Protein 3CJ8 (pdb70)

Solvent-accessible surface area: 27724 Å² total

Sequence (641 aa):
ADAYEIIQYIGDAKKQTLVKVTLKGQLKEVTFPETIKVFNNCKTGTLFGDWADVKPFLEANKEKIEDYVVENDARNSAIIPFLDLKDINARIEPGALIREKVEIGDQAVIGAILNIGAVVGAGTIDGAVLGGRATVGKHCHIGAGTVLAGVIEPPSAAPVVIENEEVVIGANAVVLEGVRVGEGAVVAAGAVVVEDVPAHTVVAGVPAKVIKQIDDNADAYEIIQYIGDAKKQTLVKVTLKGQLKEVTFPETIKVFNNCKTGTLFGDWADVKPFLEANKEKIEDYVVENDARNSAIPFLDLKDINARIEPGALIREKVEIGDQAVIGAILNIGAVVGAGTIDGAVLGGRATVGKHCHIGAGTVLAGVIEPPSAAPVVIENEVVIGANAVVLEGVRVGEGAVVAAGAVVVEDVPAHTVVAGVPAKVIKQINADAYEIIQYIGDAKKQTLVKVTLKGQLKEVTFPETIKVFNNCKTGTLFGDWADVKPFLEANKEKIEDYVVENDARNSAIPFLDLKDINARIEPGALIREKVEIGDQAVIGAILNIGAVVGAGTIDGAVLGGRATVGKHCHIGAGTVLAGVIEPPSAAPVVIENEVVIGANAVVLEGVRVGEGAVVAAGAVVVEDVPAHTVVAGVPAKVIKQID

InterPro domains:
  IPR001451 Hexapeptide repeat [PF00132] (118-153)
  IPR001451 Hexapeptide repeat [PF14602] (162-195)
  IPR011004 Trimeric LpxA-like superfamily [SSF51161] (86-223)
  IPR013710 2,3,4,5-tetrahydropyridine-2,6-dicarboxylate N-acetyltransferase, N-terminal [PF08503] (1-84)
  IPR018357 Hexapeptide transferase, conserved site [PS00101] (171-199)
  IPR019873 2,3,4,5-tetrahydropyridine-2,6-dicarboxylate N-acetyltransferase, DapH [MF_01691] (1-232)
  IPR019873 2,3,4,5-tetrahydropyridine-2,6-dicarboxylate N-acetyltransferase, DapH [TIGR03532] (3-233)
  IPR050179 Transferase hexapeptide repeat [PTHR43300] (86-224)

Organism: Enterococcus faecalis (strain ATCC 700802 / V583) (NCBI:txid226185)

Structure (mmCIF, N/CA/C/O backbone):
data_3CJ8
#
_entry.id   3CJ8
#
_cell.length_a   95.209
_cell.length_b   55.179
_cell.length_c   140.387
_cell.angle_alpha   90.00
_cell.angle_beta   95.63
_cell.angle_gamma   90.00
#
_symmetry.space_group_name_H-M   'C 1 2 1'
#
loop_
_entity.id
_entity.type
_entity.pdbx_description
1 polymer '2,3,4,5-tetrahydropyridine-2,6-dicarboxylate N-acetyltransferase'
2 non-polymer 'MAGNESIUM ION'
3 non-polymer 'CHLORIDE ION'
4 non-polymer 'ACETATE ION'
5 non-polymer 'FORMIC ACID'
6 non-polymer DI(HYDROXYETHYL)ETHER
7 water water
#
loop_
_atom_site.group_PDB
_atom_site.id
_atom_site.type_symbol
_atom_site.label_atom_id
_atom_site.label_alt_id
_atom_site.label_comp_id
_atom_site.label_asym_id
_atom_site.label_entity_id
_atom_site.label_seq_id
_atom_site.pdbx_PDB_ins_code
_atom_site.Cartn_x
_atom_site.Cartn_y
_atom_site.Cartn_z
_atom_site.occupancy
_atom_site.B_iso_or_equiv
_atom_site.auth_seq_id
_atom_site.auth_comp_id
_atom_site.auth_asym_id
_atom_site.auth_atom_id
_atom_site.pdbx_PDB_model_num
ATOM 1 N N . ALA A 1 3 ? 3.246 22.023 43.192 1.00 33.95 0 ALA A N 1
ATOM 2 C CA . ALA A 1 3 ? 2.810 22.997 44.237 1.00 33.59 0 ALA A CA 1
ATOM 3 C C . ALA A 1 3 ? 1.545 23.727 43.810 1.00 33.43 0 ALA A C 1
ATOM 4 O O . ALA A 1 3 ? 0.695 24.077 44.653 1.00 34.68 0 ALA A O 1
ATOM 19 N N . ASP A 1 5 ? -0.775 22.585 41.650 1.00 30.56 2 ASP A N 1
ATOM 20 C CA . ASP A 1 5 ? -1.773 21.675 41.124 1.00 30.33 2 ASP A CA 1
ATOM 21 C C . ASP A 1 5 ? -3.230 22.056 41.362 1.00 28.88 2 ASP A C 1
ATOM 22 O O . ASP A 1 5 ? -4.033 22.036 40.433 1.00 27.98 2 ASP A O 1
ATOM 27 N N . ALA A 1 6 ? -3.555 22.403 42.599 1.00 28.17 3 ALA A N 1
ATOM 28 C CA . ALA A 1 6 ? -4.933 22.706 42.968 1.00 28.29 3 ALA A CA 1
ATOM 29 C C . ALA A 1 6 ? -5.427 23.994 42.311 1.00 28.07 3 ALA A C 1
ATOM 30 O O . ALA A 1 6 ? -6.626 24.137 42.063 1.00 28.97 3 ALA A O 1
ATOM 32 N N . TYR A 1 7 ? -4.515 24.936 42.071 1.00 27.75 4 TYR A N 1
ATOM 33 C CA . TYR A 1 7 ? -4.829 26.199 41.406 1.00 27.97 4 TYR A CA 1
ATOM 34 C C . TYR A 1 7 ? -5.096 25.949 39.911 1.00 28.26 4 TYR A C 1
ATOM 35 O O . TYR A 1 7 ? -5.996 26.533 39.302 1.00 28.64 4 TYR A O 1
ATOM 44 N N . GLU A 1 8 ? -4.272 25.086 39.336 1.00 29.07 5 GLU A N 1
ATOM 45 C CA . GLU A 1 8 ? -4.341 24.730 37.920 1.00 29.10 5 GLU A CA 1
ATOM 46 C C . GLU A 1 8 ? -5.597 23.892 37.602 1.00 28.79 5 GLU A C 1
ATOM 47 O O . GLU A 1 8 ? -6.069 23.911 36.470 1.00 28.95 5 GLU A O 1
ATOM 53 N N . ILE A 1 9 ? -6.101 23.149 38.590 1.00 28.53 6 ILE A N 1
ATOM 54 C CA . ILE A 1 9 ? -7.377 22.411 38.452 1.00 29.24 6 ILE A CA 1
ATOM 55 C C . ILE A 1 9 ? -8.529 23.404 38.364 1.00 28.92 6 ILE A C 1
ATOM 56 O O . ILE A 1 9 ? -9.353 23.303 37.464 1.00 29.76 6 ILE A O 1
ATOM 61 N N . ILE A 1 10 ? -8.573 24.368 39.287 1.00 28.69 7 ILE A N 1
ATOM 62 C CA . ILE A 1 10 ? -9.636 25.379 39.300 1.00 28.21 7 ILE A CA 1
ATOM 63 C C . ILE A 1 10 ? -9.573 26.226 37.994 1.00 28.74 7 ILE A C 1
ATOM 64 O O . ILE A 1 10 ? -10.614 26.580 37.440 1.00 28.28 7 ILE A O 1
ATOM 69 N N . GLN A 1 11 ? -8.353 26.537 37.521 1.00 28.41 8 GLN A N 1
ATOM 70 C CA . GLN A 1 11 ? -8.172 27.240 36.234 1.00 28.78 8 GLN A CA 1
ATOM 71 C C . GLN A 1 11 ? -8.694 26.391 35.052 1.00 29.03 8 GLN A C 1
ATOM 72 O O . GLN A 1 11 ? -9.398 26.904 34.167 1.00 29.47 8 GLN A O 1
ATOM 78 N N . TYR A 1 12 ? -8.368 25.100 35.049 1.00 27.85 9 TYR A N 1
ATOM 79 C CA . TYR A 1 12 ? -8.887 24.185 34.027 1.00 28.25 9 TYR A CA 1
ATOM 80 C C . TYR A 1 12 ? -10.433 24.122 33.969 1.00 28.14 9 TYR A C 1
ATOM 81 O O . TYR A 1 12 ? -11.013 24.204 32.879 1.00 28.10 9 TYR A O 1
ATOM 90 N N . ILE A 1 13 ? -11.072 23.964 35.133 1.00 28.21 10 ILE A N 1
ATOM 91 C CA . ILE A 1 13 ? -12.535 23.981 35.295 1.00 28.60 10 ILE A CA 1
ATOM 92 C C . ILE A 1 13 ? -13.183 25.264 34.751 1.00 28.55 10 ILE A C 1
ATOM 93 O O . ILE A 1 13 ? -14.207 25.198 34.072 1.00 29.93 10 ILE A O 1
ATOM 98 N N . GLY A 1 14 ? -12.583 26.417 35.026 1.00 28.53 11 GLY A N 1
ATOM 99 C CA . GLY A 1 14 ? -13.125 27.717 34.610 1.00 28.43 11 GLY A CA 1
ATOM 100 C C . GLY A 1 14 ? -12.972 27.974 33.119 1.00 28.88 11 GLY A C 1
ATOM 101 O O . GLY A 1 14 ? -13.712 28.775 32.515 1.00 28.70 11 GLY A O 1
ATOM 102 N N . ASP A 1 15 ? -11.996 27.294 32.531 1.00 29.38 12 ASP A N 1
ATOM 103 C CA . ASP A 1 15 ? -11.751 27.345 31.092 1.00 30.32 12 ASP A CA 1
ATOM 104 C C . ASP A 1 15 ? -12.625 26.356 30.321 1.00 29.97 12 ASP A C 1
ATOM 105 O O . ASP A 1 15 ? -12.834 26.537 29.124 1.00 30.36 12 ASP A O 1
ATOM 110 N N . ALA A 1 16 ? -13.148 25.336 30.999 1.00 29.93 13 ALA A N 1
ATOM 111 C CA . ALA A 1 16 ? -13.868 24.270 30.302 1.00 29.98 13 ALA A CA 1
ATOM 112 C C . ALA A 1 16 ? -15.178 24.799 29.737 1.00 30.11 13 ALA A C 1
ATOM 113 O O . ALA A 1 16 ? -15.862 25.605 30.358 1.00 30.66 13 A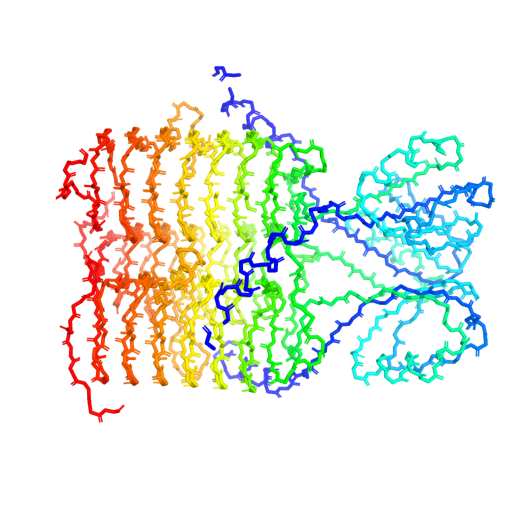LA A O 1
ATOM 115 N N . LYS A 1 17 ? -15.499 24.350 28.538 1.00 30.15 14 LYS A N 1
ATOM 116 C CA . LYS A 1 17 ? -16.653 24.821 27.807 1.00 30.84 14 LYS A CA 1
ATOM 117 C C . LYS A 1 17 ? -17.805 23.827 27.980 1.00 29.79 14 LYS A C 1
ATOM 118 O O . LYS A 1 17 ? -17.659 22.650 27.654 1.00 29.05 14 LYS A O 1
ATOM 124 N N . LYS A 1 18 ? -18.935 24.288 28.505 1.00 29.52 15 LYS A N 1
ATOM 125 C CA . LYS A 1 18 ? -20.119 23.437 28.616 1.00 30.43 15 LYS A CA 1
ATOM 126 C C . LYS A 1 18 ? -20.601 22.927 27.251 1.00 29.35 15 LYS A C 1
ATOM 127 O O . LYS A 1 18 ? -20.684 23.695 26.292 1.00 28.71 15 LYS A O 1
ATOM 133 N N . GLN A 1 19 ? -20.901 21.628 27.174 1.00 28.56 16 GLN A N 1
ATOM 134 C CA . GLN A 1 19 ? -21.419 21.016 25.940 1.00 29.01 16 GLN A CA 1
ATOM 135 C C . GLN A 1 19 ? -22.515 19.969 26.173 1.00 28.21 16 GLN A C 1
ATOM 136 O O . GLN A 1 19 ? -22.654 19.454 27.278 1.00 28.14 16 GLN A O 1
ATOM 142 N N . THR A 1 20 ? -23.276 19.671 25.119 1.00 27.59 17 THR A N 1
ATOM 143 C CA . THR A 1 20 ? -24.350 18.673 25.152 1.00 28.11 17 THR A CA 1
ATOM 144 C C . THR A 1 20 ? -24.105 17.830 23.908 1.00 28.65 17 THR A C 1
ATOM 145 O O . THR A 1 20 ? -24.715 18.044 22.846 1.00 28.25 17 THR A O 1
ATOM 149 N N . LEU A 1 21 ? -23.133 16.927 24.024 1.00 28.92 18 LEU A N 1
ATOM 150 C CA . LEU A 1 21 ? -22.638 16.224 22.842 1.00 29.24 18 LEU A CA 1
ATOM 151 C C . LEU A 1 21 ? -23.617 15.127 22.496 1.00 29.28 18 LEU A C 1
ATOM 152 O O . LEU A 1 21 ? -24.143 14.456 23.388 1.00 28.72 18 LEU A O 1
ATOM 157 N N . VAL A 1 22 ? -23.868 14.978 21.195 1.00 29.06 19 VAL A N 1
ATOM 158 C CA . VAL A 1 22 ? -24.803 13.981 20.669 1.00 29.00 19 VAL A CA 1
ATOM 159 C C . VAL A 1 22 ? -24.163 13.179 19.533 1.00 29.14 19 VAL A C 1
ATOM 160 O O . VAL A 1 22 ? -23.234 13.664 18.865 1.00 28.60 19 VAL A O 1
ATOM 164 N N . LYS A 1 23 ? -24.645 11.948 19.358 1.00 28.58 20 LYS A N 1
ATOM 165 C CA . LYS A 1 23 ? -24.332 11.110 18.194 1.00 29.15 20 LYS A CA 1
ATOM 166 C C . LYS A 1 23 ? -25.656 10.894 17.462 1.00 28.98 20 LYS A C 1
ATOM 167 O O . LYS A 1 23 ? -26.613 10.365 18.021 1.00 29.13 20 LYS A O 1
ATOM 173 N N . VAL A 1 24 ? -25.732 11.355 16.224 1.00 28.69 21 VAL A N 1
ATOM 174 C CA . VAL A 1 24 ? -26.954 11.245 15.453 1.00 28.50 21 VAL A CA 1
ATOM 175 C C . VAL A 1 24 ? -26.725 10.239 14.328 1.00 27.97 21 VAL A C 1
ATOM 176 O O . VAL A 1 24 ? -25.730 10.348 13.601 1.00 28.14 21 VAL A O 1
ATOM 180 N N . THR A 1 25 ? -27.637 9.266 14.196 1.00 26.56 22 THR A N 1
ATOM 181 C CA . THR A 1 25 ? -27.727 8.417 13.003 1.00 24.92 22 THR A CA 1
ATOM 182 C C . THR A 1 25 ? -28.944 8.889 12.219 1.00 24.56 22 THR A C 1
ATOM 183 O O . THR A 1 25 ? -30.012 9.038 12.805 1.00 23.88 22 THR A O 1
ATOM 187 N N . LEU A 1 26 ? -28.764 9.126 10.913 1.00 24.95 23 LEU A N 1
ATOM 188 C CA . LEU A 1 26 ? -29.820 9.617 10.018 1.00 24.66 23 LEU A CA 1
ATOM 189 C C . LEU A 1 26 ? -29.800 9.033 8.584 1.00 25.08 23 LEU A C 1
ATOM 190 O O . LEU A 1 26 ? -28.810 8.419 8.145 1.00 24.01 23 LEU A O 1
ATOM 195 N N . LYS A 1 27 ? -30.914 9.241 7.875 1.00 25.00 24 LYS A N 1
ATOM 196 C CA . LYS A 1 27 ? -31.050 8.873 6.467 1.00 26.07 24 LYS A CA 1
ATOM 197 C C . LYS A 1 27 ? -31.876 9.924 5.703 1.00 26.06 24 LYS A C 1
ATOM 198 O O . LYS A 1 27 ? -32.641 10.693 6.305 1.00 26.19 24 LYS A O 1
ATOM 204 N N . GLY A 1 28 ? -31.699 9.961 4.377 1.00 26.88 25 GLY A N 1
ATOM 205 C CA . GLY A 1 28 ? -32.378 10.941 3.554 1.00 27.48 25 GLY A CA 1
ATOM 206 C C . GLY A 1 28 ? -31.629 11.289 2.272 1.00 28.49 25 GLY A C 1
ATOM 207 O O . GLY A 1 28 ? -30.771 10.524 1.807 1.00 28.32 25 GLY A O 1
ATOM 208 N N . GLN A 1 29 ? -31.980 12.452 1.720 1.00 29.24 26 GLN A N 1
ATOM 209 C CA . GLN A 1 29 ? -31.331 12.935 0.513 1.00 30.07 26 GLN A CA 1
ATOM 210 C C . GLN A 1 29 ? -30.115 13.767 0.938 1.00 30.33 26 GLN A C 1
ATOM 211 O O . GLN A 1 29 ? -30.108 15.022 0.795 1.00 29.99 26 GLN A O 1
ATOM 217 N N . LEU A 1 30 ? -29.090 13.046 1.467 1.00 30.64 27 LEU A N 1
ATOM 218 C CA . LEU A 1 30 ? -28.002 13.702 2.211 1.00 31.41 27 LEU A CA 1
ATOM 219 C C . LEU A 1 30 ? -26.950 14.419 1.359 1.00 31.87 27 LEU A C 1
ATOM 220 O O . LEU A 1 30 ? -26.127 15.182 1.894 1.00 32.26 27 LEU A O 1
ATOM 225 N N . LYS A 1 31 ? -26.990 14.204 0.055 1.00 32.15 28 LYS A N 1
ATOM 226 C CA . LYS A 1 31 ? -26.131 14.917 -0.860 1.00 32.64 28 LYS A CA 1
ATOM 227 C C . LYS A 1 31 ? -26.679 16.298 -1.095 1.00 33.21 28 LYS A C 1
ATOM 228 O O . LYS A 1 31 ? -25.953 17.218 -1.361 1.00 33.43 28 LYS A O 1
ATOM 234 N N . GLU A 1 32 ? -27.977 16.442 -0.924 1.00 33.94 29 GLU A N 1
ATOM 235 C CA . GLU A 1 32 ? -28.666 17.744 -0.918 1.00 34.68 29 GLU A CA 1
ATOM 236 C C . GLU A 1 32 ? -28.453 18.542 0.379 1.00 34.98 29 GLU A C 1
ATOM 237 O O . GLU A 1 32 ? -28.740 19.741 0.433 1.00 35.03 29 GLU A O 1
ATOM 243 N N . VAL A 1 33 ? -27.973 17.876 1.425 1.00 35.43 30 VAL A N 1
ATOM 244 C CA . VAL A 1 33 ? -27.815 18.513 2.733 1.00 35.95 30 VAL A CA 1
ATOM 245 C C . VAL A 1 33 ? -26.475 19.250 2.836 1.00 36.08 30 VAL A C 1
ATOM 246 O O . VAL A 1 33 ? -25.467 18.831 2.254 1.00 36.25 30 VAL A O 1
ATOM 250 N N . THR A 1 34 ? -26.491 20.363 3.565 1.00 35.96 31 THR A N 1
ATOM 251 C CA . THR A 1 34 ? -25.304 21.175 3.775 1.00 35.62 31 THR A CA 1
ATOM 252 C C . THR A 1 34 ? -24.963 21.172 5.275 1.00 35.38 31 THR A C 1
ATOM 253 O O . THR A 1 34 ? -25.721 21.680 6.105 1.00 35.22 31 THR A O 1
ATOM 257 N N . PHE A 1 35 ? -23.844 20.539 5.618 1.00 35.14 32 PHE A N 1
ATOM 258 C CA . PHE A 1 35 ? -23.432 20.402 7.019 1.00 34.84 32 PHE A CA 1
ATOM 259 C C . PHE A 1 35 ? -22.506 21.554 7.384 1.00 34.83 32 PHE A C 1
ATOM 260 O O . PHE A 1 35 ? -21.673 21.955 6.565 1.00 35.25 32 PHE A O 1
ATOM 268 N N . PRO A 1 36 ? -22.643 22.098 8.605 1.00 34.66 33 PRO A N 1
ATOM 269 C CA . PRO A 1 36 ? -21.736 23.165 9.014 1.00 34.51 33 PRO A CA 1
ATOM 270 C C . PRO A 1 36 ? -20.421 22.590 9.542 1.00 34.52 33 PRO A C 1
ATOM 271 O O . PRO A 1 36 ? -20.367 21.407 9.913 1.00 34.61 33 PRO A O 1
ATOM 275 N N . GLU A 1 37 ? -19.383 23.422 9.590 1.00 34.16 34 GLU A N 1
ATOM 276 C CA . GLU A 1 37 ? -18.058 23.004 10.060 1.00 34.04 34 GLU A CA 1
ATOM 277 C C . GLU A 1 37 ? -18.077 22.527 11.512 1.00 33.48 34 GLU A C 1
ATOM 278 O O . GLU A 1 37 ? -17.156 21.841 11.951 1.00 33.23 34 GLU A O 1
ATOM 284 N N . THR A 1 38 ? -19.137 22.890 12.235 1.00 33.01 35 THR A N 1
ATOM 285 C CA . THR A 1 38 ? -19.278 22.610 13.669 1.00 32.87 35 THR A CA 1
ATOM 286 C C . THR A 1 38 ? -19.672 21.161 13.968 1.00 32.45 35 THR A C 1
ATOM 287 O O . THR A 1 38 ? -19.547 20.695 15.103 1.00 33.07 35 THR A O 1
ATOM 291 N N . ILE A 1 39 ? -20.174 20.461 12.959 1.00 32.14 36 ILE A N 1
ATOM 292 C CA . ILE A 1 39 ? -20.602 19.076 13.114 1.00 31.88 36 ILE A CA 1
ATOM 293 C C . ILE A 1 39 ? -19.598 18.148 12.421 1.00 31.69 36 ILE A C 1
ATOM 294 O O . ILE A 1 39 ? -19.245 18.375 11.275 1.00 31.69 36 ILE A O 1
ATOM 299 N N . LYS A 1 40 ? -19.131 17.119 13.128 1.00 31.75 37 LYS A N 1
ATOM 300 C CA . LYS A 1 40 ? -18.311 16.071 12.513 1.00 31.57 37 LYS A CA 1
ATOM 301 C C . LYS A 1 40 ? -19.226 15.059 11.808 1.00 31.16 37 LYS A C 1
ATOM 302 O O . LYS A 1 40 ? -20.047 14.400 12.444 1.00 31.41 37 LYS A O 1
ATOM 308 N N . VAL A 1 41 ? -19.095 14.941 10.495 1.00 30.60 38 VAL A N 1
ATOM 309 C CA . VAL A 1 41 ? -20.035 14.129 9.720 1.00 30.33 38 VAL A CA 1
ATOM 310 C C . VAL A 1 41 ? -19.378 12.939 9.005 1.00 29.94 38 VAL A C 1
ATOM 311 O O . VAL A 1 41 ? -18.303 13.066 8.392 1.00 29.51 38 VAL A O 1
ATOM 315 N N . PHE A 1 42 ? -20.039 11.786 9.100 1.00 29.63 39 PHE A N 1
ATOM 316 C CA . PHE A 1 42 ? -19.609 10.566 8.420 1.00 29.55 39 PHE A CA 1
ATOM 317 C C . PHE A 1 42 ? -20.762 9.992 7.581 1.00 30.20 39 PHE A C 1
ATOM 318 O O . PHE A 1 42 ? -21.551 9.180 8.054 1.00 30.61 39 PHE A O 1
ATOM 326 N N . ASN A 1 43 ? -20.864 10.400 6.322 1.00 31.29 40 ASN A N 1
ATOM 327 C CA . ASN A 1 43 ? -22.014 9.986 5.523 1.00 32.21 40 ASN A CA 1
ATOM 328 C C . ASN A 1 43 ? -21.706 9.536 4.088 1.00 32.68 40 ASN A C 1
ATOM 329 O O . ASN A 1 43 ? -20.679 9.911 3.516 1.00 32.23 40 ASN A O 1
ATOM 334 N N . ASN A 1 44 ? -22.594 8.709 3.537 1.00 33.17 41 ASN A N 1
ATOM 335 C CA . ASN A 1 44 ? -22.662 8.465 2.093 1.00 34.60 41 ASN A CA 1
ATOM 336 C C . ASN A 1 44 ? -23.849 9.251 1.510 1.00 34.55 41 ASN A C 1
ATOM 337 O O . ASN A 1 44 ? -24.358 10.163 2.171 1.00 35.07 41 ASN A O 1
ATOM 342 N N . CYS A 1 45 ? -24.294 8.922 0.294 1.00 35.10 42 CYS A N 1
ATOM 343 C CA . CYS A 1 45 ? -25.455 9.617 -0.280 1.00 34.96 42 CYS A CA 1
ATOM 344 C C . CYS A 1 45 ? -26.785 9.267 0.417 1.00 34.49 42 CYS A C 1
ATOM 345 O O . CYS A 1 45 ? -27.770 10.085 0.358 1.00 34.83 42 CYS A O 1
ATOM 348 N N . LYS A 1 46 ? -26.791 8.066 1.125 1.00 33.12 43 LYS A N 1
ATOM 349 C CA . LYS A 1 46 ? -28.050 7.514 1.639 1.00 32.57 43 LYS A CA 1
ATOM 350 C C . LYS A 1 46 ? -28.207 7.736 3.146 1.00 30.72 43 LYS A C 1
ATOM 351 O O . LYS A 1 46 ? -29.253 8.208 3.660 1.00 30.80 43 LYS A O 1
ATOM 357 N N . THR A 1 47 ? -27.160 7.388 3.872 1.00 29.95 44 THR A N 1
ATOM 358 C CA . THR A 1 47 ? -27.187 7.390 5.350 1.00 28.36 44 THR A CA 1
ATOM 359 C C . THR A 1 47 ? -25.948 8.075 5.971 1.00 27.75 44 THR A C 1
ATOM 360 O O . THR A 1 47 ? -24.957 8.323 5.279 1.00 27.43 44 THR A O 1
ATOM 364 N N . GLY A 1 48 ? -25.972 8.321 7.290 1.00 26.57 45 GLY A N 1
ATOM 365 C CA . GLY A 1 48 ? -24.846 9.002 7.937 1.00 25.82 45 GLY A CA 1
ATOM 366 C C . GLY A 1 48 ? -24.824 8.993 9.451 1.00 24.72 45 GLY A C 1
ATOM 367 O O . GLY A 1 48 ? -25.822 8.658 10.072 1.00 24.18 45 GLY A O 1
ATOM 368 N N . THR A 1 49 ? -23.668 9.352 10.023 1.00 25.20 46 THR A N 1
ATOM 369 C CA . THR A 1 49 ? -23.463 9.510 11.481 1.00 25.45 46 THR A CA 1
ATOM 370 C C . THR A 1 49 ? -22.857 10.903 11.769 1.00 26.32 46 THR A C 1
ATOM 371 O O . THR A 1 49 ? -21.826 11.283 11.172 1.00 26.93 46 THR A O 1
ATOM 375 N N . LEU A 1 50 ? -23.502 11.660 12.656 1.00 26.40 47 LEU A N 1
ATOM 376 C CA . LEU A 1 50 ? -23.061 13.004 12.997 1.00 27.47 47 LEU A CA 1
ATOM 377 C C . LEU A 1 50 ? -22.653 13.054 14.468 1.00 27.65 47 LEU A C 1
ATOM 378 O O . LEU A 1 50 ? -23.272 12.406 15.314 1.00 28.68 47 LEU A O 1
ATOM 383 N N . PHE A 1 51 ? -21.597 13.806 14.767 1.00 28.32 48 PHE A N 1
ATOM 384 C CA . PHE A 1 51 ? -21.155 14.026 16.148 1.00 28.64 48 PHE A CA 1
ATOM 385 C C . PHE A 1 51 ? -21.054 15.537 16.359 1.00 29.06 48 PHE A C 1
ATOM 386 O O . PHE A 1 51 ? -20.446 16.232 15.544 1.00 28.99 48 PHE A O 1
ATOM 394 N N . GLY A 1 52 ? -21.637 16.051 17.441 1.00 29.20 49 GLY A N 1
ATOM 395 C CA . GLY A 1 52 ? -21.579 17.487 17.701 1.00 29.33 49 GLY A CA 1
ATOM 396 C C . GLY A 1 52 ? -22.372 17.949 18.908 1.00 29.46 49 GLY A C 1
ATOM 397 O O . GLY A 1 52 ? -23.100 17.176 19.523 1.00 29.30 49 GLY A O 1
ATOM 398 N N . ASP A 1 53 ? -22.215 19.225 19.238 1.00 29.79 50 ASP A N 1
ATOM 399 C CA . ASP A 1 53 ? -22.986 19.858 20.304 1.00 30.20 50 ASP A CA 1
ATOM 400 C C . ASP A 1 53 ? -24.452 20.034 19.867 1.00 29.88 50 ASP A C 1
ATOM 401 O O . ASP A 1 53 ? -24.744 20.413 18.711 1.00 29.67 50 ASP A O 1
ATOM 406 N N . TRP A 1 54 ? -25.366 19.736 20.788 1.00 29.41 51 TRP A N 1
ATOM 407 C CA . TRP A 1 54 ? -26.805 19.835 20.552 1.00 29.08 51 TRP A CA 1
ATOM 408 C C . TRP A 1 54 ? -27.224 21.236 20.081 1.00 29.27 51 TRP A C 1
ATOM 409 O O . TRP A 1 54 ? -28.160 21.353 19.294 1.00 29.08 51 TRP A O 1
ATOM 420 N N . ALA A 1 55 ? -26.496 22.272 20.510 1.00 29.42 52 ALA A N 1
ATOM 421 C CA . ALA A 1 55 ? -26.794 23.658 20.130 1.00 30.05 52 ALA A CA 1
ATOM 422 C C . ALA A 1 55 ? -26.576 23.899 18.640 1.00 30.08 52 ALA A C 1
ATOM 423 O O . ALA A 1 55 ? -27.244 24.747 18.052 1.00 30.56 52 ALA A O 1
ATOM 425 N N . ASP A 1 56 ? -25.645 23.152 18.042 1.00 30.08 53 ASP A N 1
ATOM 426 C CA . ASP A 1 56 ? -25.402 23.202 16.592 1.00 29.86 53 ASP A CA 1
ATOM 427 C C . ASP A 1 56 ? -26.255 22.179 15.851 1.00 29.46 53 ASP A C 1
ATOM 428 O O . ASP A 1 56 ? -26.739 22.456 14.758 1.00 28.80 53 ASP A O 1
ATOM 433 N N . VAL A 1 57 ? -26.419 20.997 16.449 1.00 28.78 54 VAL A N 1
ATOM 434 C CA . VAL A 1 57 ? -27.145 19.897 15.800 1.00 28.82 54 VAL A CA 1
ATOM 435 C C . VAL A 1 57 ? -28.654 20.146 15.714 1.00 28.59 54 VAL A C 1
ATOM 436 O O . VAL A 1 57 ? -29.242 19.937 14.666 1.00 28.66 54 VAL A O 1
ATOM 440 N N . LYS A 1 58 ? -29.265 20.601 16.805 1.00 28.43 55 LYS A N 1
ATOM 441 C CA . LYS A 1 58 ? -30.709 20.887 16.842 1.00 29.06 55 LYS A CA 1
ATOM 442 C C . LYS A 1 58 ? -31.193 21.851 15.729 1.00 28.31 55 LYS A C 1
ATOM 443 O O . LYS A 1 58 ? -32.104 21.497 14.976 1.00 29.20 55 LYS A O 1
ATOM 449 N N . PRO A 1 59 ? -30.580 23.059 15.602 1.00 28.00 56 PRO A N 1
ATOM 450 C CA . PRO A 1 59 ? -31.016 23.943 14.513 1.00 27.56 56 PRO A CA 1
ATOM 451 C C . PRO A 1 59 ? -30.691 23.384 13.120 1.00 27.32 56 PRO A C 1
ATOM 452 O O . PRO A 1 59 ? -31.414 23.672 12.160 1.00 26.86 56 PRO A O 1
ATOM 456 N N . PHE A 1 60 ? -29.628 22.582 13.033 1.00 27.42 57 PHE A N 1
ATOM 457 C CA . PHE A 1 60 ? -29.282 21.878 11.798 1.00 27.40 57 PHE A CA 1
ATOM 458 C C . PHE A 1 60 ? -30.396 20.931 11.340 1.00 27.78 57 PHE A C 1
ATOM 459 O O . PHE A 1 60 ? -30.777 20.946 10.172 1.00 27.51 57 PHE A O 1
ATOM 467 N N . LEU A 1 61 ? -30.904 20.105 12.258 1.00 28.14 58 LEU A N 1
ATOM 468 C CA . LEU A 1 61 ? -31.977 19.159 11.931 1.00 28.43 58 LEU A CA 1
ATOM 469 C C . LEU A 1 61 ? -33.278 19.864 11.551 1.00 29.20 58 LEU A C 1
ATOM 470 O O . LEU A 1 61 ? -33.984 19.439 10.616 1.00 29.47 58 LEU A O 1
ATOM 475 N N . GLU A 1 62 ? -33.585 20.938 12.278 1.00 29.76 59 GLU A N 1
ATOM 476 C CA . GLU A 1 62 ? -34.717 21.800 11.962 1.00 30.66 59 GLU A CA 1
ATOM 477 C C . GLU A 1 62 ? -34.597 22.387 10.556 1.00 30.78 59 GLU A C 1
ATOM 478 O O . GLU A 1 62 ? -35.583 22.404 9.816 1.00 31.09 59 GLU A O 1
ATOM 484 N N . ALA A 1 63 ? -33.399 22.849 10.185 1.00 30.79 60 ALA A N 1
ATOM 485 C CA . ALA A 1 63 ? -33.196 23.476 8.867 1.00 30.69 60 ALA A CA 1
ATOM 486 C C . ALA A 1 63 ? -33.361 22.507 7.694 1.00 30.90 60 ALA A C 1
ATOM 487 O O . ALA A 1 63 ? -33.839 22.897 6.621 1.00 30.84 60 ALA A O 1
ATOM 489 N N . ASN A 1 64 ? -32.984 21.245 7.902 1.00 31.05 61 ASN A N 1
ATOM 490 C CA . ASN A 1 64 ? -32.985 20.245 6.824 1.00 31.18 61 ASN A CA 1
ATOM 491 C C . ASN A 1 64 ? -34.094 19.181 6.921 1.00 31.68 61 ASN A C 1
ATOM 492 O O . ASN A 1 64 ? -34.044 18.164 6.223 1.00 31.47 61 ASN A O 1
ATOM 497 N N . LYS A 1 65 ? -35.086 19.429 7.782 1.00 32.19 62 LYS A N 1
ATOM 498 C CA . LYS A 1 65 ? -36.194 18.488 8.054 1.00 32.59 62 LYS A CA 1
ATOM 499 C C . LYS A 1 65 ? -36.862 17.875 6.807 1.00 32.53 62 LYS A C 1
ATOM 500 O O . LYS A 1 65 ? -37.380 16.753 6.867 1.00 32.77 62 LYS A O 1
ATOM 506 N N . GLU A 1 66 ? -36.846 18.606 5.691 1.00 32.39 63 GLU A N 1
ATOM 507 C CA . GLU A 1 66 ? -37.461 18.147 4.443 1.00 31.97 63 GLU A CA 1
ATOM 508 C C . GLU A 1 66 ? -36.598 17.158 3.646 1.00 31.57 63 GLU A C 1
ATOM 509 O O . GLU A 1 66 ? -37.111 16.440 2.782 1.00 31.57 63 GLU A O 1
ATOM 515 N N . LYS A 1 67 ? -35.303 17.117 3.924 1.00 31.00 64 LYS A N 1
ATOM 516 C CA . LYS A 1 67 ? -34.369 16.201 3.276 1.00 30.39 64 LYS A CA 1
ATOM 517 C C . LYS A 1 67 ? -34.004 14.988 4.139 1.00 30.14 64 LYS A C 1
ATOM 518 O O . LYS A 1 67 ? -33.561 13.984 3.652 1.00 29.81 64 LYS A O 1
ATOM 524 N N . ILE A 1 68 ? -34.235 15.108 5.435 1.00 29.69 65 ILE A N 1
ATOM 525 C CA . ILE A 1 68 ? -33.954 14.027 6.398 1.00 29.77 65 ILE A CA 1
ATOM 526 C C . ILE A 1 68 ? -35.223 13.200 6.666 1.00 29.57 65 ILE A C 1
ATOM 527 O O . ILE A 1 68 ? -36.215 13.722 7.193 1.00 29.31 65 ILE A O 1
ATOM 532 N N . GLU A 1 69 ? -35.187 11.919 6.299 1.00 29.24 66 GLU A N 1
ATOM 533 C CA . GLU A 1 69 ? -36.348 11.045 6.471 1.00 29.15 66 GLU A CA 1
ATOM 534 C C . GLU A 1 69 ? -36.565 10.614 7.927 1.00 28.50 66 GLU A C 1
ATOM 535 O O . GLU A 1 69 ? -37.703 10.623 8.420 1.00 28.40 66 GLU A O 1
ATOM 541 N N . ASP A 1 70 ? -35.485 10.211 8.595 1.00 27.79 67 ASP A N 1
ATOM 542 C CA . ASP A 1 70 ? -35.563 9.728 9.975 1.00 27.44 67 ASP A CA 1
ATOM 543 C C . ASP A 1 70 ? -34.212 9.902 10.633 1.00 26.97 67 ASP A C 1
ATOM 544 O O . ASP A 1 70 ? -33.194 9.944 9.946 1.00 26.51 67 ASP A O 1
ATOM 549 N N . TYR A 1 71 ? -34.206 10.003 11.965 1.00 26.86 68 TYR A N 1
ATOM 550 C CA . TYR A 1 71 ? -32.964 10.081 12.727 1.00 26.86 68 TYR A CA 1
ATOM 551 C C . TYR A 1 71 ? -33.147 9.598 14.170 1.00 26.39 68 TYR A C 1
ATOM 552 O O . TYR A 1 71 ? -34.266 9.586 14.693 1.00 25.60 68 TYR A O 1
ATOM 561 N N . VAL A 1 72 ? -32.037 9.189 14.778 1.00 26.46 69 VAL A N 1
ATOM 562 C CA . VAL A 1 72 ? -31.965 8.827 16.207 1.00 26.95 69 VAL A CA 1
ATOM 563 C C . VAL A 1 72 ? -30.836 9.661 16.809 1.00 27.30 69 VAL A C 1
ATOM 564 O O . VAL A 1 72 ? -29.772 9.823 16.206 1.00 27.39 69 VAL A O 1
ATOM 568 N N . VAL A 1 73 ? -31.070 10.206 17.991 1.00 27.71 70 VAL A N 1
ATOM 569 C CA . VAL A 1 73 ? -30.077 11.039 18.658 1.00 28.09 70 VAL A CA 1
ATOM 570 C C . VAL A 1 73 ? -29.734 10.304 19.931 1.00 27.99 70 VAL A C 1
ATOM 571 O O . VAL A 1 73 ? -30.628 9.922 20.668 1.00 27.22 70 VAL A O 1
ATOM 575 N N . GLU A 1 74 ? -28.448 10.093 20.179 1.00 28.43 71 GLU A N 1
ATOM 576 C CA . GLU A 1 74 ? -28.016 9.483 21.431 1.00 29.32 71 GLU A CA 1
ATOM 577 C C . GLU A 1 74 ? -27.278 10.550 22.227 1.00 29.12 71 GLU A C 1
ATOM 578 O O . GLU A 1 74 ? -26.577 11.393 21.652 1.00 28.80 71 GLU A O 1
ATOM 584 N N . ASN A 1 75 ? -27.491 10.544 23.540 1.00 28.49 72 ASN A N 1
ATOM 585 C CA . ASN A 1 75 ? -27.001 11.607 24.401 1.00 28.98 72 ASN A CA 1
ATOM 586 C C . ASN A 1 75 ? -26.931 11.077 25.824 1.00 29.43 72 ASN A C 1
ATOM 587 O O . ASN A 1 75 ? -27.798 10.304 26.252 1.00 28.92 72 ASN A O 1
ATOM 592 N N . ASP A 1 76 ? -25.913 11.542 26.542 1.00 30.85 73 ASP A N 1
ATOM 593 C CA . ASP A 1 76 ? -25.481 10.989 27.820 1.00 32.59 73 ASP A CA 1
ATOM 594 C C . ASP A 1 76 ? -25.396 12.112 28.862 1.00 31.62 73 ASP A C 1
ATOM 595 O O . ASP A 1 76 ? -25.457 11.863 30.066 1.00 32.63 73 ASP A O 1
ATOM 600 N N . ALA A 1 77 ? -25.232 13.342 28.405 1.00 30.05 74 ALA A N 1
ATOM 601 C CA . ALA A 1 77 ? -24.897 14.441 29.307 1.00 29.60 74 ALA A CA 1
ATOM 602 C C . ALA A 1 77 ? -25.437 15.797 28.828 1.00 29.11 74 ALA A C 1
ATOM 603 O O . ALA A 1 77 ? -25.695 15.979 27.620 1.00 29.21 74 ALA A O 1
ATOM 605 N N . ARG A 1 78 ? -25.597 16.740 29.765 1.00 28.02 75 ARG A N 1
ATOM 606 C CA . ARG A 1 78 ? -26.215 18.038 29.464 1.00 26.82 75 ARG A CA 1
ATOM 607 C C . ARG A 1 78 ? -25.421 19.181 30.116 1.00 28.01 75 ARG A C 1
ATOM 608 O O . ARG A 1 78 ? -25.142 19.154 31.327 1.00 28.86 75 ARG A O 1
ATOM 616 N N . ASN A 1 79 ? -25.013 20.163 29.316 1.00 26.89 76 ASN A N 1
ATOM 617 C CA . ASN A 1 79 ? -24.215 21.293 29.842 1.00 27.05 76 ASN A CA 1
ATOM 618 C C . ASN A 1 79 ? -22.983 20.830 30.653 1.00 26.66 76 ASN A C 1
ATOM 619 O O . ASN A 1 79 ? -22.599 21.458 31.631 1.00 25.87 76 ASN A O 1
ATOM 624 N N . SER A 1 80 ? -22.401 19.706 30.246 1.00 25.99 77 SER A N 1
ATOM 625 C CA . SER A 1 80 ? -21.228 19.142 30.890 1.00 25.97 77 SER A CA 1
ATOM 626 C C . SER A 1 80 ? -19.954 19.750 30.314 1.00 25.47 77 SER A C 1
ATOM 627 O O . SER A 1 80 ? -19.746 19.752 29.104 1.00 26.25 77 SER A O 1
ATOM 630 N N . ALA A 1 81 ? -19.112 20.311 31.178 1.00 25.40 78 ALA A N 1
ATOM 631 C CA . ALA A 1 81 ? -17.893 20.958 30.702 1.00 25.02 78 ALA A CA 1
ATOM 632 C C . ALA A 1 81 ? -16.587 20.132 30.794 1.00 24.62 78 ALA A C 1
ATOM 633 O O . ALA A 1 81 ? -15.729 20.212 29.899 1.00 23.98 78 ALA A O 1
ATOM 635 N N . ILE A 1 82 ? -16.413 19.393 31.890 1.00 24.87 79 ILE A N 1
ATOM 636 C CA A ILE A 1 82 ? -15.152 18.700 32.132 0.50 24.31 79 ILE A CA 1
ATOM 637 C CA B ILE A 1 82 ? -15.161 18.683 32.156 0.50 24.55 79 ILE A CA 1
ATOM 638 C C . ILE A 1 82 ? -15.118 17.392 31.338 1.00 25.29 79 ILE A C 1
ATOM 639 O O . ILE A 1 82 ? -16.016 16.554 31.461 1.00 25.24 79 ILE A O 1
ATOM 648 N N . PRO A 1 83 ? -14.083 17.231 30.474 1.00 26.50 80 PRO A N 1
ATOM 649 C CA . PRO A 1 83 ? -14.027 16.010 29.674 1.00 26.63 80 PRO A CA 1
ATOM 650 C C . PRO A 1 83 ? -13.589 14.814 30.495 1.00 26.43 80 PRO A C 1
ATOM 651 O O . PRO A 1 83 ? -13.041 14.969 31.584 1.00 26.87 80 PRO A O 1
ATOM 655 N N . PHE A 1 84 ? -13.849 13.619 29.978 1.00 26.15 81 PHE A N 1
ATOM 656 C CA . PHE A 1 84 ? -13.428 12.405 30.649 1.00 26.43 81 PHE A CA 1
ATOM 657 C C . PHE A 1 84 ? -12.019 12.033 30.218 1.00 25.93 81 PHE A C 1
ATOM 658 O O . PHE A 1 84 ? -11.566 12.441 29.150 1.00 25.45 81 PHE A O 1
ATOM 666 N N . LEU A 1 85 ? -11.325 11.266 31.053 1.00 26.03 82 LEU A N 1
ATOM 667 C CA . LEU A 1 85 ? -9.944 10.842 30.765 1.00 25.81 82 LEU A CA 1
ATOM 668 C C . LEU A 1 85 ? -9.881 9.808 29.641 1.00 26.14 82 LEU A C 1
ATOM 669 O O . LEU A 1 85 ? -10.681 8.881 29.612 1.00 25.98 82 LEU A O 1
ATOM 674 N N . ASP A 1 86 ? -8.939 9.987 28.714 1.00 26.50 83 ASP A N 1
ATOM 675 C CA . ASP A 1 86 ? -8.611 8.991 27.705 1.00 27.74 83 ASP A CA 1
ATOM 676 C C . ASP A 1 86 ? -7.912 7.801 28.371 1.00 27.71 83 ASP A C 1
ATOM 677 O O . ASP A 1 86 ? -6.849 7.947 28.984 1.00 28.42 83 ASP A O 1
ATOM 682 N N . LEU A 1 87 ? -8.542 6.638 28.269 1.00 27.19 84 LEU A N 1
ATOM 683 C CA . LEU A 1 87 ? -8.127 5.435 29.000 1.00 26.99 84 LEU A CA 1
ATOM 684 C C . LEU A 1 87 ? -7.256 4.526 28.158 1.00 27.12 84 LEU A C 1
ATOM 685 O O . LEU A 1 87 ? -6.601 3.632 28.691 1.00 27.75 84 LEU A O 1
ATOM 690 N N . LYS A 1 88 ? -7.229 4.773 26.845 1.00 26.37 85 LYS A N 1
ATOM 691 C CA . LYS A 1 88 ? -6.776 3.785 25.891 1.00 26.60 85 LYS A CA 1
ATOM 692 C C . LYS A 1 88 ? -5.301 3.430 26.022 1.00 26.38 85 LYS A C 1
ATOM 693 O O . LYS A 1 88 ? -4.916 2.311 25.664 1.00 26.66 85 LYS A O 1
ATOM 699 N N . ASP A 1 89 ? -4.484 4.370 26.496 1.00 26.49 86 ASP A N 1
ATOM 700 C CA . ASP A 1 89 ? -3.038 4.151 26.611 1.00 27.36 86 ASP A CA 1
ATOM 701 C C . ASP A 1 89 ? -2.502 4.054 28.054 1.00 27.83 86 ASP A C 1
ATOM 702 O O . ASP A 1 89 ? -1.281 4.062 28.264 1.00 28.49 86 ASP A O 1
ATOM 707 N N . ILE A 1 90 ? -3.387 3.963 29.039 1.00 27.65 87 ILE A N 1
ATOM 708 C CA . ILE A 1 90 ? -2.958 3.881 30.439 1.00 27.65 87 ILE A CA 1
ATOM 709 C C . ILE A 1 90 ? -2.460 2.467 30.772 1.00 27.18 87 ILE A C 1
ATOM 710 O O . ILE A 1 90 ? -3.050 1.466 30.333 1.00 26.64 87 ILE A O 1
ATOM 715 N N . ASN A 1 91 ? -1.363 2.417 31.533 1.00 26.64 88 ASN A N 1
ATOM 716 C CA . ASN A 1 91 ? -0.734 1.184 32.021 1.00 26.02 88 ASN A CA 1
ATOM 717 C C . ASN A 1 91 ? -1.399 0.736 33.326 1.00 25.23 88 ASN A C 1
ATOM 718 O O . ASN A 1 91 ? -0.752 0.659 34.380 1.00 24.25 88 ASN A O 1
ATOM 723 N N . ALA A 1 92 ? -2.691 0.451 33.219 1.00 24.94 89 ALA A N 1
ATOM 724 C CA . ALA A 1 92 ? -3.546 0.065 34.316 1.00 24.46 89 ALA A CA 1
ATOM 725 C C . ALA A 1 92 ? -4.786 -0.646 33.802 1.00 25.46 89 ALA A C 1
ATOM 726 O O . ALA A 1 92 ? -5.014 -0.754 32.574 1.00 25.47 89 ALA A O 1
ATOM 728 N N . ARG A 1 93 ? -5.615 -1.088 34.748 1.00 24.59 90 ARG A N 1
ATOM 729 C CA . ARG A 1 93 ? -6.849 -1.803 34.420 1.00 25.34 90 ARG A CA 1
ATOM 730 C C . ARG A 1 93 ? -8.060 -0.956 34.830 1.00 25.58 90 ARG A C 1
ATOM 731 O O . ARG A 1 93 ? -8.228 -0.562 36.019 1.00 24.84 90 ARG A O 1
ATOM 739 N N . ILE A 1 94 ? -8.854 -0.591 33.825 1.00 24.64 91 ILE A N 1
ATOM 740 C CA . ILE A 1 94 ? -10.101 0.179 34.091 1.00 25.50 91 ILE A CA 1
ATOM 741 C C . ILE A 1 94 ? -11.267 -0.595 33.502 1.00 25.26 91 ILE A C 1
ATOM 742 O O . ILE A 1 94 ? -11.297 -0.852 32.295 1.00 24.33 91 ILE A O 1
ATOM 747 N N . GLU A 1 95 ? -12.225 -0.947 34.359 1.00 25.78 92 GLU A N 1
ATOM 748 C CA . GLU A 1 95 ? -13.352 -1.786 33.949 1.00 26.03 92 GLU A CA 1
ATOM 749 C C . GLU A 1 95 ? -14.501 -0.937 33.426 1.00 26.74 92 GLU A C 1
ATOM 750 O O . GLU A 1 95 ? -14.605 0.229 33.766 1.00 27.21 92 GLU A O 1
ATOM 756 N N . PRO A 1 96 ? -15.357 -1.515 32.588 1.00 27.64 93 PRO A N 1
ATOM 757 C CA . PRO A 1 96 ? -16.482 -0.723 32.034 1.00 28.26 93 PRO A CA 1
ATOM 758 C C . PRO A 1 96 ? -17.436 -0.173 33.093 1.00 27.65 93 PRO A C 1
ATOM 759 O O . PRO A 1 96 ? -17.676 -0.822 34.114 1.00 28.20 93 PRO A O 1
ATOM 763 N N . GLY A 1 97 ? -17.969 1.016 32.849 1.00 27.78 94 GLY A N 1
ATOM 764 C CA . GLY A 1 97 ? -18.822 1.687 33.828 1.00 27.69 94 GLY A CA 1
ATOM 765 C C . GLY A 1 97 ? -18.075 2.524 34.846 1.00 28.43 94 GLY A C 1
ATOM 766 O O . GLY A 1 97 ? -18.700 3.277 35.586 1.00 28.06 94 GLY A O 1
ATOM 767 N N . ALA A 1 98 ? -16.743 2.409 34.913 1.00 28.50 95 ALA A N 1
ATOM 768 C CA . ALA A 1 98 ? -15.966 3.382 35.681 1.00 28.69 95 ALA A CA 1
ATOM 769 C C . ALA A 1 98 ? -16.102 4.751 35.000 1.00 28.70 95 ALA A C 1
ATOM 770 O O . ALA A 1 98 ? -16.094 4.857 33.776 1.00 28.66 95 ALA A O 1
ATOM 772 N N . LEU A 1 99 ? -16.272 5.785 35.814 1.00 28.77 96 LEU A N 1
ATOM 773 C CA . LEU A 1 99 ? -16.444 7.168 35.337 1.00 27.88 96 LEU A CA 1
ATOM 774 C C . LEU A 1 99 ? -15.247 8.014 35.832 1.00 28.28 96 LEU A C 1
ATOM 775 O O . LEU A 1 99 ? -15.087 8.301 37.022 1.00 27.92 96 LEU A O 1
ATOM 780 N N . ILE A 1 100 ? -14.353 8.356 34.922 1.00 28.18 97 ILE A N 1
ATOM 781 C CA . ILE A 1 100 ? -13.098 9.003 35.316 1.00 27.86 97 ILE A CA 1
ATOM 782 C C . ILE A 1 100 ? -12.984 10.318 34.543 1.00 27.94 97 ILE A C 1
ATOM 783 O O . ILE A 1 100 ? -13.015 10.325 33.309 1.00 27.63 97 ILE A O 1
ATOM 788 N N . ARG A 1 101 ? -12.896 11.422 35.263 1.00 27.69 98 ARG A N 1
ATOM 789 C CA . ARG A 1 101 ? -12.784 12.748 34.619 1.00 28.26 98 ARG A CA 1
ATOM 790 C C . ARG A 1 101 ? -11.330 13.017 34.193 1.00 28.75 98 ARG A C 1
ATOM 791 O O . ARG A 1 101 ? -10.413 12.277 34.591 1.00 28.22 98 ARG A O 1
ATOM 799 N N . GLU A 1 102 ? -11.124 14.057 33.369 1.00 29.37 99 GLU A N 1
ATOM 800 C CA . GLU A 1 102 ? -9.774 14.519 33.010 1.00 30.14 99 GLU A CA 1
ATOM 801 C C . GLU A 1 102 ? -8.978 14.883 34.254 1.00 30.00 99 GLU A C 1
ATOM 802 O O . GLU A 1 102 ? -9.561 15.130 35.304 1.00 29.43 99 GLU A O 1
ATOM 808 N N . LYS A 1 103 ? -7.649 14.924 34.111 1.00 30.51 100 LYS A N 1
ATOM 809 C CA . LYS A 1 103 ? -6.718 15.337 35.178 1.00 31.56 100 LYS A CA 1
ATOM 810 C C . LYS A 1 103 ? -6.767 14.435 36.393 1.00 31.36 100 LYS A C 1
ATOM 811 O O . LYS A 1 103 ? -6.595 14.877 37.536 1.00 32.75 100 LYS A O 1
ATOM 817 N N . VAL A 1 104 ? -7.011 13.158 36.130 1.00 31.04 101 VAL A N 1
ATOM 818 C CA . VAL A 1 104 ? -6.895 12.125 37.127 1.00 30.48 101 VAL A CA 1
ATOM 819 C C . VAL A 1 104 ? -5.649 11.317 36.801 1.00 31.00 101 VAL A C 1
ATOM 820 O O . VAL A 1 104 ? -5.388 11.009 35.631 1.00 30.50 101 VAL A O 1
ATOM 824 N N . GLU A 1 105 ? -4.900 10.974 37.849 1.00 31.13 102 GLU A N 1
ATOM 825 C CA . GLU A 1 105 ? -3.682 10.215 37.721 1.00 32.19 102 GLU A CA 1
ATOM 826 C C . GLU A 1 105 ? -3.911 8.804 38.216 1.00 31.81 102 GLU A C 1
ATOM 827 O O . GLU A 1 105 ? -4.324 8.575 39.353 1.00 31.40 102 GLU A O 1
ATOM 833 N N . ILE A 1 106 ? -3.665 7.861 37.315 1.00 31.91 103 ILE A N 1
ATOM 834 C CA . ILE A 1 106 ? -3.796 6.441 37.599 1.00 31.74 103 ILE A CA 1
ATOM 835 C C . ILE A 1 106 ? -2.406 5.777 37.466 1.00 30.66 103 ILE A C 1
ATOM 836 O O . ILE A 1 106 ? -1.842 5.732 36.374 1.00 30.66 103 ILE A O 1
ATOM 841 N N . GLY A 1 107 ? -1.887 5.240 38.577 1.00 30.09 104 GLY A N 1
ATOM 842 C CA . GLY A 1 107 ? -0.520 4.667 38.654 1.00 27.84 104 GLY A CA 1
ATOM 843 C C . GLY A 1 107 ? -0.421 3.335 37.910 1.00 27.97 104 GLY A C 1
ATOM 844 O O . GLY A 1 107 ? -1.438 2.747 37.523 1.00 27.66 104 GLY A O 1
ATOM 845 N N . ASP A 1 108 ? 0.804 2.852 37.731 1.00 27.18 105 ASP A N 1
ATOM 846 C CA . ASP A 1 108 ? 1.075 1.615 37.017 1.00 26.84 105 ASP A CA 1
ATOM 847 C C . ASP A 1 108 ? 0.396 0.436 37.720 1.00 26.56 105 ASP A C 1
ATOM 848 O O . ASP A 1 108 ? 0.458 0.291 38.940 1.00 26.06 105 ASP A O 1
ATOM 853 N N . GLN A 1 109 ? -0.249 -0.393 36.928 1.00 26.66 106 GLN A N 1
ATOM 854 C CA . GLN A 1 109 ? -0.974 -1.564 37.404 1.00 28.48 106 GLN A CA 1
ATOM 855 C C . GLN A 1 109 ? -2.009 -1.306 38.499 1.00 27.85 106 GLN A C 1
ATOM 856 O O . GLN A 1 109 ? -2.330 -2.202 39.278 1.00 29.19 106 GLN A O 1
ATOM 862 N N . ALA A 1 110 ? -2.525 -0.082 38.562 1.00 26.98 107 ALA A N 1
ATOM 863 C CA . ALA A 1 110 ? -3.733 0.125 39.348 1.00 27.07 107 ALA A CA 1
ATOM 864 C C . ALA A 1 110 ? -4.934 -0.589 38.696 1.00 27.32 107 ALA A C 1
ATOM 865 O O . ALA A 1 110 ? -4.903 -0.984 37.507 1.00 26.38 107 ALA A O 1
ATOM 867 N N . VAL A 1 111 ? -5.990 -0.734 39.496 1.00 27.55 108 VAL A N 1
ATOM 868 C CA . VAL A 1 111 ? -7.230 -1.361 39.072 1.00 26.72 108 VAL A CA 1
ATOM 869 C C . VAL A 1 111 ? -8.392 -0.484 39.506 1.00 27.20 108 VAL A C 1
ATOM 870 O O . VAL A 1 111 ? -8.599 -0.210 40.725 1.00 26.33 108 VAL A O 1
ATOM 874 N N . ILE A 1 112 ? -9.121 0.009 38.502 1.00 26.22 109 ILE A N 1
ATOM 875 C CA . ILE A 1 112 ? -10.344 0.749 38.733 1.00 26.34 109 ILE A CA 1
ATOM 876 C C . ILE A 1 112 ? -11.553 -0.112 38.365 1.00 27.44 109 ILE A C 1
ATOM 877 O O . ILE A 1 112 ? -11.796 -0.381 37.157 1.00 27.62 109 ILE A O 1
ATOM 898 N N . GLY A 1 115 ? -18.052 0.837 37.885 1.00 27.66 112 GLY A N 1
ATOM 899 C CA . GLY A 1 115 ? -18.894 1.786 38.588 1.00 26.69 112 GLY A CA 1
ATOM 900 C C . GLY A 1 115 ? -18.159 2.696 39.539 1.00 27.58 112 GLY A C 1
ATOM 901 O O . GLY A 1 115 ? -18.780 3.537 40.155 1.00 27.78 112 GLY A O 1
ATOM 902 N N . ALA A 1 116 ? -16.834 2.556 39.671 1.00 27.31 113 ALA A N 1
ATOM 903 C CA . ALA A 1 116 ? -16.089 3.548 40.435 1.00 27.76 113 ALA A CA 1
ATOM 904 C C . ALA A 1 116 ? -16.095 4.926 39.736 1.00 27.53 113 ALA A C 1
ATOM 905 O O . ALA A 1 116 ? -16.261 5.045 38.508 1.00 27.22 113 ALA A O 1
ATOM 907 N N . ILE A 1 117 ? -15.985 5.952 40.565 1.00 27.34 114 ILE A N 1
ATOM 908 C CA . ILE A 1 117 ? -16.069 7.341 40.128 1.00 28.46 114 ILE A CA 1
ATOM 909 C C . ILE A 1 117 ? -14.856 8.130 40.648 1.00 29.18 114 ILE A C 1
ATOM 910 O O . ILE A 1 117 ? -14.602 8.232 41.875 1.00 29.28 114 ILE A O 1
ATOM 915 N N . LEU A 1 118 ? -14.062 8.622 39.694 1.00 29.50 115 LEU A N 1
ATOM 916 C CA . LEU A 1 118 ? -12.882 9.438 40.017 1.00 28.81 115 LEU A CA 1
ATOM 917 C C . LEU A 1 118 ? -13.077 10.845 39.522 1.00 27.96 115 LEU A C 1
ATOM 918 O O . LEU A 1 118 ? -13.083 11.109 38.287 1.00 27.22 115 LEU A O 1
ATOM 923 N N . ASN A 1 119 ? -13.186 11.761 40.481 1.00 27.71 116 ASN A N 1
ATOM 924 C CA . ASN A 1 119 ? -13.323 13.195 40.122 1.00 28.40 116 ASN A CA 1
ATOM 925 C C . ASN A 1 119 ? -11.969 13.824 39.735 1.00 28.35 116 ASN A C 1
ATOM 926 O O . ASN A 1 119 ? -10.925 13.256 40.019 1.00 28.85 116 ASN A O 1
ATOM 931 N N . ILE A 1 120 ? -12.012 14.977 39.065 1.00 28.13 117 ILE A N 1
ATOM 932 C CA . ILE A 1 120 ? -10.839 15.733 38.664 1.00 28.27 117 ILE A CA 1
ATOM 933 C C . ILE A 1 120 ? -9.809 15.898 39.796 1.00 28.33 117 ILE A C 1
ATOM 934 O O . ILE A 1 120 ? -10.174 16.188 40.924 1.00 27.60 117 ILE A O 1
ATOM 939 N N . GLY A 1 121 ? -8.532 15.653 39.480 1.00 28.93 118 GLY A N 1
ATOM 940 C CA . GLY A 1 121 ? -7.453 15.800 40.445 1.00 29.54 118 GLY A CA 1
ATOM 941 C C . GLY A 1 121 ? -7.170 14.553 41.251 1.00 29.94 118 GLY A C 1
ATOM 942 O O . GLY A 1 121 ? -6.152 14.479 41.918 1.00 30.38 118 GLY A O 1
ATOM 943 N N . ALA A 1 122 ? -8.069 13.566 41.200 1.00 30.76 119 ALA A N 1
ATOM 944 C CA . ALA A 1 122 ? -7.873 12.350 42.014 1.00 31.38 119 ALA A CA 1
ATOM 945 C C . ALA A 1 122 ? -6.561 11.674 41.586 1.00 31.24 119 ALA A C 1
ATOM 946 O O . ALA A 1 122 ? -6.144 11.756 40.404 1.00 31.84 119 ALA A O 1
ATOM 948 N N . VAL A 1 123 ? -5.878 11.074 42.560 1.00 31.35 120 VAL A N 1
ATOM 949 C CA . VAL A 1 123 ? -4.597 10.400 42.320 1.00 30.35 120 VAL A CA 1
ATOM 950 C C . VAL A 1 123 ? -4.678 8.988 42.885 1.00 30.52 120 VAL A C 1
ATOM 951 O O . VAL A 1 123 ? -5.043 8.789 44.054 1.00 30.70 120 VAL A O 1
ATOM 955 N N . VAL A 1 124 ? -4.397 8.005 42.031 1.00 29.96 121 VAL A N 1
ATOM 956 C CA . VAL A 1 124 ? -4.389 6.585 42.414 1.00 29.40 121 VAL A CA 1
ATOM 957 C C . VAL A 1 124 ? -2.979 6.001 42.236 1.00 29.68 121 VAL A C 1
ATOM 958 O O . VAL A 1 124 ? -2.454 5.955 41.120 1.00 29.61 121 VAL A O 1
ATOM 962 N N . GLY A 1 125 ? -2.357 5.565 43.331 1.00 28.95 122 GLY A N 1
ATOM 963 C CA . GLY A 1 125 ? -0.985 5.085 43.269 1.00 28.68 122 GLY A CA 1
ATOM 964 C C . GLY A 1 125 ? -0.853 3.727 42.590 1.00 28.21 122 GLY A C 1
ATOM 965 O O . GLY A 1 125 ? -1.856 3.063 42.289 1.00 26.92 122 GLY A O 1
ATOM 966 N N . ALA A 1 126 ? 0.395 3.326 42.347 1.00 27.57 123 ALA A N 1
ATOM 967 C CA . ALA A 1 126 ? 0.704 2.081 41.636 1.00 28.16 123 ALA A CA 1
ATOM 968 C C . ALA A 1 126 ? 0.167 0.861 42.403 1.00 28.43 123 ALA A C 1
ATOM 969 O O . ALA A 1 126 ? 0.259 0.805 43.625 1.00 28.06 123 ALA A O 1
ATOM 971 N N . GLY A 1 127 ? -0.418 -0.093 41.686 1.00 29.11 124 GLY A N 1
ATOM 972 C CA . GLY A 1 127 ? -0.858 -1.347 42.300 1.00 29.29 124 GLY A CA 1
ATOM 973 C C . GLY A 1 127 ? -2.077 -1.234 43.202 1.00 30.00 124 GLY A C 1
ATOM 974 O O . GLY A 1 127 ? -2.447 -2.214 43.866 1.00 30.08 124 GLY A O 1
ATOM 975 N N . THR A 1 128 ? -2.682 -0.047 43.261 1.00 29.46 125 THR A N 1
ATOM 976 C CA . THR A 1 128 ? -3.868 0.189 44.080 1.00 30.44 125 THR A CA 1
ATOM 977 C C . THR A 1 128 ? -5.219 -0.234 43.433 1.00 30.88 125 THR A C 1
ATOM 978 O O . THR A 1 128 ? -5.441 0.023 42.244 1.00 31.21 125 THR A O 1
ATOM 990 N N . ILE A 1 130 ? -9.236 0.443 43.389 1.00 29.90 127 ILE A N 1
ATOM 991 C CA . ILE A 1 130 ? -10.413 1.219 43.708 1.00 29.94 127 ILE A CA 1
ATOM 992 C C . ILE A 1 130 ? -11.587 0.328 43.373 1.00 30.67 127 ILE A C 1
ATOM 993 O O . ILE A 1 130 ? -11.865 0.060 42.177 1.00 29.61 127 ILE A O 1
ATOM 998 N N . ASP A 1 131 ? -12.254 -0.165 44.416 1.00 29.06 128 ASP A N 1
ATOM 999 C CA . ASP A 1 131 ? -13.254 -1.206 44.194 1.00 29.62 128 ASP A CA 1
ATOM 1000 C C . ASP A 1 131 ? -14.611 -0.653 43.717 1.00 28.36 128 ASP A C 1
ATOM 1001 O O . ASP A 1 131 ? -14.798 0.575 43.595 1.00 26.53 128 ASP A O 1
ATOM 1014 N N . GLY A 1 133 ? -17.979 0.819 42.575 1.00 28.09 130 GLY A N 1
ATOM 1015 C CA . GLY A 1 133 ? -18.880 1.865 43.127 1.00 28.32 130 GLY A CA 1
ATOM 1016 C C . GLY A 1 133 ? -18.196 2.848 44.096 1.00 29.32 130 GLY A C 1
ATOM 1017 O O . GLY A 1 133 ? -18.857 3.736 44.652 1.00 29.82 130 GLY A O 1
ATOM 1018 N N . ALA A 1 134 ? -16.872 2.725 44.290 1.00 29.40 131 ALA A N 1
ATOM 1019 C CA . ALA A 1 134 ? -16.154 3.678 45.148 1.00 29.38 131 ALA A CA 1
ATOM 1020 C C . ALA A 1 134 ? -16.073 5.072 44.496 1.00 29.09 131 ALA A C 1
ATOM 1021 O O . ALA A 1 134 ? -16.180 5.229 43.273 1.00 28.65 131 ALA A O 1
ATOM 1023 N N . VAL A 1 135 ? -15.896 6.070 45.346 1.00 27.76 132 VAL A N 1
ATOM 1024 C CA . VAL A 1 135 ? -15.888 7.465 44.906 1.00 28.82 132 VAL A CA 1
ATOM 1025 C C . VAL A 1 135 ? -14.675 8.182 45.448 1.00 28.84 132 VAL A C 1
ATOM 1026 O O . VAL A 1 135 ? -14.481 8.257 46.681 1.00 29.73 132 VAL A O 1
ATOM 1030 N N . LEU A 1 136 ? -13.873 8.717 44.524 1.00 29.45 133 LEU A N 1
ATOM 1031 C CA . LEU A 1 136 ? -12.757 9.576 44.889 1.00 29.05 133 LEU A CA 1
ATOM 1032 C C . LEU A 1 136 ? -13.104 10.994 44.520 1.00 28.96 133 LEU A C 1
ATOM 1033 O O . LEU A 1 136 ? -13.265 11.350 43.324 1.00 28.04 133 LEU A O 1
ATOM 1038 N N . GLY A 1 137 ? -13.230 11.819 45.545 1.00 27.98 134 GLY A N 1
ATOM 1039 C CA . GLY A 1 137 ? -13.607 13.219 45.298 1.00 29.91 134 GLY A CA 1
ATOM 1040 C C . GLY A 1 137 ? -12.460 14.016 44.721 1.00 29.33 134 GLY A C 1
ATOM 1041 O O . GLY A 1 137 ? -11.345 13.509 44.562 1.00 29.44 134 GLY A O 1
ATOM 1042 N N . GLY A 1 138 ? -12.730 15.285 44.427 1.00 29.36 135 GLY A N 1
ATOM 1043 C CA . GLY A 1 138 ? -11.708 16.188 43.890 1.00 29.43 135 GLY A CA 1
ATOM 1044 C C . GLY A 1 138 ? -10.425 16.160 44.698 1.00 28.31 135 GLY A C 1
ATOM 1045 O O . GLY A 1 138 ? -10.439 16.287 45.933 1.00 27.91 135 GLY A O 1
ATOM 1046 N N . ARG A 1 139 ? -9.327 15.945 43.990 1.00 28.39 136 ARG A N 1
ATOM 1047 C CA . ARG A 1 139 ? -7.962 15.913 44.559 1.00 28.22 136 ARG A CA 1
ATOM 1048 C C . ARG A 1 139 ? -7.698 14.787 45.574 1.00 29.08 136 ARG A C 1
ATOM 1049 O O . ARG A 1 139 ? -6.613 14.722 46.125 1.00 29.69 136 ARG A O 1
ATOM 1057 N N . ALA A 1 140 ? -8.645 13.869 45.792 1.00 29.85 137 ALA A N 1
ATOM 1058 C CA . ALA A 1 140 ? -8.397 12.784 46.766 1.00 30.05 137 ALA A CA 1
ATOM 1059 C C . ALA A 1 140 ? -7.172 11.944 46.315 1.00 31.05 137 ALA A C 1
ATOM 1060 O O . ALA A 1 140 ? -7.065 11.507 45.141 1.00 31.11 137 ALA A O 1
ATOM 1062 N N . THR A 1 141 ? -6.249 11.728 47.241 1.00 29.55 138 THR A N 1
ATOM 1063 C CA . THR A 1 141 ? -4.970 11.131 46.874 1.00 30.69 138 THR A CA 1
ATOM 1064 C C . THR A 1 141 ? -4.747 9.772 47.555 1.00 30.60 138 THR A C 1
ATOM 1065 O O . THR A 1 141 ? -4.670 9.691 48.784 1.00 29.73 138 THR A O 1
ATOM 1069 N N . VAL A 1 142 ? -4.635 8.729 46.742 1.00 29.84 139 VAL A N 1
ATOM 1070 C CA . VAL A 1 142 ? -4.421 7.387 47.272 1.00 30.00 139 VAL A CA 1
ATOM 1071 C C . VAL A 1 142 ? -3.012 6.884 46.927 1.00 29.92 139 VAL A C 1
ATOM 1072 O O . VAL A 1 142 ? -2.583 6.967 45.765 1.00 31.04 139 VAL A O 1
ATOM 1076 N N . GLY A 1 143 ? -2.310 6.358 47.933 1.00 29.36 140 GLY A N 1
ATOM 1077 C CA . GLY A 1 143 ? -0.928 5.851 47.789 1.00 28.72 140 GLY A CA 1
ATOM 1078 C C . GLY A 1 143 ? -0.872 4.528 47.022 1.00 29.43 140 GLY A C 1
ATOM 1079 O O . GLY A 1 143 ? -1.814 4.180 46.301 1.00 29.16 140 GLY A O 1
ATOM 1080 N N . LYS A 1 144 ? 0.237 3.802 47.156 1.00 28.67 141 LYS A N 1
ATOM 1081 C CA . LYS A 1 144 ? 0.438 2.541 46.423 1.00 28.98 141 LYS A CA 1
ATOM 1082 C C . LYS A 1 144 ? -0.022 1.300 47.206 1.00 28.20 141 LYS A C 1
ATOM 1083 O O . LYS A 1 144 ? 0.079 1.233 48.424 1.00 26.72 141 LYS A O 1
ATOM 1089 N N . HIS A 1 145 ? -0.485 0.307 46.460 1.00 28.70 142 HIS A N 1
ATOM 1090 C CA . HIS A 1 145 ? -0.870 -0.987 46.980 1.00 28.36 142 HIS A CA 1
ATOM 1091 C C . HIS A 1 145 ? -1.931 -0.888 48.054 1.00 28.14 142 HIS A C 1
ATOM 1092 O O . HIS A 1 145 ? -1.947 -1.698 49.003 1.00 28.89 142 HIS A O 1
ATOM 1099 N N . CYS A 1 146 ? -2.774 0.128 47.916 1.00 27.3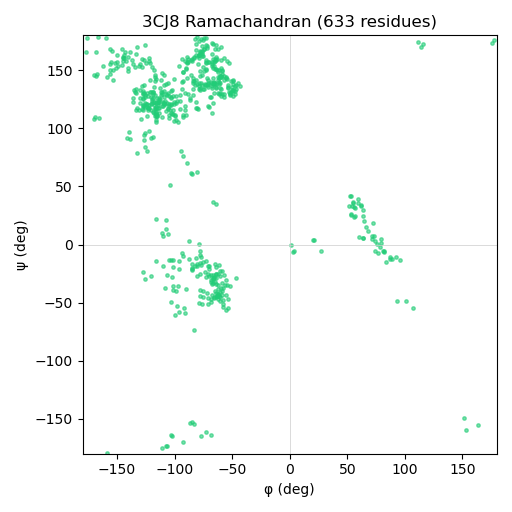0 143 CYS A N 1
ATOM 1100 C CA . CYS A 1 146 ? -3.991 0.294 48.700 1.00 28.30 143 CYS A CA 1
ATOM 1101 C C . CYS A 1 146 ? -5.194 -0.465 48.147 1.00 28.36 143 CYS A C 1
ATOM 1102 O O . CYS A 1 146 ? -5.239 -0.840 46.956 1.00 27.96 143 CYS A O 1
ATOM 1105 N N . HIS A 1 147 ? -6.166 -0.691 49.028 1.00 28.96 144 HIS A N 1
ATOM 1106 C CA . HIS A 1 147 ? -7.460 -1.253 48.644 1.00 30.33 144 HIS A CA 1
ATOM 1107 C C . HIS A 1 147 ? -8.627 -0.390 49.197 1.00 30.39 144 HIS A C 1
ATOM 1108 O O . HIS A 1 147 ? -8.895 -0.335 50.431 1.00 30.60 144 HIS A O 1
ATOM 1115 N N . ILE A 1 148 ? -9.286 0.318 48.286 1.00 29.38 145 ILE A N 1
ATOM 1116 C CA . ILE A 1 148 ? -10.374 1.185 48.645 1.00 29.30 145 ILE A CA 1
ATOM 1117 C C . ILE A 1 148 ? -11.662 0.419 48.374 1.00 29.15 145 ILE A C 1
ATOM 1118 O O . ILE A 1 148 ? -12.028 0.217 47.193 1.00 28.76 145 ILE A O 1
ATOM 1123 N N . GLY A 1 149 ? -12.329 -0.017 49.448 1.00 27.78 146 GLY A N 1
ATOM 1124 C CA . GLY A 1 149 ? -13.469 -0.937 49.371 1.00 28.02 146 GLY A CA 1
ATOM 1125 C C . GLY A 1 149 ? -14.663 -0.440 48.548 1.00 28.01 146 GLY A C 1
ATOM 1126 O O . GLY A 1 149 ? -14.837 0.766 48.327 1.00 27.39 146 GLY A O 1
ATOM 1127 N N . ALA A 1 150 ? -15.489 -1.385 48.104 1.00 27.88 147 ALA A N 1
ATOM 1128 C CA . ALA A 1 150 ? -16.662 -1.093 47.289 1.00 28.26 147 ALA A CA 1
ATOM 1129 C C . ALA A 1 150 ? -17.522 -0.003 47.959 1.00 27.86 147 ALA A C 1
ATOM 1130 O O . ALA A 1 150 ? -17.837 -0.115 49.134 1.00 27.36 147 ALA A O 1
ATOM 1132 N N . GLY A 1 151 ? -17.898 1.047 47.227 1.00 27.88 148 GLY A N 1
ATOM 1133 C CA . GLY A 1 151 ? -18.853 2.043 47.768 1.00 28.15 148 GLY A CA 1
ATOM 1134 C C . GLY A 1 151 ? -18.256 3.105 48.702 1.00 29.02 148 GLY A C 1
ATOM 1135 O O . GLY A 1 151 ? -18.940 4.066 49.089 1.00 28.92 148 GLY A O 1
ATOM 1136 N N . THR A 1 152 ? -16.972 2.972 49.032 1.00 29.26 149 THR A N 1
ATOM 1137 C CA . THR A 1 152 ? -16.330 3.929 49.933 1.00 29.61 149 THR A CA 1
ATOM 1138 C C . THR A 1 152 ? -16.250 5.312 49.266 1.00 29.73 149 THR A C 1
ATOM 1139 O O . THR A 1 152 ? -16.041 5.401 48.062 1.00 29.06 149 THR A O 1
ATOM 1143 N N . VAL A 1 153 ? -16.423 6.369 50.066 1.00 28.97 150 VAL A N 1
ATOM 1144 C CA . VAL A 1 153 ? -16.300 7.742 49.564 1.00 29.01 150 VAL A CA 1
ATOM 1145 C C . VAL A 1 153 ? -15.082 8.427 50.224 1.00 29.50 150 VAL A C 1
ATOM 1146 O O . VAL A 1 153 ? -14.969 8.512 51.467 1.00 28.13 150 VAL A O 1
ATOM 1150 N N . LEU A 1 154 ? -14.161 8.887 49.385 1.00 29.99 151 LEU A N 1
ATOM 1151 C CA . LEU A 1 154 ? -13.126 9.798 49.862 1.00 30.06 151 LEU A CA 1
ATOM 1152 C C . LEU A 1 154 ? -13.581 11.188 49.462 1.00 30.92 151 LEU A C 1
ATOM 1153 O O . LEU A 1 154 ? -13.678 11.496 48.253 1.00 32.07 151 LEU A O 1
ATOM 1158 N N . ALA A 1 155 ? -13.927 11.996 50.472 1.00 30.73 152 ALA A N 1
ATOM 1159 C CA . ALA A 1 155 ? -14.500 13.335 50.257 1.00 31.24 152 ALA A CA 1
ATOM 1160 C C . ALA A 1 155 ? -13.607 14.218 49.385 1.00 31.31 152 ALA A C 1
ATOM 1161 O O . ALA A 1 155 ? -12.383 14.156 49.449 1.00 32.53 152 ALA A O 1
ATOM 1163 N N . GLY A 1 156 ? -14.230 15.022 48.550 1.00 30.98 153 GLY A N 1
ATOM 1164 C CA . GLY A 1 156 ? -13.486 15.888 47.640 1.00 30.94 153 GLY A CA 1
ATOM 1165 C C . GLY A 1 156 ? -13.155 17.254 48.196 1.00 30.74 153 GLY A C 1
ATOM 1166 O O . GLY A 1 156 ? -13.860 17.765 49.051 1.00 30.31 153 GLY A O 1
ATOM 1167 N N . VAL A 1 157 ? -12.058 17.818 47.703 1.00 30.58 154 VAL A N 1
ATOM 1168 C CA . VAL A 1 157 ? -11.597 19.141 48.068 1.00 31.81 154 VAL A CA 1
ATOM 1169 C C . VAL A 1 157 ? -11.109 19.865 46.802 1.00 32.37 154 VAL A C 1
ATOM 1170 O O . VAL A 1 157 ? -9.942 19.759 46.429 1.00 34.25 154 VAL A O 1
ATOM 1174 N N . ILE A 1 158 ? -11.984 20.593 46.129 1.00 32.45 155 ILE A N 1
ATOM 1175 C CA . ILE A 1 158 ? -11.533 21.444 45.003 1.00 31.91 155 ILE A CA 1
ATOM 1176 C C . ILE A 1 158 ? -11.179 22.868 45.460 1.00 32.30 155 ILE A C 1
ATOM 1177 O O . ILE A 1 158 ? -10.046 23.310 45.292 1.00 31.99 155 ILE A O 1
ATOM 1182 N N . GLU A 1 159 ? -12.146 23.572 46.048 1.00 32.51 156 GLU A N 1
ATOM 1183 C CA . GLU A 1 159 ? -11.915 24.881 46.653 1.00 33.00 156 GLU A CA 1
ATOM 1184 C C . GLU A 1 159 ? -12.011 24.785 48.194 1.00 31.85 156 GLU A C 1
ATOM 1185 O O . GLU A 1 159 ? -12.741 23.958 48.701 1.00 32.97 156 GLU A O 1
ATOM 1191 N N . PRO A 1 160 ? -11.214 25.567 48.935 1.00 31.19 157 PRO A N 1
ATOM 1192 C CA . PRO A 1 160 ? -10.176 26.470 48.452 1.00 30.30 157 PRO A CA 1
ATOM 1193 C C . PRO A 1 160 ? -8.929 25.651 48.085 1.00 29.16 157 PRO A C 1
ATOM 1194 O O . PRO A 1 160 ? -8.716 24.567 48.649 1.00 28.67 157 PRO A O 1
ATOM 1198 N N . PRO A 1 161 ? -8.150 26.128 47.098 1.00 28.56 158 PRO A N 1
ATOM 1199 C CA . PRO A 1 161 ? -6.985 25.347 46.595 1.00 28.38 158 PRO A CA 1
ATOM 1200 C C . PRO A 1 161 ? -5.888 25.126 47.648 1.00 28.04 158 PRO A C 1
ATOM 1201 O O . PRO A 1 161 ? -5.099 24.196 47.509 1.00 27.44 158 PRO A O 1
ATOM 1205 N N . SER A 1 162 ? -5.883 25.946 48.703 1.00 28.04 159 SER A N 1
ATOM 1206 C CA . SER A 1 162 ? -4.910 25.817 49.795 1.00 28.49 159 SER A CA 1
ATOM 1207 C C . SER A 1 162 ? -5.250 24.683 50.784 1.00 29.14 159 SER A C 1
ATOM 1208 O O . SER A 1 162 ? -4.451 24.349 51.668 1.00 29.17 159 SER A O 1
ATOM 1211 N N . ALA A 1 163 ? -6.444 24.114 50.626 1.00 28.41 160 ALA A N 1
ATOM 1212 C CA . ALA A 1 163 ? -6.945 23.094 51.510 1.00 29.05 160 ALA A CA 1
ATOM 1213 C C . ALA A 1 163 ? -6.280 21.768 51.160 1.00 29.11 160 ALA A C 1
ATOM 1214 O O . ALA A 1 163 ? -5.983 21.504 49.987 1.00 29.24 160 ALA A O 1
ATOM 1216 N N . ALA A 1 164 ? -6.037 20.957 52.191 1.00 29.56 161 ALA A N 1
ATOM 1217 C CA . ALA A 1 164 ? -5.488 19.620 52.039 1.00 29.78 161 ALA A CA 1
ATOM 1218 C C . ALA A 1 164 ? -6.586 18.665 51.589 1.00 30.27 161 ALA A C 1
ATOM 1219 O O . ALA A 1 164 ? -7.699 18.684 52.127 1.00 29.81 161 ALA A O 1
ATOM 1221 N N . PRO A 1 165 ? -6.274 17.812 50.591 1.00 29.88 162 PRO A N 1
ATOM 1222 C CA . PRO A 1 165 ? -7.236 16.814 50.188 1.00 29.55 162 PRO A CA 1
ATOM 1223 C C . PRO A 1 165 ? -7.176 15.599 51.120 1.00 28.97 162 PRO A C 1
ATOM 1224 O O . PRO A 1 165 ? -6.344 15.555 52.037 1.00 29.72 162 PRO A O 1
ATOM 1228 N N . VAL A 1 166 ? -8.057 14.630 50.911 1.00 28.55 163 VAL A N 1
ATOM 1229 C CA . VAL A 1 166 ? -7.904 13.351 51.599 1.00 28.30 163 VAL A CA 1
ATOM 1230 C C . VAL A 1 166 ? -6.594 12.729 51.106 1.00 27.47 163 VAL A C 1
ATOM 1231 O O . VAL A 1 166 ? -6.343 12.695 49.901 1.00 26.73 163 VAL A O 1
ATOM 1235 N N . VAL A 1 167 ? -5.787 12.217 52.019 1.00 27.70 164 VAL A N 1
ATOM 1236 C CA . VAL A 1 167 ? -4.544 11.526 51.636 1.00 27.85 164 VAL A CA 1
ATOM 1237 C C . VAL A 1 167 ? -4.512 10.136 52.292 1.00 29.06 164 VAL A C 1
ATOM 1238 O O . VAL A 1 167 ? -4.497 10.003 53.536 1.00 28.06 164 VAL A O 1
ATOM 1242 N N . ILE A 1 168 ? -4.538 9.118 51.438 1.00 28.76 165 ILE A N 1
ATOM 1243 C CA . ILE A 1 168 ? -4.490 7.725 51.887 1.00 30.10 165 ILE A CA 1
ATOM 1244 C C . ILE A 1 168 ? -3.070 7.255 51.659 1.00 29.95 165 ILE A C 1
ATOM 1245 O O . ILE A 1 168 ? -2.602 7.191 50.517 1.00 30.40 165 ILE A O 1
ATOM 1250 N N . GLU A 1 169 ? -2.337 6.990 52.731 1.00 29.59 166 GLU A N 1
ATOM 1251 C CA . GLU A 1 169 ? -0.936 6.568 52.545 1.00 28.93 166 GLU A CA 1
ATOM 1252 C C . GLU A 1 169 ? -0.833 5.127 51.994 1.00 28.74 166 GLU A C 1
ATOM 1253 O O . GLU A 1 169 ? -1.849 4.467 51.794 1.00 28.78 166 GLU A O 1
ATOM 1259 N N . ASN A 1 170 ? 0.378 4.645 51.734 1.00 27.95 167 ASN A N 1
ATOM 1260 C CA . ASN A 1 170 ? 0.575 3.290 51.194 1.00 27.83 167 ASN A CA 1
ATOM 1261 C C . ASN A 1 170 ? 0.021 2.141 52.047 1.00 28.22 167 ASN A C 1
ATOM 1262 O O . ASN A 1 170 ? -0.006 2.219 53.298 1.00 27.77 167 ASN A O 1
ATOM 1267 N N . GLU A 1 171 ? -0.355 1.072 51.345 1.00 28.48 168 GLU A N 1
ATOM 1268 C CA A GLU A 1 171 ? -0.752 -0.200 51.957 0.50 28.71 168 GLU A CA 1
ATOM 1269 C CA B GLU A 1 171 ? -0.780 -0.211 51.926 0.50 28.76 168 GLU A CA 1
ATOM 1270 C C . GLU A 1 171 ? -2.002 -0.143 52.843 1.00 28.36 168 GLU A C 1
ATOM 1271 O O . GLU A 1 171 ? -2.184 -0.983 53.728 1.00 29.55 168 GLU A O 1
ATOM 1282 N N . VAL A 1 172 ? -2.839 0.853 52.620 1.00 27.71 169 VAL A N 1
ATOM 1283 C CA . VAL A 1 172 ? -4.084 1.016 53.359 1.00 27.93 169 VAL A CA 1
ATOM 1284 C C . VAL A 1 172 ? -5.188 0.141 52.782 1.00 28.23 169 VAL A C 1
ATOM 1285 O O . VAL A 1 172 ? -5.350 0.020 51.562 1.00 28.30 169 VAL A O 1
ATOM 1289 N N . VAL A 1 173 ? -5.937 -0.482 53.682 1.00 28.99 170 VAL A N 1
ATOM 1290 C CA . VAL A 1 173 ? -7.161 -1.181 53.322 1.00 28.74 170 VAL A CA 1
ATOM 1291 C C . VAL A 1 173 ? -8.356 -0.412 53.948 1.00 28.88 170 VAL A C 1
ATOM 1292 O O . VAL A 1 173 ? -8.377 -0.115 55.155 1.00 29.03 170 VAL A O 1
ATOM 1296 N N . ILE A 1 174 ? -9.312 -0.037 53.126 1.00 27.78 171 ILE A N 1
ATOM 1297 C CA . ILE A 1 174 ? -10.532 0.616 53.624 1.00 28.92 171 ILE A CA 1
ATOM 1298 C C . ILE A 1 174 ? -11.712 -0.252 53.240 1.00 29.45 171 ILE A C 1
ATOM 1299 O O . ILE A 1 174 ? -11.899 -0.520 52.035 1.00 29.98 171 ILE A O 1
ATOM 1304 N N . GLY A 1 175 ? -12.502 -0.661 54.236 1.00 28.43 172 GLY A N 1
ATOM 1305 C CA . GLY A 1 175 ? -13.726 -1.472 54.034 1.00 28.69 172 GLY A CA 1
ATOM 1306 C C . GLY A 1 175 ? -14.823 -0.861 53.158 1.00 29.07 172 GLY A C 1
ATOM 1307 O O . GLY A 1 175 ? -14.770 0.311 52.808 1.00 29.64 172 GLY A O 1
ATOM 1308 N N . ALA A 1 176 ? -15.819 -1.672 52.812 1.00 28.18 173 ALA A N 1
ATOM 1309 C CA . ALA A 1 176 ? -16.987 -1.237 52.036 1.00 28.71 173 ALA A CA 1
ATOM 1310 C C . ALA A 1 176 ? -17.747 -0.075 52.688 1.00 27.18 173 ALA A C 1
ATOM 1311 O O . ALA A 1 176 ? -17.897 -0.012 53.925 1.00 26.73 173 ALA A O 1
ATOM 1313 N N . ASN A 1 177 ? -18.206 0.838 51.836 1.00 27.65 174 ASN A N 1
ATOM 1314 C CA . ASN A 1 177 ? -19.148 1.918 52.217 1.00 27.33 174 ASN A CA 1
ATOM 1315 C C . ASN A 1 177 ? -18.654 2.795 53.372 1.00 27.25 174 ASN A C 1
ATOM 1316 O O . ASN A 1 177 ? -19.455 3.410 54.047 1.00 28.36 174 ASN A O 1
ATOM 1321 N N . ALA A 1 178 ? -17.344 2.849 53.591 1.00 27.45 175 ALA A N 1
ATOM 1322 C CA . ALA A 1 178 ? -16.766 3.801 54.543 1.00 26.98 175 ALA A CA 1
ATOM 1323 C C . ALA A 1 178 ? -16.753 5.249 53.991 1.00 27.16 175 ALA A C 1
ATOM 1324 O O . ALA A 1 178 ? -17.040 5.469 52.821 1.00 26.68 175 ALA A O 1
ATOM 1326 N N . VAL A 1 179 ? -16.470 6.233 54.847 1.00 25.76 176 VAL A N 1
ATOM 1327 C CA . VAL A 1 179 ? -16.282 7.619 54.389 1.00 27.18 176 VAL A CA 1
ATOM 1328 C C . VAL A 1 179 ? -15.027 8.219 55.026 1.00 27.08 176 VAL A C 1
ATOM 1329 O O . VAL A 1 179 ? -14.826 8.124 56.238 1.00 26.75 176 VAL A O 1
ATOM 1333 N N . VAL A 1 180 ? -14.202 8.876 54.217 1.00 27.40 177 VAL A N 1
ATOM 1334 C CA . VAL A 1 180 ? -13.068 9.602 54.782 1.00 27.05 177 VAL A CA 1
ATOM 1335 C C . VAL A 1 180 ? -13.341 11.078 54.508 1.00 27.77 177 VAL A C 1
ATOM 1336 O O . VAL A 1 180 ? -13.536 11.465 53.354 1.00 27.19 177 VAL A O 1
ATOM 1340 N N . LEU A 1 181 ? -13.40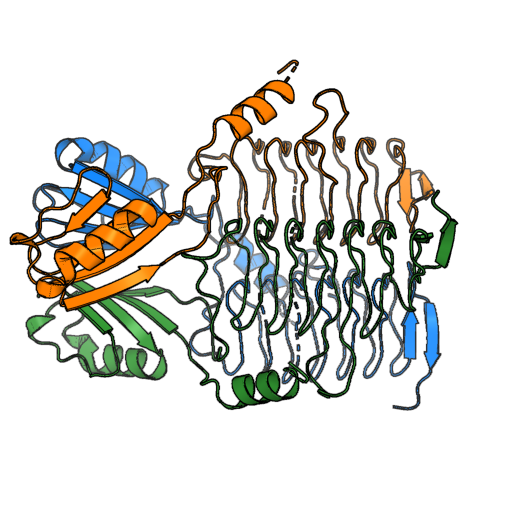6 11.881 55.571 1.00 27.23 178 LEU A N 1
ATOM 1341 C CA . LEU A 1 181 ? -13.782 13.285 55.415 1.00 28.83 178 LEU A CA 1
ATOM 1342 C C . LEU A 1 181 ? -12.610 14.124 54.884 1.00 29.29 178 LEU A C 1
ATOM 1343 O O . LEU A 1 181 ? -11.452 13.671 54.884 1.00 29.18 178 LEU A O 1
ATOM 1348 N N . GLU A 1 182 ? -12.945 15.335 54.430 1.00 30.03 179 GLU A N 1
ATOM 1349 C CA . GLU A 1 182 ? -12.032 16.290 53.781 1.00 30.35 179 GLU A CA 1
ATOM 1350 C C . GLU A 1 182 ? -10.770 16.551 54.583 1.00 30.23 179 GLU A C 1
ATOM 1351 O O . GLU A 1 182 ? -10.833 16.832 55.795 1.00 29.44 179 GLU A O 1
ATOM 1357 N N . GLY A 1 183 ? -9.623 16.423 53.920 1.00 29.74 180 GLY A N 1
ATOM 1358 C CA . GLY A 1 183 ? -8.332 16.746 54.547 1.00 29.38 180 GLY A CA 1
ATOM 1359 C C . GLY A 1 183 ? -7.767 15.687 55.486 1.00 28.96 180 GLY A C 1
ATOM 1360 O O . GLY A 1 183 ? -6.698 15.885 56.056 1.00 29.01 180 GLY A O 1
ATOM 1361 N N . VAL A 1 184 ? -8.465 14.563 55.643 1.00 28.81 181 VAL A N 1
ATOM 1362 C CA . VAL A 1 184 ? -8.048 13.509 56.576 1.00 29.00 181 VAL A CA 1
ATOM 1363 C C . VAL A 1 184 ? -6.921 12.682 55.954 1.00 28.64 181 VAL A C 1
ATOM 1364 O O . VAL A 1 184 ? -6.972 12.312 54.776 1.00 29.29 181 VAL A O 1
ATOM 1368 N N . ARG A 1 185 ? -5.898 12.436 56.750 1.00 28.59 182 ARG A N 1
ATOM 1369 C CA . ARG A 1 185 ? -4.803 11.553 56.358 1.00 28.63 182 ARG A CA 1
ATOM 1370 C C . ARG A 1 185 ? -4.909 10.167 57.037 1.00 28.73 182 ARG A C 1
ATOM 1371 O O . ARG A 1 185 ? -5.049 10.065 58.269 1.00 27.92 182 ARG A O 1
ATOM 1379 N N . VAL A 1 186 ? -4.862 9.114 56.223 1.00 26.71 183 VAL A N 1
ATOM 1380 C CA . VAL A 1 186 ? -4.886 7.762 56.739 1.00 27.43 183 VAL A CA 1
ATOM 1381 C C . VAL A 1 186 ? -3.478 7.205 56.612 1.00 27.40 183 VAL A C 1
ATOM 1382 O O . VAL A 1 186 ? -2.944 7.078 55.510 1.00 27.08 183 VAL A O 1
ATOM 1386 N N . GLY A 1 187 ? -2.876 6.902 57.753 1.00 27.34 184 GLY A N 1
ATOM 1387 C CA . GLY A 1 187 ? -1.463 6.482 57.772 1.00 27.41 184 GLY A CA 1
ATOM 1388 C C . GLY A 1 187 ? -1.182 5.153 57.079 1.00 27.24 184 GLY A C 1
ATOM 1389 O O . GLY A 1 187 ? -2.070 4.312 56.938 1.00 27.10 184 GLY A O 1
ATOM 1390 N N . GLU A 1 188 ? 0.068 4.982 56.655 1.00 27.63 185 GLU A N 1
ATOM 1391 C CA . GLU A 1 188 ? 0.568 3.757 56.019 1.00 27.66 185 GLU A CA 1
ATOM 1392 C C . GLU A 1 188 ? 0.160 2.517 56.801 1.00 26.96 185 GLU A C 1
ATOM 1393 O O . GLU A 1 188 ? 0.297 2.441 58.043 1.00 25.38 185 GLU A O 1
ATOM 1399 N N . GLY A 1 189 ? -0.351 1.536 56.076 1.00 26.71 186 GLY A N 1
ATOM 1400 C CA . GLY A 1 189 ? -0.584 0.209 56.661 1.00 26.72 186 GLY A CA 1
ATOM 1401 C C . GLY A 1 189 ? -1.831 0.126 57.509 1.00 26.18 186 GLY A C 1
ATOM 1402 O O . GLY A 1 189 ? -2.145 -0.930 58.039 1.00 26.50 186 GLY A O 1
ATOM 1403 N N . ALA A 1 190 ? -2.532 1.238 57.657 1.00 26.15 187 ALA A N 1
ATOM 1404 C CA . ALA A 1 190 ? -3.744 1.279 58.489 1.00 27.18 187 ALA A CA 1
ATOM 1405 C C . ALA A 1 190 ? -4.978 0.580 57.889 1.00 27.47 187 ALA A C 1
ATOM 1406 O O . ALA A 1 190 ? -5.098 0.378 56.684 1.00 27.68 187 ALA A O 1
ATOM 1408 N N . VAL A 1 191 ? -5.916 0.217 58.754 1.00 27.86 188 VAL A N 1
ATOM 1409 C CA . VAL A 1 191 ? -7.133 -0.431 58.287 1.00 27.75 188 VAL A CA 1
ATOM 1410 C C . VAL A 1 191 ? -8.317 0.349 58.813 1.00 28.31 188 VAL A C 1
ATOM 1411 O O . VAL A 1 191 ? -8.410 0.656 60.025 1.00 27.96 188 VAL A O 1
ATOM 1415 N N . VAL A 1 192 ? -9.201 0.676 57.879 1.00 26.68 189 VAL A N 1
ATOM 1416 C CA . VAL A 1 192 ? -10.438 1.340 58.173 1.00 26.91 189 VAL A CA 1
ATOM 1417 C C . VAL A 1 192 ? -11.569 0.332 57.966 1.00 27.35 189 VAL A C 1
ATOM 1418 O O . VAL A 1 192 ? -11.763 -0.183 56.838 1.00 27.51 189 VAL A O 1
ATOM 1422 N N . ALA A 1 193 ? -12.334 0.078 59.025 1.00 26.59 190 ALA A N 1
ATOM 1423 C CA . ALA A 1 193 ? -13.426 -0.919 58.966 1.00 27.28 190 ALA A CA 1
ATOM 1424 C C . ALA A 1 193 ? -14.563 -0.510 58.020 1.00 27.12 190 ALA A C 1
ATOM 1425 O O . ALA A 1 193 ? -14.760 0.670 57.771 1.00 27.72 190 ALA A O 1
ATOM 1427 N N . ALA A 1 194 ? -15.292 -1.489 57.465 1.00 27.28 191 ALA A N 1
ATOM 1428 C CA . ALA A 1 194 ? -16.520 -1.238 56.700 1.00 26.56 191 ALA A CA 1
ATOM 1429 C C . ALA A 1 194 ? -17.440 -0.273 57.435 1.00 26.53 191 ALA A C 1
ATOM 1430 O O . ALA A 1 194 ? -17.598 -0.364 58.653 1.00 26.68 191 ALA A O 1
ATOM 1432 N N . GLY A 1 195 ? -18.015 0.672 56.702 1.00 26.69 192 GLY A N 1
ATOM 1433 C CA . GLY A 1 195 ? -19.000 1.581 57.286 1.00 27.49 192 GLY A CA 1
ATOM 1434 C C . GLY A 1 195 ? -18.451 2.671 58.203 1.00 28.49 192 GLY A C 1
ATOM 1435 O O . GLY A 1 195 ? -19.230 3.452 58.748 1.00 28.75 192 GLY A O 1
ATOM 1436 N N . ALA A 1 196 ? -17.133 2.762 58.361 1.00 27.87 193 ALA A N 1
ATOM 1437 C CA . ALA A 1 196 ? -16.577 3.784 59.255 1.00 28.67 193 ALA A CA 1
ATOM 1438 C C . ALA A 1 196 ? -16.690 5.184 58.661 1.00 28.64 193 ALA A C 1
ATOM 1439 O O . ALA A 1 196 ? -16.740 5.353 57.441 1.00 29.49 193 ALA A O 1
ATOM 1441 N N . VAL A 1 197 ? -16.790 6.186 59.524 1.00 27.98 194 VAL A N 1
ATOM 1442 C CA . VAL A 1 197 ? -16.680 7.568 59.079 1.00 28.13 194 VAL A CA 1
ATOM 1443 C C . VAL A 1 197 ? -15.458 8.142 59.770 1.00 28.31 194 VAL A C 1
ATOM 1444 O O . VAL A 1 197 ? -15.445 8.320 60.995 1.00 27.46 194 VAL A O 1
ATOM 1448 N N . VAL A 1 198 ? -14.431 8.387 58.966 1.00 28.15 195 VAL A N 1
ATOM 1449 C CA . VAL A 1 198 ? -13.119 8.795 59.460 1.00 28.91 195 VAL A CA 1
ATOM 1450 C C . VAL A 1 198 ? -13.093 10.319 59.466 1.00 29.19 195 VAL A C 1
ATOM 1451 O O . VAL A 1 198 ? -13.067 10.956 58.407 1.00 28.76 195 VAL A O 1
ATOM 1455 N N . VAL A 1 199 ? -13.108 10.883 60.669 1.00 29.35 196 VAL A N 1
ATOM 1456 C CA . VAL A 1 199 ? -13.210 12.336 60.865 1.00 30.51 196 VAL A CA 1
ATOM 1457 C C . VAL A 1 199 ? -11.887 13.023 61.237 1.00 30.94 196 VAL A C 1
ATOM 1458 O O . VAL A 1 199 ? -11.810 14.255 61.252 1.00 31.44 196 VAL A O 1
ATOM 1462 N N . GLU A 1 200 ? -10.875 12.242 61.603 1.00 30.65 197 GLU A N 1
ATOM 1463 C CA . GLU A 1 200 ? -9.548 12.774 61.875 1.00 31.20 197 GLU A CA 1
ATOM 1464 C C . GLU A 1 200 ? -8.496 11.772 61.433 1.00 30.65 197 GLU A C 1
ATOM 1465 O O . GLU A 1 200 ? -8.818 10.618 61.166 1.00 30.62 197 GLU A O 1
ATOM 1471 N N . ASP A 1 201 ? -7.242 12.213 61.396 1.00 30.30 198 ASP A N 1
ATOM 1472 C CA . ASP A 1 201 ? -6.133 11.406 60.892 1.00 30.18 198 ASP A CA 1
ATOM 1473 C C . ASP A 1 201 ? -6.022 10.049 61.572 1.00 30.18 198 ASP A C 1
ATOM 1474 O O . ASP A 1 201 ? -6.249 9.932 62.785 1.00 29.64 198 ASP A O 1
ATOM 1479 N N . VAL A 1 202 ? -5.672 9.035 60.786 1.00 29.00 199 VAL A N 1
ATOM 1480 C CA . VAL A 1 202 ? -5.494 7.682 61.298 1.00 28.74 199 VAL A CA 1
ATOM 1481 C C . VAL A 1 202 ? -4.006 7.415 61.413 1.00 28.38 199 VAL A C 1
ATOM 1482 O O . VAL A 1 202 ? -3.300 7.522 60.420 1.00 28.31 199 VAL A O 1
ATOM 1486 N N . PRO A 1 203 ? -3.510 7.110 62.628 1.00 27.98 200 PRO A N 1
ATOM 1487 C CA . PRO A 1 203 ? -2.084 6.773 62.708 1.00 27.87 200 PRO A CA 1
ATOM 1488 C C . PRO A 1 203 ? -1.720 5.512 61.896 1.00 27.35 200 PRO A C 1
ATOM 1489 O O . PRO A 1 203 ? -2.542 4.612 61.756 1.00 26.12 200 PRO A O 1
ATOM 1493 N N . ALA A 1 204 ? -0.495 5.470 61.371 1.00 27.40 201 ALA A N 1
ATOM 1494 C CA . ALA A 1 204 ? 0.034 4.296 60.676 1.00 26.93 201 ALA A CA 1
ATOM 1495 C C . ALA A 1 204 ? -0.192 3.036 61.508 1.00 27.28 201 ALA A C 1
ATOM 1496 O O . ALA A 1 204 ? -0.076 3.061 62.735 1.00 26.41 201 ALA A O 1
ATOM 1498 N N . HIS A 1 205 ? -0.547 1.946 60.838 1.00 27.26 202 HIS A N 1
ATOM 1499 C CA . HIS A 1 205 ? -0.617 0.616 61.464 1.00 27.88 202 HIS A CA 1
ATOM 1500 C C . HIS A 1 205 ? -1.572 0.475 62.637 1.00 27.67 202 HIS A C 1
ATOM 1501 O O . HIS A 1 205 ? -1.311 -0.261 63.586 1.00 27.55 202 HIS A O 1
ATOM 1508 N N . THR A 1 206 ? -2.688 1.186 62.542 1.00 27.68 203 THR A N 1
ATOM 1509 C CA . THR A 1 206 ? -3.794 1.034 63.466 1.00 27.32 203 THR A CA 1
ATOM 1510 C C . THR A 1 206 ? -5.047 0.658 62.698 1.00 27.40 203 THR A C 1
ATOM 1511 O O . THR A 1 206 ? -5.175 0.956 61.501 1.00 26.70 203 THR A O 1
ATOM 1515 N N . VAL A 1 207 ? -5.985 0.016 63.386 1.00 26.93 204 VAL A N 1
ATOM 1516 C CA . VAL A 1 207 ? -7.292 -0.239 62.814 1.00 26.65 204 VAL A CA 1
ATOM 1517 C C . VAL A 1 207 ? -8.224 0.803 63.435 1.00 27.15 204 VAL A C 1
ATOM 1518 O O . VAL A 1 207 ? -8.159 1.042 64.649 1.00 27.07 204 VAL A O 1
ATOM 1522 N N . VAL A 1 208 ? -9.037 1.455 62.610 1.00 26.68 205 VAL A N 1
ATOM 1523 C CA . VAL A 1 208 ? -10.138 2.296 63.115 1.00 26.65 205 VAL A CA 1
ATOM 1524 C C . VAL A 1 208 ? -11.517 1.783 62.656 1.00 26.73 205 VAL A C 1
ATOM 1525 O O . VAL A 1 208 ? -11.659 1.197 61.582 1.00 26.71 205 VAL A O 1
ATOM 1529 N N . ALA A 1 209 ? -12.532 2.019 63.472 1.00 27.18 206 ALA A N 1
ATOM 1530 C CA . ALA A 1 209 ? -13.876 1.551 63.166 1.00 27.46 206 ALA A CA 1
ATOM 1531 C C . ALA A 1 209 ? -14.923 2.445 63.827 1.00 28.09 206 ALA A C 1
ATOM 1532 O O . ALA A 1 209 ? -14.672 3.020 64.900 1.00 26.50 206 ALA A O 1
ATOM 1534 N N . GLY A 1 210 ? -16.099 2.553 63.199 1.00 28.39 207 GLY A N 1
ATOM 1535 C CA . GLY A 1 210 ? -17.260 3.197 63.854 1.00 29.32 207 GLY A CA 1
ATOM 1536 C C . GLY A 1 210 ? -17.700 4.491 63.199 1.00 29.40 207 GLY A C 1
ATOM 1537 O O . GLY A 1 210 ? -17.011 5.013 62.340 1.00 29.67 207 GLY A O 1
ATOM 1538 N N . VAL A 1 211 ? -18.851 5.007 63.618 1.00 30.43 208 VAL A N 1
ATOM 1539 C CA . VAL A 1 211 ? -19.422 6.260 63.096 1.00 30.98 208 VAL A CA 1
ATOM 1540 C C . VAL A 1 211 ? -19.574 7.240 64.282 1.00 30.97 208 VAL A C 1
ATOM 1541 O O . VAL A 1 211 ? -20.599 7.218 64.974 1.00 31.14 208 VAL A O 1
ATOM 1545 N N . PRO A 1 212 ? -18.549 8.085 64.539 1.00 31.02 209 PRO A N 1
ATOM 1546 C CA . PRO A 1 212 ? -17.283 8.272 63.809 1.00 30.48 209 PRO A CA 1
ATOM 1547 C C . PRO A 1 212 ? -16.185 7.276 64.232 1.00 30.48 209 PRO A C 1
ATOM 1548 O O . PRO A 1 212 ? -16.232 6.737 65.351 1.00 30.81 209 PRO A O 1
ATOM 1552 N N . ALA A 1 213 ? -15.199 7.054 63.365 1.00 29.70 210 ALA A N 1
ATOM 1553 C CA . ALA A 1 213 ? -14.139 6.075 63.638 1.00 28.93 210 ALA A CA 1
ATOM 1554 C C . ALA A 1 213 ? -13.246 6.414 64.850 1.00 29.19 210 ALA A C 1
ATOM 1555 O O . ALA A 1 213 ? -12.867 7.573 65.057 1.00 29.16 210 ALA A O 1
ATOM 1557 N N . LYS A 1 214 ? -12.938 5.384 65.634 1.00 29.34 211 LYS A N 1
ATOM 1558 C CA . LYS A 1 214 ? -12.053 5.456 66.811 1.00 30.41 211 LYS A CA 1
ATOM 1559 C C . LYS A 1 214 ? -10.994 4.385 66.613 1.00 29.79 211 LYS A C 1
ATOM 1560 O O . LYS A 1 214 ? -11.225 3.420 65.872 1.00 30.07 211 LYS A O 1
ATOM 1566 N N . VAL A 1 215 ? -9.854 4.518 67.277 1.00 29.62 212 VAL A N 1
ATOM 1567 C CA . VAL A 1 215 ? -8.848 3.470 67.210 1.00 29.42 212 VAL A CA 1
ATOM 1568 C C . VAL A 1 215 ? -9.405 2.257 67.929 1.00 30.58 212 VAL A C 1
ATOM 1569 O O . VAL A 1 215 ? -9.852 2.364 69.063 1.00 30.63 212 VAL A O 1
ATOM 1573 N N . ILE A 1 216 ? -9.411 1.107 67.274 1.00 32.10 213 ILE A N 1
ATOM 1574 C CA . ILE A 1 216 ? -9.883 -0.110 67.940 1.00 34.48 213 ILE A CA 1
ATOM 1575 C C . ILE A 1 216 ? -8.746 -1.092 68.224 1.00 35.83 213 ILE A C 1
ATOM 1576 O O . ILE A 1 216 ? -8.878 -1.966 69.074 1.00 35.83 213 ILE A O 1
ATOM 1581 N N . LYS A 1 217 ? -7.627 -0.920 67.525 1.00 37.63 214 LYS A N 1
ATOM 1582 C CA . LYS A 1 217 ? -6.514 -1.857 67.602 1.00 39.94 214 LYS A CA 1
ATOM 1583 C C . LYS A 1 217 ? -5.278 -1.273 66.936 1.00 41.05 214 LYS A C 1
ATOM 1584 O O . LYS A 1 217 ? -5.377 -0.543 65.944 1.00 40.97 214 LYS A O 1
ATOM 1590 N N . GLN A 1 218 ? -4.118 -1.587 67.501 1.00 42.66 215 GLN A N 1
ATOM 1591 C CA . GLN A 1 218 ? -2.841 -1.335 66.853 1.00 44.58 215 GLN A CA 1
ATOM 1592 C C . GLN A 1 218 ? -2.268 -2.667 66.412 1.00 45.44 215 GLN A C 1
ATOM 1593 O O . GLN A 1 218 ? -2.080 -3.573 67.236 1.00 45.89 215 GLN A O 1
ATOM 1599 N N . ILE A 1 219 ? -1.991 -2.771 65.115 1.00 46.41 216 ILE A N 1
ATOM 1600 C CA . ILE A 1 219 ? -1.479 -3.998 64.496 1.00 47.80 216 ILE A CA 1
ATOM 1601 C C . ILE A 1 219 ? 0.060 -3.991 64.349 1.00 48.62 216 ILE A C 1
ATOM 1602 O O . ILE A 1 219 ? 0.684 -2.925 64.279 1.00 48.40 216 ILE A O 1
ATOM 1607 N N . ASP A 1 220 ? 0.662 -5.179 64.321 1.00 49.94 217 ASP A N 1
ATOM 1608 C CA . ASP A 1 220 ? 2.104 -5.314 64.046 1.00 51.44 217 ASP A CA 1
ATOM 1609 C C . ASP A 1 220 ? 2.396 -5.819 62.625 1.00 52.35 217 ASP A C 1
ATOM 1610 O O . ASP A 1 220 ? 3.158 -6.777 62.438 1.00 52.66 217 ASP A O 1
ATOM 1615 N N . ASP A 1 221 ? 1.778 -5.151 61.644 1.00 53.43 218 ASP A N 1
ATOM 1616 C CA . ASP A 1 221 ? 1.976 -5.382 60.193 1.00 54.31 218 ASP A CA 1
ATOM 1617 C C . ASP A 1 221 ? 1.283 -6.628 59.637 1.00 54.49 218 ASP A C 1
ATOM 1618 O O . ASP A 1 221 ? 0.359 -6.520 58.820 1.00 54.94 218 ASP A O 1
ATOM 1623 N N . ASN B 1 2 ? -51.108 16.136 40.081 1.00 35.83 -1 ASN B N 1
ATOM 1624 C CA . ASN B 1 2 ? -50.312 17.051 40.965 1.00 36.22 -1 ASN B CA 1
ATOM 1625 C C . ASN B 1 2 ? -50.607 16.825 42.463 1.00 36.04 -1 ASN B C 1
ATOM 1626 O O . ASN B 1 2 ? -49.716 16.430 43.220 1.00 36.77 -1 ASN B O 1
ATOM 1631 N N . ALA B 1 3 ? -51.850 17.051 42.889 1.00 35.24 0 ALA B N 1
ATOM 1632 C CA . ALA B 1 3 ? -52.350 16.375 44.087 1.00 34.19 0 ALA B CA 1
ATOM 1633 C C . ALA B 1 3 ? -52.435 14.875 43.729 1.00 33.46 0 ALA B C 1
ATOM 1634 O O . ALA B 1 3 ? -52.397 13.985 44.587 1.00 33.56 0 ALA B O 1
ATOM 1644 N N . ASP B 1 5 ? -50.168 13.373 41.741 1.00 28.39 2 ASP B N 1
ATOM 1645 C CA . ASP B 1 5 ? -48.866 12.963 41.231 1.00 28.92 2 ASP B CA 1
ATOM 1646 C C . ASP B 1 5 ? -48.460 11.518 41.452 1.00 28.16 2 ASP B C 1
ATOM 1647 O O . ASP B 1 5 ? -48.112 10.817 40.509 1.00 27.44 2 ASP B O 1
ATOM 1652 N N . ALA B 1 6 ? -48.500 11.088 42.705 1.00 28.17 3 ALA B N 1
ATOM 1653 C CA . ALA B 1 6 ? -48.161 9.721 43.047 1.00 28.11 3 ALA B CA 1
ATOM 1654 C C . ALA B 1 6 ? -49.033 8.685 42.318 1.00 27.72 3 ALA B C 1
ATOM 1655 O O . ALA B 1 6 ? -48.512 7.642 41.918 1.00 28.12 3 ALA B O 1
ATOM 1657 N N . TYR B 1 7 ? -50.324 8.976 42.134 1.00 26.73 4 TYR B N 1
ATOM 1658 C CA . TYR B 1 7 ? -51.266 8.105 41.420 1.00 27.31 4 TYR B CA 1
ATOM 1659 C C . TYR B 1 7 ? -50.909 8.029 39.926 1.00 27.70 4 TYR B C 1
ATOM 1660 O O . TYR B 1 7 ? -50.941 6.956 39.303 1.00 26.76 4 TYR B O 1
ATOM 1669 N N . GLU B 1 8 ? -50.585 9.185 39.369 1.00 27.74 5 GLU B N 1
ATOM 1670 C CA . GLU B 1 8 ? -50.209 9.303 37.969 1.00 29.46 5 GLU B CA 1
ATOM 1671 C C . GLU B 1 8 ? -48.853 8.608 37.655 1.00 29.23 5 GLU B C 1
ATOM 1672 O O . GLU B 1 8 ? -48.687 8.065 36.570 1.00 29.79 5 GLU B O 1
ATOM 1678 N N . ILE B 1 9 ? -47.920 8.623 38.604 1.00 29.28 6 ILE B N 1
ATOM 1679 C CA . ILE B 1 9 ? -46.633 7.881 38.473 1.00 29.90 6 ILE B CA 1
ATOM 1680 C C . ILE B 1 9 ? -46.910 6.376 38.372 1.00 29.79 6 ILE B C 1
ATOM 1681 O O . ILE B 1 9 ? -46.367 5.695 37.501 1.00 31.04 6 ILE B O 1
ATOM 1686 N N . ILE B 1 10 ? -47.760 5.867 39.254 1.00 29.76 7 ILE B N 1
ATOM 1687 C CA . ILE B 1 10 ? -48.123 4.427 39.244 1.00 29.17 7 ILE B CA 1
ATOM 1688 C C . ILE B 1 10 ? -48.867 4.041 37.949 1.00 28.85 7 ILE B C 1
ATOM 1689 O O . ILE B 1 10 ? -48.594 3.009 37.366 1.00 28.02 7 ILE B O 1
ATOM 1694 N N . GLN B 1 11 ? -49.829 4.864 37.529 1.00 29.10 8 GLN B N 1
ATOM 1695 C CA . GLN B 1 11 ? -50.473 4.694 36.217 1.00 29.36 8 GLN B CA 1
ATOM 1696 C C . GLN B 1 11 ? -49.451 4.626 35.076 1.00 29.58 8 GLN B C 1
ATOM 1697 O O . GLN B 1 11 ? -49.532 3.752 34.204 1.00 30.10 8 GLN B O 1
ATOM 1703 N N . TYR B 1 12 ? -48.493 5.553 35.086 1.00 29.41 9 TYR B N 1
ATOM 1704 C CA . TYR B 1 12 ? -47.494 5.629 34.019 1.00 29.21 9 TYR B CA 1
ATOM 1705 C C . TYR B 1 12 ? -46.651 4.348 33.960 1.00 28.50 9 TYR B C 1
ATOM 1706 O O . TYR B 1 12 ? -46.389 3.831 32.880 1.00 27.68 9 TYR B O 1
ATOM 1715 N N . ILE B 1 13 ? -46.249 3.846 35.123 1.00 28.31 10 ILE B N 1
ATOM 1716 C CA . ILE B 1 13 ? -45.499 2.582 35.212 1.00 29.12 10 ILE B CA 1
ATOM 1717 C C . ILE B 1 13 ? -46.302 1.393 34.673 1.00 29.18 10 ILE B C 1
ATOM 1718 O O . ILE B 1 13 ? -45.767 0.603 33.916 1.00 29.63 10 ILE B O 1
ATOM 1723 N N . GLY B 1 14 ? -47.583 1.296 35.037 1.00 29.78 11 GLY B N 1
ATOM 1724 C CA . GLY B 1 14 ? -48.448 0.172 34.612 1.00 29.78 11 GLY B CA 1
ATOM 1725 C C . GLY B 1 14 ? -48.700 0.199 33.114 1.00 29.62 11 GLY B C 1
ATOM 1726 O O . GLY B 1 14 ? -48.987 -0.826 32.499 1.00 29.07 11 GLY B O 1
ATOM 1727 N N . ASP B 1 15 ? -48.613 1.391 32.527 1.00 29.57 12 ASP B N 1
ATOM 1728 C CA . ASP B 1 15 ? -48.754 1.563 31.075 1.00 28.97 12 ASP B CA 1
ATOM 1729 C C . ASP B 1 15 ? -47.446 1.338 30.281 1.00 28.64 12 ASP B C 1
ATOM 1730 O O . ASP B 1 15 ? -47.512 1.078 29.074 1.00 27.77 12 ASP B O 1
ATOM 1735 N N . ALA B 1 16 ? -46.278 1.452 30.931 1.00 27.78 13 ALA B N 1
ATOM 1736 C CA . ALA B 1 16 ? -44.996 1.306 30.215 1.00 28.43 13 ALA B CA 1
ATOM 1737 C C . ALA B 1 16 ? -44.827 -0.132 29.731 1.00 28.32 13 ALA B C 1
ATOM 1738 O O . ALA B 1 16 ? -45.121 -1.087 30.458 1.00 28.66 13 ALA B O 1
ATOM 1740 N N . LYS B 1 17 ? -44.371 -0.274 28.495 1.00 28.46 14 LYS B N 1
ATOM 1741 C CA . LYS B 1 17 ? -44.233 -1.562 27.838 1.00 28.72 14 LYS B CA 1
ATOM 1742 C C . LYS B 1 17 ? -42.786 -2.042 28.015 1.00 27.96 14 LYS B C 1
ATOM 1743 O O . LYS B 1 17 ? -41.839 -1.291 27.741 1.00 27.13 14 LYS B O 1
ATOM 1749 N N . LYS B 1 18 ? -42.602 -3.271 28.488 1.00 27.57 15 LYS B N 1
ATOM 1750 C CA . LYS B 1 18 ? -41.246 -3.809 28.637 1.00 28.83 15 LYS B CA 1
ATOM 1751 C C . LYS B 1 18 ? -40.576 -4.004 27.281 1.00 28.62 15 LYS B C 1
ATOM 1752 O O . LYS B 1 18 ? -41.220 -4.431 26.332 1.00 28.21 15 LYS B O 1
ATOM 1758 N N . GLN B 1 19 ? -39.296 -3.642 27.187 1.00 29.02 16 GLN B N 1
ATOM 1759 C CA . GLN B 1 19 ? -38.548 -3.798 25.933 1.00 29.33 16 GLN B CA 1
ATOM 1760 C C . GLN B 1 19 ? -37.097 -4.171 26.185 1.00 28.53 16 GLN B C 1
ATOM 1761 O O . GLN B 1 19 ? -36.565 -3.938 27.275 1.00 27.73 16 GLN B O 1
ATOM 1767 N N . THR B 1 20 ? -36.479 -4.758 25.169 1.00 27.56 17 THR B N 1
ATOM 1768 C CA . THR B 1 20 ? -35.064 -5.139 25.204 1.00 27.89 17 THR B CA 1
ATOM 1769 C C . THR B 1 20 ? -34.468 -4.476 23.976 1.00 28.24 17 THR B C 1
ATOM 1770 O O . THR B 1 20 ? -34.389 -5.076 22.909 1.00 28.05 17 THR B O 1
ATOM 1774 N N . LEU B 1 21 ? -34.107 -3.205 24.123 1.00 28.57 18 LEU B N 1
ATOM 1775 C CA . LEU B 1 21 ? -33.729 -2.422 22.960 1.00 28.61 18 LEU B CA 1
ATOM 1776 C C . LEU B 1 21 ? -32.287 -2.756 22.592 1.00 28.18 18 LEU B C 1
ATOM 1777 O O . LEU B 1 21 ? -31.426 -2.907 23.468 1.00 27.52 18 LEU B O 1
ATOM 1782 N N . VAL B 1 22 ? -32.062 -2.894 21.283 1.00 27.56 19 VAL B N 1
ATOM 1783 C CA . VAL B 1 22 ? -30.765 -3.235 20.723 1.00 27.69 19 VAL B CA 1
ATOM 1784 C C . VAL B 1 22 ? -30.393 -2.223 19.635 1.00 28.03 19 VAL B C 1
ATOM 1785 O O . VAL B 1 22 ? -31.280 -1.609 19.041 1.00 27.75 19 VAL B O 1
ATOM 1789 N N . LYS B 1 23 ? -29.090 -2.025 19.428 1.00 27.53 20 LYS B N 1
ATOM 1790 C CA . LYS B 1 23 ? -28.570 -1.357 18.244 1.00 28.13 20 LYS B CA 1
ATOM 1791 C C . LYS B 1 23 ? -27.669 -2.377 17.550 1.00 27.89 20 LYS B C 1
ATOM 1792 O O . LYS B 1 23 ? -26.735 -2.938 18.166 1.00 27.97 20 LYS B O 1
ATOM 1798 N N . VAL B 1 24 ? -27.964 -2.621 16.276 1.00 26.86 21 VAL B N 1
ATOM 1799 C CA . VAL B 1 24 ? -27.265 -3.629 15.483 1.00 26.58 21 VAL B CA 1
ATOM 1800 C C . VAL B 1 24 ? -26.539 -2.979 14.300 1.00 26.16 21 VAL B C 1
ATOM 1801 O O . VAL B 1 24 ? -27.167 -2.289 13.490 1.00 25.55 21 VAL B O 1
ATOM 1805 N N . THR B 1 25 ? -25.219 -3.183 14.233 1.00 25.58 22 THR B N 1
ATOM 1806 C CA . THR B 1 25 ? -24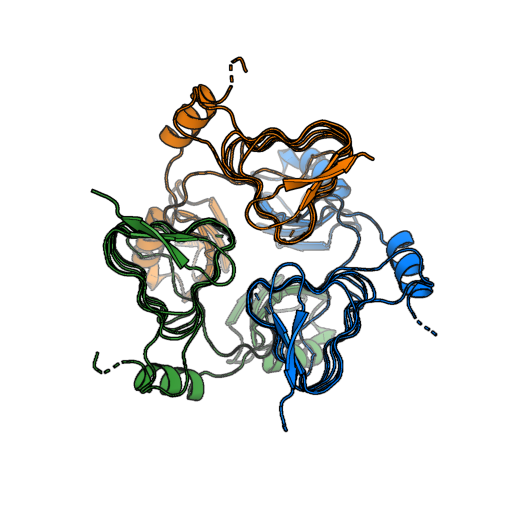.432 -2.876 13.039 1.00 25.02 22 THR B CA 1
ATOM 1807 C C . THR B 1 25 ? -24.318 -4.167 12.253 1.00 24.98 22 THR B C 1
ATOM 1808 O O . THR B 1 25 ? -23.890 -5.175 12.801 1.00 24.72 22 THR B O 1
ATOM 1812 N N . LEU B 1 26 ? -24.749 -4.145 10.988 1.00 25.23 23 LEU B N 1
ATOM 1813 C CA . LEU B 1 26 ? -24.634 -5.302 10.099 1.00 25.15 23 LEU B CA 1
ATOM 1814 C C . LEU B 1 26 ? -24.094 -4.979 8.689 1.00 25.62 23 LEU B C 1
ATOM 1815 O O . LEU B 1 26 ? -24.036 -3.820 8.272 1.00 25.05 23 LEU B O 1
ATOM 1820 N N . LYS B 1 27 ? -23.668 -6.027 7.983 1.00 26.27 24 LYS B N 1
ATOM 1821 C CA . LYS B 1 27 ? -23.287 -5.940 6.578 1.00 26.91 24 LYS B CA 1
ATOM 1822 C C . LYS B 1 27 ? -23.775 -7.179 5.839 1.00 27.16 24 LYS B C 1
ATOM 1823 O O . LYS B 1 27 ? -23.941 -8.249 6.436 1.00 26.96 24 LYS B O 1
ATOM 1829 N N . GLY B 1 28 ? -24.023 -7.010 4.543 1.00 27.43 25 GLY B N 1
ATOM 1830 C CA . GLY B 1 28 ? -24.447 -8.104 3.689 1.00 28.30 25 GLY B CA 1
ATOM 1831 C C . GLY B 1 28 ? -25.042 -7.603 2.389 1.00 28.85 25 GLY B C 1
ATOM 1832 O O . GLY B 1 28 ? -24.735 -6.488 1.919 1.00 28.23 25 GLY B O 1
ATOM 1833 N N . GLN B 1 29 ? -25.890 -8.442 1.802 1.00 29.95 26 GLN B N 1
ATOM 1834 C CA . GLN B 1 29 ? -26.584 -8.089 0.569 1.00 30.96 26 GLN B CA 1
ATOM 1835 C C . GLN B 1 29 ? -27.933 -7.486 0.958 1.00 31.42 26 GLN B C 1
ATOM 1836 O O . GLN B 1 29 ? -28.978 -8.137 0.854 1.00 31.36 26 GLN B O 1
ATOM 1842 N N . LEU B 1 30 ? -27.887 -6.232 1.416 1.00 31.93 27 LEU B N 1
ATOM 1843 C CA . LEU B 1 30 ? -29.008 -5.614 2.132 1.00 32.63 27 LEU B CA 1
ATOM 1844 C C . LEU B 1 30 ? -30.129 -5.076 1.231 1.00 33.31 27 LEU B C 1
ATOM 1845 O O . LEU B 1 30 ? -31.248 -4.836 1.708 1.00 33.64 27 LEU B O 1
ATOM 1850 N N . LYS B 1 31 ? -29.827 -4.904 -0.059 1.00 33.77 28 LYS B N 1
ATOM 1851 C CA . LYS B 1 31 ? -30.802 -4.477 -1.063 1.00 34.28 28 LYS B CA 1
ATOM 1852 C C . LYS B 1 31 ? -31.804 -5.614 -1.325 1.00 34.48 28 LYS B C 1
ATOM 1853 O O . LYS B 1 31 ? -32.901 -5.388 -1.847 1.00 34.62 28 LYS B O 1
ATOM 1859 N N . GLU B 1 32 ? -31.412 -6.833 -0.945 1.00 34.78 29 GLU B N 1
ATOM 1860 C CA . GLU B 1 32 ? -32.221 -8.047 -1.134 1.00 34.97 29 GLU B CA 1
ATOM 1861 C C . GLU B 1 32 ? -33.086 -8.391 0.105 1.00 34.84 29 GLU B C 1
ATOM 1862 O O . GLU B 1 32 ? -33.941 -9.299 0.059 1.00 34.42 29 GLU B O 1
ATOM 1868 N N . VAL B 1 33 ? -32.859 -7.646 1.190 1.00 34.36 30 VAL B N 1
ATOM 1869 C CA . VAL B 1 33 ? -33.520 -7.859 2.477 1.00 34.48 30 VAL B CA 1
ATOM 1870 C C . VAL B 1 33 ? -34.780 -6.986 2.607 1.00 34.51 30 VAL B C 1
ATOM 1871 O O . VAL B 1 33 ? -34.784 -5.824 2.185 1.00 34.82 30 VAL B O 1
ATOM 1875 N N . THR B 1 34 ? -35.844 -7.559 3.182 1.00 34.19 31 THR B N 1
ATOM 1876 C CA . THR B 1 34 ? -37.046 -6.802 3.547 1.00 33.70 31 THR B CA 1
ATOM 1877 C C . THR B 1 34 ? -37.093 -6.587 5.065 1.00 33.44 31 THR B C 1
ATOM 1878 O O . THR B 1 34 ? -37.315 -7.532 5.827 1.00 33.60 31 THR B O 1
ATOM 1882 N N . PHE B 1 35 ? -36.872 -5.346 5.495 1.00 33.02 32 PHE B N 1
ATOM 1883 C CA . PHE B 1 35 ? -36.862 -5.004 6.923 1.00 32.70 32 PHE B CA 1
ATOM 1884 C C . PHE B 1 35 ? -38.283 -4.664 7.371 1.00 32.83 32 PHE B C 1
ATOM 1885 O O . PHE B 1 35 ? -38.941 -3.821 6.743 1.00 32.97 32 PHE B O 1
ATOM 1893 N N . PRO B 1 36 ? -38.755 -5.284 8.475 1.00 32.62 33 PRO B N 1
ATOM 1894 C CA . PRO B 1 36 ? -40.144 -5.084 8.890 1.00 32.31 33 PRO B CA 1
ATOM 1895 C C . PRO B 1 36 ? -40.292 -3.720 9.556 1.00 31.97 33 PRO B C 1
ATOM 1896 O O . PRO B 1 36 ? -39.284 -3.092 9.894 1.00 31.51 33 PRO B O 1
ATOM 1900 N N . GLU B 1 37 ? -41.534 -3.268 9.724 1.00 31.71 34 GLU B N 1
ATOM 1901 C CA . GLU B 1 37 ? -41.797 -1.895 10.159 1.00 31.89 34 GLU B CA 1
ATOM 1902 C C . GLU B 1 37 ? -41.619 -1.698 11.647 1.00 31.33 34 GLU B C 1
ATOM 1903 O O . GLU B 1 37 ? -41.814 -0.602 12.162 1.00 31.52 34 GLU B O 1
ATOM 1909 N N . THR B 1 38 ? -41.242 -2.775 12.319 1.00 30.87 35 THR B N 1
ATOM 1910 C CA . THR B 1 38 ? -41.024 -2.779 13.761 1.00 30.81 35 THR B CA 1
ATOM 1911 C C . THR B 1 38 ? -39.575 -2.377 14.099 1.00 30.44 35 THR B C 1
ATOM 1912 O O . THR B 1 38 ? -39.254 -2.100 15.256 1.00 30.54 35 THR B O 1
ATOM 1916 N N . ILE B 1 39 ? -38.714 -2.344 13.083 1.00 30.17 36 ILE B N 1
ATOM 1917 C CA . ILE B 1 39 ? -37.287 -2.025 13.243 1.00 30.08 36 ILE B CA 1
ATOM 1918 C C . ILE B 1 39 ? -36.986 -0.667 12.584 1.00 29.77 36 ILE B C 1
ATOM 1919 O O . ILE B 1 39 ? -37.385 -0.428 11.448 1.00 29.75 36 ILE B O 1
ATOM 1924 N N . LYS B 1 40 ? -36.303 0.225 13.298 1.00 29.51 37 LYS B N 1
ATOM 1925 C CA . LYS B 1 40 ? -35.804 1.462 12.680 1.00 29.37 37 LYS B CA 1
ATOM 1926 C C . LYS B 1 40 ? -34.503 1.149 11.937 1.00 28.93 37 LYS B C 1
ATOM 1927 O O . LYS B 1 40 ? -33.549 0.654 12.534 1.00 28.83 37 LYS B O 1
ATOM 1933 N N . VAL B 1 41 ? -34.465 1.439 10.640 1.00 28.25 38 VAL B N 1
ATOM 1934 C CA . VAL B 1 41 ? -33.356 0.984 9.797 1.00 27.93 38 VAL B CA 1
ATOM 1935 C C . VAL B 1 41 ? -32.623 2.119 9.070 1.00 27.46 38 VAL B C 1
ATOM 1936 O O . VAL B 1 41 ? -33.245 2.926 8.366 1.00 27.37 38 VAL B O 1
ATOM 1940 N N . PHE B 1 42 ? -31.298 2.148 9.208 1.00 26.84 39 PHE B N 1
ATOM 1941 C CA . PHE B 1 42 ? -30.453 3.076 8.445 1.00 26.55 39 PHE B CA 1
ATOM 1942 C C . PHE B 1 42 ? -29.422 2.283 7.644 1.00 27.31 39 PHE B C 1
ATOM 1943 O O . PHE B 1 42 ? -28.390 1.877 8.175 1.00 27.00 39 PHE B O 1
ATOM 1951 N N . ASN B 1 43 ? -29.713 2.051 6.365 1.00 27.69 40 ASN B N 1
ATOM 1952 C CA . ASN B 1 43 ? -28.863 1.194 5.552 1.00 29.11 40 ASN B CA 1
ATOM 1953 C C . ASN B 1 43 ? -28.660 1.696 4.128 1.00 29.56 40 ASN B C 1
ATOM 1954 O O . ASN B 1 43 ? -29.526 2.368 3.566 1.00 29.23 40 ASN B O 1
ATOM 1959 N N . ASN B 1 44 ? -27.492 1.384 3.576 1.00 30.34 41 ASN B N 1
ATOM 1960 C CA . ASN B 1 44 ? -27.253 1.439 2.133 1.00 31.63 41 ASN B CA 1
ATOM 1961 C C . ASN B 1 44 ? -27.301 -0.003 1.632 1.00 31.97 41 ASN B C 1
ATOM 1962 O O . ASN B 1 44 ? -27.747 -0.891 2.362 1.00 32.69 41 ASN B O 1
ATOM 1967 N N . CYS B 1 45 ? -26.817 -0.259 0.426 1.00 32.31 42 CYS B N 1
ATOM 1968 C CA . CYS B 1 45 ? -26.853 -1.617 -0.115 1.00 32.71 42 CYS B CA 1
ATOM 1969 C C . CYS B 1 45 ? -25.872 -2.587 0.575 1.00 32.10 42 CYS B C 1
ATOM 1970 O O . CYS B 1 45 ? -26.118 -3.807 0.592 1.00 32.06 42 CYS B O 1
ATOM 1973 N N . LYS B 1 46 ? -24.784 -2.038 1.156 1.00 31.39 43 LYS B N 1
ATOM 1974 C CA . LYS B 1 46 ? -23.743 -2.853 1.784 1.00 30.94 43 LYS B CA 1
ATOM 1975 C C . LYS B 1 46 ? -23.917 -3.008 3.317 1.00 30.02 43 LYS B C 1
ATOM 1976 O O . LYS B 1 46 ? -24.029 -4.121 3.834 1.00 29.52 43 LYS B O 1
ATOM 1982 N N . THR B 1 47 ? -23.947 -1.881 4.020 1.00 29.53 44 THR B N 1
ATOM 1983 C CA . THR B 1 47 ? -23.956 -1.844 5.486 1.00 29.33 44 THR B CA 1
ATOM 1984 C C . THR B 1 47 ? -25.187 -1.095 6.011 1.00 28.77 44 THR B C 1
ATOM 1985 O O . THR B 1 47 ? -25.816 -0.321 5.276 1.00 28.23 44 THR B O 1
ATOM 1989 N N . GLY B 1 48 ? -25.525 -1.335 7.277 1.00 28.29 45 GLY B N 1
ATOM 1990 C CA . GLY B 1 48 ? -26.661 -0.700 7.932 1.00 28.13 45 GLY B CA 1
ATOM 1991 C C . GLY B 1 48 ? -26.554 -0.649 9.452 1.00 28.22 45 GLY B C 1
ATOM 1992 O O . GLY B 1 48 ? -25.681 -1.289 10.039 1.00 28.20 45 GLY B O 1
ATOM 1993 N N . THR B 1 49 ? -27.444 0.132 10.069 1.00 28.31 46 THR B N 1
ATOM 1994 C CA . THR B 1 49 ? -27.629 0.223 11.530 1.00 28.74 46 THR B CA 1
ATOM 1995 C C . THR B 1 49 ? -29.125 0.001 11.800 1.00 28.82 46 THR B C 1
ATOM 1996 O O . THR B 1 49 ? -29.965 0.591 11.114 1.00 28.88 46 THR B O 1
ATOM 2000 N N . LEU B 1 50 ? -29.458 -0.865 12.759 1.00 28.70 47 LEU B N 1
ATOM 2001 C CA . LEU B 1 50 ? -30.857 -1.125 13.109 1.00 29.27 47 LEU B CA 1
ATOM 2002 C C . LEU B 1 50 ? -31.100 -0.801 14.583 1.00 29.52 47 LEU B C 1
ATOM 2003 O O . LEU B 1 50 ? -30.240 -1.046 15.415 1.00 29.41 47 LEU B O 1
ATOM 2008 N N . PHE B 1 51 ? -32.266 -0.229 14.884 1.00 29.66 48 PHE B N 1
ATOM 2009 C CA . PHE B 1 51 ? -32.668 0.059 16.253 1.00 29.38 48 PHE B CA 1
ATOM 2010 C C . PHE B 1 51 ? -34.011 -0.629 16.454 1.00 29.39 48 PHE B C 1
ATOM 2011 O O . PHE B 1 51 ? -34.908 -0.476 15.631 1.00 29.18 48 PHE B O 1
ATOM 2019 N N . GLY B 1 52 ? -34.151 -1.395 17.526 1.00 28.80 49 GLY B N 1
ATOM 2020 C CA . GLY B 1 52 ? -35.392 -2.102 17.749 1.00 29.39 49 GLY B CA 1
ATOM 2021 C C . GLY B 1 52 ? -35.377 -2.982 18.971 1.00 29.53 49 GLY B C 1
ATOM 2022 O O . GLY B 1 52 ? -34.350 -3.110 19.636 1.00 29.87 49 GLY B O 1
ATOM 2023 N N . ASP B 1 53 ? -36.535 -3.578 19.257 1.00 29.23 50 ASP B N 1
ATOM 2024 C CA . ASP B 1 53 ? -36.686 -4.531 20.352 1.00 29.47 50 ASP B CA 1
ATOM 2025 C C . ASP B 1 53 ? -36.129 -5.888 19.914 1.00 28.93 50 ASP B C 1
ATOM 2026 O O . ASP B 1 53 ? -36.368 -6.324 18.784 1.00 27.71 50 ASP B O 1
ATOM 2031 N N . TRP B 1 54 ? -35.377 -6.526 20.806 1.00 28.36 51 TRP B N 1
ATOM 2032 C CA . TRP B 1 54 ? -34.784 -7.834 20.563 1.00 28.76 51 TRP B CA 1
ATOM 2033 C C . TRP B 1 54 ? -35.815 -8.873 20.092 1.00 29.77 51 TRP B C 1
ATOM 2034 O O . TRP B 1 54 ? -35.498 -9.705 19.216 1.00 29.23 51 TRP B O 1
ATOM 2045 N N . ALA B 1 55 ? -37.049 -8.792 20.618 1.00 30.22 52 ALA B N 1
ATOM 2046 C CA . ALA B 1 55 ? -38.149 -9.685 20.210 1.00 31.11 52 ALA B CA 1
ATOM 2047 C C . ALA B 1 55 ? -38.484 -9.608 18.719 1.00 31.40 52 ALA B C 1
ATOM 2048 O O . ALA B 1 55 ? -39.063 -10.552 18.153 1.00 31.52 52 ALA B O 1
ATOM 2050 N N . ASP B 1 56 ? -38.125 -8.489 18.092 1.00 31.50 53 ASP B N 1
ATOM 2051 C CA . ASP B 1 56 ? -38.346 -8.291 16.652 1.00 31.45 53 ASP B CA 1
ATOM 2052 C C . ASP B 1 56 ? -37.068 -8.498 15.835 1.00 31.54 53 ASP B C 1
ATOM 2053 O O . ASP B 1 56 ? -37.124 -9.011 14.705 1.00 31.45 53 ASP B O 1
ATOM 2058 N N . VAL B 1 57 ? -35.933 -8.096 16.421 1.00 30.65 54 VAL B N 1
ATOM 2059 C CA . VAL B 1 57 ? -34.622 -8.145 15.773 1.00 30.17 54 VAL B CA 1
ATOM 2060 C C . VAL B 1 57 ? -34.076 -9.579 15.724 1.00 30.18 54 VAL B C 1
ATOM 2061 O O . VAL B 1 57 ? -33.516 -9.994 14.714 1.00 30.04 54 VAL B O 1
ATOM 2065 N N . LYS B 1 58 ? -34.264 -10.334 16.804 1.00 29.89 55 LYS B N 1
ATOM 2066 C CA . LYS B 1 58 ? -33.804 -11.741 16.878 1.00 30.23 55 LYS B CA 1
ATOM 2067 C C . LYS B 1 58 ? -34.379 -12.680 15.770 1.00 29.35 55 LYS B C 1
ATOM 2068 O O . LYS B 1 58 ? -33.604 -13.380 15.114 1.00 29.73 55 LYS B O 1
ATOM 2074 N N . PRO B 1 59 ? -35.721 -12.710 15.563 1.00 28.68 56 PRO B N 1
ATOM 2075 C CA . PRO B 1 59 ? -36.230 -13.536 14.459 1.00 28.26 56 PRO B CA 1
ATOM 2076 C C . PRO B 1 59 ? -35.963 -12.963 13.061 1.00 28.04 56 PRO B C 1
ATOM 2077 O O . PRO B 1 59 ? -35.866 -13.721 12.086 1.00 28.47 56 PRO B O 1
ATOM 2081 N N . PHE B 1 60 ? -35.862 -11.640 12.967 1.00 27.99 57 PHE B N 1
ATOM 2082 C CA . PHE B 1 60 ? -35.412 -10.977 11.748 1.00 27.97 57 PHE B CA 1
ATOM 2083 C C . PHE B 1 60 ? -33.983 -11.389 11.323 1.00 28.05 57 PHE B C 1
ATOM 2084 O O . PHE B 1 60 ? -33.730 -11.645 10.137 1.00 27.93 57 PHE B O 1
ATOM 2092 N N . LEU B 1 61 ? -33.052 -11.426 12.276 1.00 27.83 58 LEU B N 1
ATOM 2093 C CA . LEU B 1 61 ? -31.675 -11.871 11.987 1.00 27.61 58 LEU B CA 1
ATOM 2094 C C . LEU B 1 61 ? -31.617 -13.325 11.525 1.00 27.69 58 LEU B C 1
ATOM 2095 O O . LEU B 1 61 ? -30.884 -13.665 10.583 1.00 27.88 58 LEU B O 1
ATOM 2100 N N . GLU B 1 62 ? -32.388 -14.179 12.189 1.00 27.91 59 GLU B N 1
ATOM 2101 C CA . GLU B 1 62 ? -32.475 -15.596 11.828 1.00 27.77 59 GLU B CA 1
ATOM 2102 C C . GLU B 1 62 ? -33.108 -15.783 10.452 1.00 27.73 59 GLU B C 1
ATOM 2103 O O . GLU B 1 62 ? -32.582 -16.548 9.632 1.00 27.94 59 GLU B O 1
ATOM 2109 N N . ALA B 1 63 ? -34.218 -15.091 10.192 1.00 27.47 60 ALA B N 1
ATOM 2110 C CA . ALA B 1 63 ? -34.878 -15.176 8.878 1.00 27.61 60 ALA B CA 1
ATOM 2111 C C . ALA B 1 63 ? -33.952 -14.746 7.746 1.00 27.91 60 ALA B C 1
ATOM 2112 O O . ALA B 1 63 ? -34.034 -15.284 6.645 1.00 28.11 60 ALA B O 1
ATOM 2114 N N . ASN B 1 64 ? -33.060 -13.790 8.019 1.00 28.29 61 ASN B N 1
ATOM 2115 C CA . ASN B 1 64 ? -32.187 -13.244 6.972 1.00 29.17 61 ASN B CA 1
ATOM 2116 C C . ASN B 1 64 ? -30.715 -13.660 7.040 1.00 29.79 61 ASN B C 1
ATOM 2117 O O . ASN B 1 64 ? -29.861 -12.992 6.461 1.00 30.07 61 ASN B O 1
ATOM 2122 N N . LYS B 1 65 ? -30.426 -14.768 7.718 1.00 30.73 62 LYS B N 1
ATOM 2123 C CA . LYS B 1 65 ? -29.039 -15.181 7.984 1.00 31.83 62 LYS B CA 1
ATOM 2124 C C . LYS B 1 65 ? -28.194 -15.444 6.723 1.00 31.93 62 LYS B C 1
ATOM 2125 O O . LYS B 1 65 ? -26.968 -15.280 6.749 1.00 32.34 62 LYS B O 1
ATOM 2131 N N . GLU B 1 66 ? -28.849 -15.824 5.627 1.00 31.94 63 GLU B N 1
ATOM 2132 C CA . GLU B 1 66 ? -28.161 -16.142 4.375 1.00 31.81 63 GLU B CA 1
ATOM 2133 C C . GLU B 1 66 ? -27.723 -14.902 3.592 1.00 31.39 63 GLU B C 1
ATOM 2134 O O . GLU B 1 66 ? -26.896 -14.995 2.675 1.00 31.17 63 GLU B O 1
ATOM 2140 N N . LYS B 1 67 ? -28.290 -13.751 3.954 1.00 30.79 64 LYS B N 1
ATOM 2141 C CA . LYS B 1 67 ? -27.987 -12.471 3.309 1.00 30.41 64 LYS B CA 1
ATOM 2142 C C . LYS B 1 67 ? -27.049 -11.615 4.158 1.00 30.17 64 LYS B C 1
ATOM 2143 O O . LYS B 1 67 ? -26.290 -10.802 3.633 1.00 30.44 64 LYS B O 1
ATOM 2149 N N . ILE B 1 68 ? -27.114 -11.806 5.471 1.00 29.81 65 ILE B N 1
ATOM 2150 C CA . ILE B 1 68 ? -26.345 -11.007 6.418 1.00 29.77 65 ILE B CA 1
ATOM 2151 C C . ILE B 1 68 ? -25.008 -11.701 6.660 1.00 29.65 65 ILE B C 1
ATOM 2152 O O . ILE B 1 68 ? -24.965 -12.855 7.100 1.00 29.58 65 ILE B O 1
ATOM 2157 N N . GLU B 1 69 ? -23.922 -11.004 6.334 1.00 29.51 66 GLU B N 1
ATOM 2158 C CA . GLU B 1 69 ? -22.593 -11.595 6.423 1.00 29.61 66 GLU B CA 1
ATOM 2159 C C . GLU B 1 69 ? -22.104 -11.617 7.863 1.00 29.44 66 GLU B C 1
ATOM 2160 O O . GLU B 1 69 ? -21.561 -12.624 8.333 1.00 29.67 66 GLU B O 1
ATOM 2166 N N . ASP B 1 70 ? -22.302 -10.500 8.556 1.00 29.02 67 ASP B N 1
ATOM 2167 C CA . ASP B 1 70 ? -21.817 -10.349 9.913 1.00 28.54 67 ASP B CA 1
ATOM 2168 C C . ASP B 1 70 ? -22.547 -9.193 10.597 1.00 28.51 67 ASP B C 1
ATOM 2169 O O . ASP B 1 70 ? -23.014 -8.267 9.933 1.00 28.38 67 ASP B O 1
ATOM 2174 N N . TYR B 1 71 ? -22.643 -9.249 11.924 1.00 28.24 68 TYR B N 1
ATOM 2175 C CA . TYR B 1 71 ? -23.250 -8.168 12.668 1.00 28.37 68 TYR B CA 1
ATOM 2176 C C . TYR B 1 71 ? -22.738 -8.110 14.096 1.00 28.04 68 TYR B C 1
ATOM 2177 O O . TYR B 1 71 ? -22.106 -9.052 14.583 1.00 27.84 68 TYR B O 1
ATOM 2186 N N . VAL B 1 72 ? -23.039 -6.993 14.751 1.00 27.74 69 VAL B N 1
ATOM 2187 C CA . VAL B 1 72 ? -22.694 -6.749 16.143 1.00 28.06 69 VAL B CA 1
ATOM 2188 C C . VAL B 1 72 ? -23.952 -6.162 16.754 1.00 28.32 69 VAL B C 1
ATOM 2189 O O . VAL B 1 72 ? -24.573 -5.270 16.165 1.00 28.57 69 VAL B O 1
ATOM 2193 N N . VAL B 1 73 ? -24.335 -6.682 17.917 1.00 28.74 70 VAL B N 1
ATOM 2194 C CA . VAL B 1 73 ? -25.529 -6.232 18.631 1.00 28.58 70 VAL B CA 1
ATOM 2195 C C . VAL B 1 73 ? -25.067 -5.527 19.907 1.00 29.32 70 VAL B C 1
ATOM 2196 O O . VAL B 1 73 ? -24.257 -6.070 20.657 1.00 29.19 70 VAL B O 1
ATOM 2200 N N . GLU B 1 74 ? -25.563 -4.316 20.129 1.00 29.53 71 GLU B N 1
ATOM 2201 C CA . GLU B 1 74 ? -25.311 -3.586 21.374 1.00 30.32 71 GLU B CA 1
ATOM 2202 C C . GLU B 1 74 ? -26.608 -3.527 22.185 1.00 30.06 71 GLU B C 1
ATOM 2203 O O . GLU B 1 74 ? -27.707 -3.320 21.631 1.00 29.81 71 GLU B O 1
ATOM 2209 N N . ASN B 1 75 ? -26.474 -3.752 23.488 1.00 29.53 72 ASN B N 1
ATOM 2210 C CA . ASN B 1 75 ? -27.609 -3.823 24.373 1.00 29.93 72 ASN B CA 1
ATOM 2211 C C . ASN B 1 75 ? -27.171 -3.502 25.791 1.00 30.67 72 ASN B C 1
ATOM 2212 O O . ASN B 1 75 ? -26.079 -3.879 26.215 1.00 30.42 72 ASN B O 1
ATOM 2217 N N . ASP B 1 76 ? -28.097 -2.872 26.504 1.00 31.51 73 ASP B N 1
ATOM 2218 C CA . ASP B 1 76 ? -27.903 -2.120 27.719 1.00 33.15 73 ASP B CA 1
ATOM 2219 C C . ASP B 1 76 ? -28.846 -2.670 28.796 1.00 31.94 73 ASP B C 1
ATOM 2220 O O . ASP B 1 76 ? -28.568 -2.571 29.990 1.00 32.21 73 ASP B O 1
ATOM 2225 N N . ALA B 1 77 ? -29.994 -3.195 28.369 1.00 30.74 74 ALA B N 1
ATOM 2226 C CA . ALA B 1 77 ? -31.079 -3.487 29.301 1.00 28.94 74 ALA B CA 1
ATOM 2227 C C . ALA B 1 77 ? -31.961 -4.635 28.838 1.00 28.57 74 ALA B C 1
ATOM 2228 O O . ALA B 1 77 ? -32.058 -4.939 27.610 1.00 28.54 74 ALA B O 1
ATOM 2230 N N . ARG B 1 78 ? -32.621 -5.271 29.807 1.00 26.59 75 ARG B N 1
ATOM 2231 C CA . ARG B 1 78 ? -33.465 -6.434 29.503 1.00 25.51 75 ARG B CA 1
ATOM 2232 C C . ARG B 1 78 ? -34.852 -6.245 30.140 1.00 26.23 75 ARG B C 1
ATOM 2233 O O . ARG B 1 78 ? -34.960 -5.965 31.349 1.00 26.25 75 ARG B O 1
ATOM 2241 N N . ASN B 1 79 ? -35.909 -6.361 29.337 1.00 26.41 76 ASN B N 1
ATOM 2242 C CA . ASN B 1 79 ? -37.280 -6.266 29.879 1.00 26.41 76 ASN B CA 1
ATOM 2243 C C . ASN B 1 79 ? -37.524 -4.951 30.701 1.00 26.74 76 ASN B C 1
ATOM 2244 O O . ASN B 1 79 ? -38.288 -4.924 31.683 1.00 25.90 76 ASN B O 1
ATOM 2249 N N . SER B 1 80 ? -36.864 -3.872 30.277 1.00 26.16 77 SER B N 1
ATOM 2250 C CA . SER B 1 80 ? -36.970 -2.556 30.914 1.00 26.66 77 SER B CA 1
ATOM 2251 C C . SER B 1 80 ? -38.166 -1.787 30.313 1.00 26.33 77 SER B C 1
ATOM 2252 O O . SER B 1 80 ? -38.299 -1.690 29.088 1.00 26.44 77 SER B O 1
ATOM 2255 N N . ALA B 1 81 ? -39.069 -1.311 31.173 1.00 26.28 78 ALA B N 1
ATOM 2256 C CA . ALA B 1 81 ? -40.265 -0.595 30.709 1.00 25.72 78 ALA B CA 1
ATOM 2257 C C . ALA B 1 81 ? -40.158 0.929 30.850 1.00 25.76 78 ALA B C 1
ATOM 2258 O O . ALA B 1 81 ? -40.597 1.668 29.978 1.00 24.08 78 ALA B O 1
ATOM 2260 N N . ILE B 1 82 ? -39.558 1.403 31.941 1.00 25.19 79 ILE B N 1
ATOM 2261 C CA . ILE B 1 82 ? -39.568 2.833 32.204 1.00 25.26 79 ILE B CA 1
ATOM 2262 C C . ILE B 1 82 ? -38.481 3.554 31.373 1.00 26.37 79 ILE B C 1
ATOM 2263 O O . ILE B 1 82 ? -37.276 3.273 31.524 1.00 25.50 79 ILE B O 1
ATOM 2268 N N . PRO B 1 83 ? -38.912 4.465 30.469 1.00 26.24 80 PRO B N 1
ATOM 2269 C CA . PRO B 1 83 ? -37.959 5.203 29.640 1.00 26.87 80 PRO B CA 1
ATOM 2270 C C . PRO B 1 83 ? -37.063 6.085 30.496 1.00 27.56 80 PRO B C 1
ATOM 2271 O O . PRO B 1 83 ? -37.423 6.414 31.604 1.00 27.05 80 PRO B O 1
ATOM 2275 N N . PHE B 1 84 ? -35.904 6.471 29.973 1.00 28.62 81 PHE B N 1
ATOM 2276 C CA . PHE B 1 84 ? -35.074 7.469 30.641 1.00 29.26 81 PHE B CA 1
ATOM 2277 C C . PHE B 1 84 ? -35.456 8.867 30.191 1.00 28.67 81 PHE B C 1
ATOM 2278 O O . PHE B 1 84 ? -36.075 9.031 29.152 1.00 28.28 81 PHE B O 1
ATOM 2286 N N . LEU B 1 85 ? -35.061 9.870 30.986 1.00 28.31 82 LEU B N 1
ATOM 2287 C CA . LEU B 1 85 ? -35.371 11.282 30.724 1.00 27.19 82 LEU B CA 1
ATOM 2288 C C . LEU B 1 85 ? -34.505 11.868 29.604 1.00 27.03 82 LEU B C 1
ATOM 2289 O O . LEU B 1 85 ? -33.267 11.674 29.567 1.00 25.58 82 LEU B O 1
ATOM 2294 N N . ASP B 1 86 ? -35.156 12.582 28.690 1.00 26.39 83 ASP B N 1
ATOM 2295 C CA . ASP B 1 86 ? -34.429 13.335 27.684 1.00 27.52 83 ASP B CA 1
ATOM 2296 C C . ASP B 1 86 ? -33.757 14.531 28.375 1.00 27.35 83 ASP B C 1
ATOM 2297 O O . ASP B 1 86 ? -34.416 15.383 28.982 1.00 27.68 83 ASP B O 1
ATOM 2302 N N . LEU B 1 87 ? -32.439 14.567 28.294 1.00 26.91 84 LEU B N 1
ATOM 2303 C CA . LEU B 1 87 ? -31.669 15.584 29.012 1.00 27.18 84 LEU B CA 1
ATOM 2304 C C . LEU B 1 87 ? -31.401 16.806 28.175 1.00 26.97 84 LEU B C 1
ATOM 2305 O O . LEU B 1 87 ? -30.942 17.818 28.690 1.00 27.66 84 LEU B O 1
ATOM 2310 N N . LYS B 1 88 ? -31.701 16.730 26.883 1.00 26.67 85 LYS B N 1
ATOM 2311 C CA . LYS B 1 88 ? -31.021 17.590 25.924 1.00 26.47 85 LYS B CA 1
ATOM 2312 C C . LYS B 1 88 ? -31.384 19.053 26.056 1.00 26.88 85 LYS B C 1
ATOM 2313 O O . LYS B 1 88 ? -30.545 19.915 25.795 1.00 26.73 85 LYS B O 1
ATOM 2319 N N . ASP B 1 89 ? -32.626 19.325 26.456 1.00 27.55 86 ASP B N 1
ATOM 2320 C CA . ASP B 1 89 ? -33.135 20.688 26.590 1.00 28.18 86 ASP B CA 1
ATOM 2321 C C . ASP B 1 89 ? -33.295 21.205 28.024 1.00 28.15 86 ASP B C 1
ATOM 2322 O O . ASP B 1 89 ? -33.822 22.306 28.233 1.00 28.53 86 ASP B O 1
ATOM 2327 N N . ILE B 1 90 ? -32.790 20.450 28.988 1.00 27.84 87 ILE B N 1
ATOM 2328 C CA . ILE B 1 90 ? -32.893 20.822 30.414 1.00 28.45 87 ILE B CA 1
ATOM 2329 C C . ILE B 1 90 ? -31.929 21.964 30.786 1.00 28.08 87 ILE B C 1
ATOM 2330 O O . ILE B 1 90 ? -30.745 21.938 30.426 1.00 27.69 87 ILE B O 1
ATOM 2335 N N . ASN B 1 91 ? -32.464 22.942 31.516 1.00 27.57 88 ASN B N 1
ATOM 2336 C CA . ASN B 1 91 ? -31.732 24.099 32.028 1.00 27.48 88 ASN B CA 1
ATOM 2337 C C . ASN B 1 91 ? -30.940 23.779 33.311 1.00 27.17 88 ASN B C 1
ATOM 2338 O O . ASN B 1 91 ? -31.196 24.352 34.375 1.00 26.02 88 ASN B O 1
ATOM 2343 N N . ALA B 1 92 ? -29.988 22.862 33.191 1.00 25.48 89 ALA B N 1
ATOM 2344 C CA . ALA B 1 92 ? -29.263 22.330 34.331 1.00 24.90 89 ALA B CA 1
ATOM 2345 C C . ALA B 1 92 ? -28.035 21.556 33.834 1.00 24.77 89 ALA B C 1
ATOM 2346 O O . ALA B 1 92 ? -27.841 21.377 32.631 1.00 23.78 89 ALA B O 1
ATOM 2348 N N . ARG B 1 93 ? -27.249 21.032 34.764 1.00 24.61 90 ARG B N 1
ATOM 2349 C CA . ARG B 1 93 ? -26.042 20.278 34.392 1.00 24.83 90 ARG B CA 1
ATOM 2350 C C . ARG B 1 93 ? -26.179 18.816 34.793 1.00 24.79 90 ARG B C 1
ATOM 2351 O O . ARG B 1 93 ? -26.423 18.488 35.969 1.00 25.62 90 ARG B O 1
ATOM 2359 N N . ILE B 1 94 ? -26.109 17.932 33.805 1.00 23.84 91 ILE B N 1
ATOM 2360 C CA . ILE B 1 94 ? -26.155 16.492 34.095 1.00 23.86 91 ILE B CA 1
ATOM 2361 C C . ILE B 1 94 ? -24.903 15.863 33.539 1.00 24.24 91 ILE B C 1
ATOM 2362 O O . ILE B 1 94 ? -24.642 15.937 32.347 1.00 22.59 91 ILE B O 1
ATOM 2367 N N . GLU B 1 95 ? -24.113 15.248 34.411 1.00 24.47 92 GLU B N 1
ATOM 2368 C CA . GLU B 1 95 ? -22.848 14.681 33.960 1.00 25.38 92 GLU B CA 1
ATOM 2369 C C . GLU B 1 95 ? -23.002 13.263 33.409 1.00 25.31 92 GLU B C 1
ATOM 2370 O O . GLU B 1 95 ? -23.989 12.600 33.726 1.00 24.79 92 GLU B O 1
ATOM 2376 N N . PRO B 1 96 ? -22.032 12.808 32.583 1.00 27.17 93 PRO B N 1
ATOM 2377 C CA . PRO B 1 96 ? -22.118 11.465 31.999 1.00 27.51 93 PRO B CA 1
ATOM 2378 C C . PRO B 1 96 ? -22.128 10.360 33.052 1.00 28.27 93 PRO B C 1
ATOM 2379 O O . PRO B 1 96 ? -21.406 10.436 34.061 1.00 28.75 93 PRO B O 1
ATOM 2383 N N . GLY B 1 97 ? -22.957 9.349 32.830 1.00 28.50 94 GLY B N 1
ATOM 2384 C CA . GLY B 1 97 ? -23.052 8.242 33.786 1.00 29.14 94 GLY B CA 1
ATOM 2385 C C . GLY B 1 97 ? -24.134 8.442 34.836 1.00 29.11 94 GLY B C 1
ATOM 2386 O O . GLY B 1 97 ? -24.428 7.520 35.599 1.00 29.00 94 GLY B O 1
ATOM 2387 N N . ALA B 1 98 ? -24.708 9.649 34.926 1.00 29.15 95 ALA B N 1
ATOM 2388 C CA . ALA B 1 98 ? -25.929 9.824 35.734 1.00 29.36 95 ALA B CA 1
ATOM 2389 C C . ALA B 1 98 ? -27.057 9.018 35.077 1.00 29.37 95 ALA B C 1
ATOM 2390 O O . ALA B 1 98 ? -27.160 8.948 33.837 1.00 28.62 95 ALA B O 1
ATOM 2392 N N . LEU B 1 99 ? -27.856 8.349 35.902 1.00 29.51 96 LEU B N 1
ATOM 2393 C CA . LEU B 1 99 ? -28.974 7.527 35.370 1.00 28.49 96 LEU B CA 1
ATOM 2394 C C . LEU B 1 99 ? -30.276 8.125 35.872 1.00 28.95 96 LEU B C 1
ATOM 2395 O O . LEU B 1 99 ? -30.518 8.166 37.078 1.00 28.68 96 LEU B O 1
ATOM 2400 N N . ILE B 1 100 ? -31.089 8.658 34.960 1.00 28.86 97 ILE B N 1
ATOM 2401 C CA . ILE B 1 100 ? -32.231 9.520 35.341 1.00 29.33 97 ILE B CA 1
ATOM 2402 C C . ILE B 1 100 ? -33.461 9.069 34.572 1.00 29.31 97 ILE B C 1
ATOM 2403 O O . ILE B 1 100 ? -33.500 9.156 33.339 1.00 27.79 97 ILE B O 1
ATOM 2408 N N . ARG B 1 101 ? -34.457 8.596 35.312 1.00 27.97 98 ARG B N 1
ATOM 2409 C CA . ARG B 1 101 ? -35.652 7.993 34.711 1.00 27.71 98 ARG B CA 1
ATOM 2410 C C . ARG B 1 101 ? -36.587 9.104 34.253 1.00 28.38 98 ARG B C 1
ATOM 2411 O O . ARG B 1 101 ? -36.413 10.271 34.661 1.00 29.56 98 ARG B O 1
ATOM 2419 N N . GLU B 1 102 ? -37.536 8.778 33.373 1.00 28.54 99 GLU B N 1
ATOM 2420 C CA . GLU B 1 102 ? -38.639 9.701 33.041 1.00 29.36 99 GLU B CA 1
ATOM 2421 C C . GLU B 1 10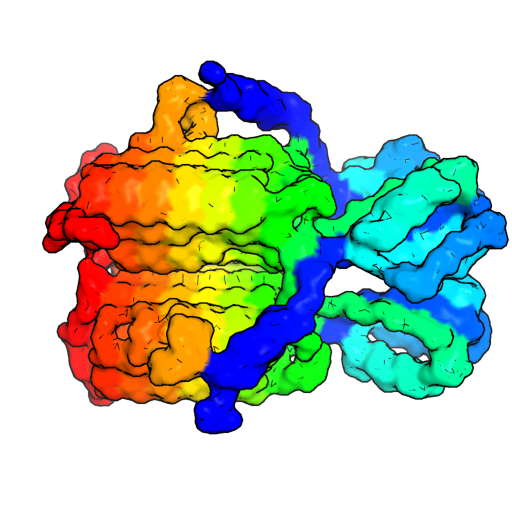2 ? -39.404 10.182 34.283 1.00 28.93 99 GLU B C 1
ATOM 2422 O O . GLU B 1 102 ? -39.357 9.528 35.296 1.00 29.03 99 GLU B O 1
ATOM 2428 N N . LYS B 1 103 ? -40.095 11.317 34.165 1.00 29.60 100 LYS B N 1
ATOM 2429 C CA . LYS B 1 103 ? -40.941 11.949 35.213 1.00 30.36 100 LYS B CA 1
ATOM 2430 C C . LYS B 1 103 ? -40.130 12.336 36.427 1.00 30.73 100 LYS B C 1
ATOM 2431 O O . LYS B 1 103 ? -40.581 12.233 37.567 1.00 31.19 100 LYS B O 1
ATOM 2437 N N . VAL B 1 104 ? -38.891 12.712 36.171 1.00 30.57 101 VAL B N 1
ATOM 2438 C CA . VAL B 1 104 ? -38.018 13.255 37.202 1.00 29.51 101 VAL B CA 1
ATOM 2439 C C . VAL B 1 104 ? -37.966 14.750 36.896 1.00 29.06 101 VAL B C 1
ATOM 2440 O O . VAL B 1 104 ? -37.918 15.135 35.727 1.00 28.85 101 VAL B O 1
ATOM 2444 N N . GLU B 1 105 ? -38.008 15.576 37.928 1.00 29.44 102 GLU B N 1
ATOM 2445 C CA . GLU B 1 105 ? -38.015 17.022 37.746 1.00 30.94 102 GLU B CA 1
ATOM 2446 C C . GLU B 1 105 ? -36.691 17.600 38.212 1.00 30.14 102 GLU B C 1
ATOM 2447 O O . GLU B 1 105 ? -36.256 17.390 39.353 1.00 30.46 102 GLU B O 1
ATOM 2453 N N . ILE B 1 106 ? -36.023 18.275 37.290 1.00 29.73 103 ILE B N 1
ATOM 2454 C CA . ILE B 1 106 ? -34.729 18.870 37.558 1.00 29.43 103 ILE B CA 1
ATOM 2455 C C . ILE B 1 106 ? -34.828 20.399 37.380 1.00 29.32 103 ILE B C 1
ATOM 2456 O O . ILE B 1 106 ? -35.039 20.915 36.269 1.00 29.02 103 ILE B O 1
ATOM 2461 N N . GLY B 1 107 ? -34.672 21.126 38.483 1.00 29.05 104 GLY B N 1
ATOM 2462 C CA . GLY B 1 107 ? -34.877 22.606 38.467 1.00 27.42 104 GLY B CA 1
ATOM 2463 C C . GLY B 1 107 ? -33.679 23.352 37.892 1.00 28.20 104 GLY B C 1
ATOM 2464 O O . GLY B 1 107 ? -32.628 22.743 37.608 1.00 27.32 104 GLY B O 1
ATOM 2465 N N . ASP B 1 108 ? -33.814 24.670 37.754 1.00 27.01 105 ASP B N 1
ATOM 2466 C CA . ASP B 1 108 ? -32.847 25.480 37.022 1.00 28.92 105 ASP B CA 1
ATOM 2467 C C . ASP B 1 108 ? -31.482 25.521 37.701 1.00 29.13 105 ASP B C 1
ATOM 2468 O O . ASP B 1 108 ? -31.376 25.758 38.904 1.00 29.45 105 ASP B O 1
ATOM 2473 N N . GLN B 1 109 ? -30.449 25.254 36.910 1.00 29.02 106 GLN B N 1
ATOM 2474 C CA . GLN B 1 109 ? -29.061 25.192 37.372 1.00 29.58 106 GLN B CA 1
ATOM 2475 C C . GLN B 1 109 ? -28.840 24.197 38.509 1.00 28.61 106 GLN B C 1
ATOM 2476 O O . GLN B 1 109 ? -27.961 24.367 39.358 1.00 27.85 106 GLN B O 1
ATOM 2482 N N . ALA B 1 110 ? -29.621 23.122 38.498 1.00 28.20 107 ALA B N 1
ATOM 2483 C CA . ALA B 1 110 ? -29.276 22.001 39.345 1.00 27.02 107 ALA B CA 1
ATOM 2484 C C . ALA B 1 110 ? -28.054 21.321 38.711 1.00 26.92 107 ALA B C 1
ATOM 2485 O O . ALA B 1 110 ? -27.773 21.504 37.515 1.00 25.70 107 ALA B O 1
ATOM 2487 N N . VAL B 1 111 ? -27.310 20.599 39.540 1.00 27.13 108 VAL B N 1
ATOM 2488 C CA . VAL B 1 111 ? -26.178 19.800 39.101 1.00 26.85 108 VAL B CA 1
ATOM 2489 C C . VAL B 1 111 ? -26.381 18.317 39.461 1.00 27.99 108 VAL B C 1
ATOM 2490 O O . VAL B 1 111 ? -26.541 17.935 40.652 1.00 29.00 108 VAL B O 1
ATOM 2494 N N . ILE B 1 112 ? -26.381 17.475 38.435 1.00 28.03 109 ILE B N 1
ATOM 2495 C CA . ILE B 1 112 ? -26.449 16.017 38.656 1.00 27.84 109 ILE B CA 1
ATOM 2496 C C . ILE B 1 112 ? -25.123 15.360 38.268 1.00 28.38 109 ILE B C 1
ATOM 2497 O O . ILE B 1 112 ? -24.778 15.239 37.065 1.00 27.12 109 ILE B O 1
ATOM 2518 N N . GLY B 1 115 ? -22.734 9.223 37.800 1.00 28.86 112 GLY B N 1
ATOM 2519 C CA . GLY B 1 115 ? -23.152 8.051 38.577 1.00 28.44 112 GLY B CA 1
ATOM 2520 C C . GLY B 1 115 ? -24.303 8.230 39.561 1.00 28.19 112 GLY B C 1
ATOM 2521 O O . GLY B 1 115 ? -24.750 7.247 40.118 1.00 28.07 112 GLY B O 1
ATOM 2522 N N . ALA B 1 116 ? -24.808 9.458 39.780 1.00 27.75 113 ALA B N 1
ATOM 2523 C CA . ALA B 1 116 ? -26.059 9.644 40.552 1.00 27.42 113 ALA B CA 1
ATOM 2524 C C . ALA B 1 116 ? -27.200 8.915 39.888 1.00 28.65 113 ALA B C 1
ATOM 2525 O O . ALA B 1 116 ? -27.237 8.783 38.649 1.00 28.58 113 ALA B O 1
ATOM 2527 N N . ILE B 1 117 ? -28.166 8.507 40.703 1.00 27.72 114 ILE B N 1
ATOM 2528 C CA . ILE B 1 117 ? -29.298 7.730 40.211 1.00 29.03 114 ILE B CA 1
ATOM 2529 C C . ILE B 1 117 ? -30.617 8.394 40.640 1.00 29.35 114 ILE B C 1
ATOM 2530 O O . ILE B 1 117 ? -30.875 8.603 41.835 1.00 29.36 114 ILE B O 1
ATOM 2535 N N . LEU B 1 118 ? -31.425 8.797 39.661 1.00 28.38 115 LEU B N 1
ATOM 2536 C CA . LEU B 1 118 ? -32.718 9.437 39.990 1.00 29.23 115 LEU B CA 1
ATOM 2537 C C . LEU B 1 118 ? -33.898 8.593 39.533 1.00 28.49 115 LEU B C 1
ATOM 2538 O O . LEU B 1 118 ? -34.175 8.466 38.322 1.00 28.12 115 LEU B O 1
ATOM 2543 N N . ASN B 1 119 ? -34.617 8.031 40.495 1.00 28.73 116 ASN B N 1
ATOM 2544 C CA . ASN B 1 119 ? -35.810 7.229 40.130 1.00 28.28 116 ASN B CA 1
ATOM 2545 C C . ASN B 1 119 ? -37.015 8.092 39.782 1.00 28.55 116 ASN B C 1
ATOM 2546 O O . ASN B 1 119 ? -37.054 9.271 40.121 1.00 28.67 116 ASN B O 1
ATOM 2551 N N . ILE B 1 120 ? -38.005 7.474 39.123 1.00 28.36 117 ILE B N 1
ATOM 2552 C CA . ILE B 1 120 ? -39.228 8.120 38.676 1.00 28.89 117 ILE B CA 1
ATOM 2553 C C . ILE B 1 120 ? -39.877 8.923 39.815 1.00 28.97 117 ILE B C 1
ATOM 2554 O O . ILE B 1 120 ? -39.958 8.469 40.973 1.00 29.13 117 ILE B O 1
ATOM 2559 N N . GLY B 1 121 ? -40.239 10.160 39.508 1.00 28.64 118 GLY B N 1
ATOM 2560 C CA . GLY B 1 121 ? -40.956 10.961 40.472 1.00 29.11 118 GLY B CA 1
ATOM 2561 C C . GLY B 1 121 ? -40.036 11.857 41.254 1.00 28.83 118 GLY B C 1
ATOM 2562 O O . GLY B 1 121 ? -40.513 12.773 41.892 1.00 29.04 118 GLY B O 1
ATOM 2563 N N . ALA B 1 122 ? -38.718 11.617 41.178 1.00 28.79 119 ALA B N 1
ATOM 2564 C CA . ALA B 1 122 ? -37.757 12.433 41.937 1.00 29.04 119 ALA B CA 1
ATOM 2565 C C . ALA B 1 122 ? -37.831 13.899 41.504 1.00 29.26 119 ALA B C 1
ATOM 2566 O O . ALA B 1 122 ? -38.091 14.234 40.320 1.00 29.01 119 ALA B O 1
ATOM 2568 N N . VAL B 1 123 ? -37.662 14.783 42.470 1.00 28.89 120 VAL B N 1
ATOM 2569 C CA . VAL B 1 123 ? -37.704 16.209 42.204 1.00 28.85 120 VAL B CA 1
ATOM 2570 C C . VAL B 1 123 ? -36.397 16.815 42.759 1.00 29.71 120 VAL B C 1
ATOM 2571 O O . VAL B 1 123 ? -36.020 16.582 43.920 1.00 30.54 120 VAL B O 1
ATOM 2575 N N . VAL B 1 124 ? -35.687 17.549 41.911 1.00 28.90 121 VAL B N 1
ATOM 2576 C CA . VAL B 1 124 ? -34.509 18.278 42.346 1.00 29.62 121 VAL B CA 1
ATOM 2577 C C . VAL B 1 124 ? -34.756 19.772 42.122 1.00 29.53 121 VAL B C 1
ATOM 2578 O O . VAL B 1 124 ? -35.019 20.204 41.001 1.00 30.00 121 VAL B O 1
ATOM 2582 N N . GLY B 1 125 ? -34.702 20.552 43.202 1.00 29.61 122 GLY B N 1
ATOM 2583 C CA . GLY B 1 125 ? -34.953 22.001 43.148 1.00 29.56 122 GLY B CA 1
ATOM 2584 C C . GLY B 1 125 ? -33.834 22.833 42.536 1.00 28.97 122 GLY B C 1
ATOM 2585 O O . GLY B 1 125 ? -32.732 22.333 42.341 1.00 29.15 122 GLY B O 1
ATOM 2586 N N . ALA B 1 126 ? -34.118 24.104 42.246 1.00 28.54 123 ALA B N 1
ATOM 2587 C CA . ALA B 1 126 ? -33.146 25.019 41.638 1.00 29.32 123 ALA B CA 1
ATOM 2588 C C . ALA B 1 126 ? -31.812 25.110 42.418 1.00 29.28 123 ALA B C 1
ATOM 2589 O O . ALA B 1 126 ? -31.817 25.180 43.663 1.00 29.38 123 ALA B O 1
ATOM 2591 N N . GLY B 1 127 ? -30.686 25.059 41.692 1.00 29.38 124 GLY B N 1
ATOM 2592 C CA . GLY B 1 127 ? -29.336 25.230 42.268 1.00 29.55 124 GLY B CA 1
ATOM 2593 C C . GLY B 1 127 ? -28.870 24.131 43.231 1.00 30.41 124 GLY B C 1
ATOM 2594 O O . GLY B 1 127 ? -27.904 24.315 43.978 1.00 30.71 124 GLY B O 1
ATOM 2595 N N . THR B 1 128 ? -29.564 22.994 43.227 1.00 30.25 125 THR B N 1
ATOM 2596 C CA . THR B 1 128 ? -29.247 21.877 44.108 1.00 30.87 125 THR B CA 1
ATOM 2597 C C . THR B 1 128 ? -28.191 20.982 43.453 1.00 31.33 125 THR B C 1
ATOM 2598 O O . THR B 1 128 ? -28.257 20.729 42.250 1.00 30.66 125 THR B O 1
ATOM 2610 N N . ILE B 1 130 ? -26.770 17.157 43.358 1.00 29.65 127 ILE B N 1
ATOM 2611 C CA . ILE B 1 130 ? -26.837 15.755 43.669 1.00 28.69 127 ILE B CA 1
ATOM 2612 C C . ILE B 1 130 ? -25.466 15.172 43.309 1.00 29.18 127 ILE B C 1
ATOM 2613 O O . ILE B 1 130 ? -25.118 15.065 42.119 1.00 28.19 127 ILE B O 1
ATOM 2618 N N . ASP B 1 131 ? -24.709 14.792 44.338 1.00 29.14 128 ASP B N 1
ATOM 2619 C CA . ASP B 1 131 ? -23.291 14.459 44.168 1.00 29.52 128 ASP B CA 1
ATOM 2620 C C . ASP B 1 131 ? -23.108 13.009 43.692 1.00 29.05 128 ASP B C 1
ATOM 2621 O O . ASP B 1 131 ? -24.076 12.235 43.637 1.00 28.73 128 ASP B O 1
ATOM 2634 N N . GLY B 1 133 ? -22.690 9.292 42.661 1.00 28.85 130 GLY B N 1
ATOM 2635 C CA . GLY B 1 133 ? -23.094 7.989 43.258 1.00 28.95 130 GLY B CA 1
ATOM 2636 C C . GLY B 1 133 ? -24.340 8.072 44.146 1.00 28.12 130 GLY B C 1
ATOM 2637 O O . GLY B 1 133 ? -24.825 7.048 44.601 1.00 28.23 130 GLY B O 1
ATOM 2638 N N . ALA B 1 134 ? -24.860 9.284 44.380 1.00 28.09 131 ALA B N 1
ATOM 2639 C CA . ALA B 1 134 ? -26.091 9.460 45.181 1.00 27.70 131 ALA B CA 1
ATOM 2640 C C . ALA B 1 134 ? -27.311 8.841 44.532 1.00 27.92 131 ALA B C 1
ATOM 2641 O O . ALA B 1 134 ? -27.433 8.771 43.278 1.00 28.59 131 ALA B O 1
ATOM 2643 N N . VAL B 1 135 ? -28.243 8.437 45.382 1.00 26.95 132 VAL B N 1
ATOM 2644 C CA . VAL B 1 135 ? -29.481 7.784 44.913 1.00 28.26 132 VAL B CA 1
ATOM 2645 C C . VAL B 1 135 ? -30.756 8.489 45.434 1.00 28.38 132 VAL B C 1
ATOM 2646 O O . VAL B 1 135 ? -30.970 8.582 46.652 1.00 27.79 132 VAL B O 1
ATOM 2650 N N . LEU B 1 136 ? -31.582 9.002 44.509 1.00 27.37 133 LEU B N 1
ATOM 2651 C CA . LEU B 1 136 ? -32.901 9.541 44.896 1.00 27.54 133 LEU B CA 1
ATOM 2652 C C . LEU B 1 136 ? -33.952 8.505 44.551 1.00 27.40 133 LEU B C 1
ATOM 2653 O O . LEU B 1 136 ? -34.175 8.194 43.358 1.00 25.66 133 LEU B O 1
ATOM 2658 N N . GLY B 1 137 ? -34.546 7.947 45.600 1.00 26.79 134 GLY B N 1
ATOM 2659 C CA . GLY B 1 137 ? -35.594 6.929 45.434 1.00 28.73 134 GLY B CA 1
ATOM 2660 C C . GLY B 1 137 ? -36.842 7.504 44.793 1.00 28.91 134 GLY B C 1
ATOM 2661 O O . GLY B 1 137 ? -36.954 8.711 44.620 1.00 29.17 134 GLY B O 1
ATOM 2662 N N . GLY B 1 138 ? -37.788 6.640 44.453 1.00 28.70 135 GLY 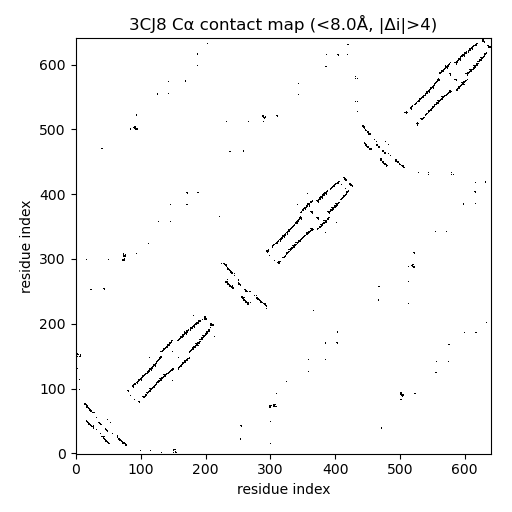B N 1
ATOM 2663 C CA . GLY B 1 138 ? -39.052 7.101 43.840 1.00 30.14 135 GLY B CA 1
ATOM 2664 C C . GLY B 1 138 ? -39.701 8.231 44.634 1.00 29.54 135 GLY B C 1
ATOM 2665 O O . GLY B 1 138 ? -39.774 8.174 45.875 1.00 29.38 135 GLY B O 1
ATOM 2666 N N . ARG B 1 139 ? -40.112 9.274 43.924 1.00 29.30 136 ARG B N 1
ATOM 2667 C CA . ARG B 1 139 ? -40.743 10.498 44.542 1.00 29.72 136 ARG B CA 1
ATOM 2668 C C . ARG B 1 139 ? -39.895 11.309 45.563 1.00 29.89 136 ARG B C 1
ATOM 2669 O O . ARG B 1 139 ? -40.402 12.264 46.138 1.00 30.33 136 ARG B O 1
ATOM 2677 N N . ALA B 1 140 ? -38.612 10.976 45.749 1.00 29.59 137 ALA B N 1
ATOM 2678 C CA . ALA B 1 140 ? -37.735 11.771 46.670 1.00 30.21 137 ALA B CA 1
ATOM 2679 C C . ALA B 1 140 ? -37.696 13.239 46.231 1.00 30.73 137 ALA B C 1
ATOM 2680 O O . ALA B 1 140 ? -37.442 13.549 45.060 1.00 29.59 137 ALA B O 1
ATOM 2682 N N . THR B 1 141 ? -37.942 14.136 47.175 1.00 29.94 138 THR B N 1
ATOM 2683 C CA . THR B 1 141 ? -38.111 15.558 46.855 1.00 31.39 138 THR B CA 1
ATOM 2684 C C . THR B 1 141 ? -37.047 16.400 47.556 1.00 31.15 138 THR B C 1
ATOM 2685 O O . THR B 1 141 ? -36.998 16.453 48.778 1.00 32.20 138 THR B O 1
ATOM 2689 N N . VAL B 1 142 ? -36.173 17.016 46.763 1.00 30.98 139 VAL B N 1
ATOM 2690 C CA . VAL B 1 142 ? -35.125 17.881 47.300 1.00 30.37 139 VAL B CA 1
ATOM 2691 C C . VAL B 1 142 ? -35.403 19.345 46.880 1.00 30.48 139 VAL B C 1
ATOM 2692 O O . VAL B 1 142 ? -35.740 19.637 45.702 1.00 30.42 139 VAL B O 1
ATOM 2696 N N . GLY B 1 143 ? -35.269 20.243 47.855 1.00 29.23 140 GLY B N 1
ATOM 2697 C CA . GLY B 1 143 ? -35.479 21.666 47.672 1.00 30.60 140 GLY B CA 1
ATOM 2698 C C . GLY B 1 143 ? -34.337 22.389 46.974 1.00 30.39 140 GLY B C 1
ATOM 2699 O O . GLY B 1 143 ? -33.473 21.760 46.337 1.00 32.01 140 GLY B O 1
ATOM 2700 N N . LYS B 1 144 ? -34.358 23.710 47.077 1.00 30.56 141 LYS B N 1
ATOM 2701 C CA . LYS B 1 144 ? -33.403 24.586 46.386 1.00 30.43 141 LYS B CA 1
ATOM 2702 C C . LYS B 1 144 ? -32.099 24.731 47.180 1.00 29.91 141 LYS B C 1
ATOM 2703 O O . LYS B 1 144 ? -32.117 24.854 48.410 1.00 29.40 141 LYS B O 1
ATOM 2709 N N . HIS B 1 145 ? -30.981 24.754 46.460 1.00 30.24 142 HIS B N 1
ATOM 2710 C CA . HIS B 1 145 ? -29.644 25.021 47.016 1.00 30.43 142 HIS B CA 1
ATOM 2711 C C . HIS B 1 145 ? -29.255 24.017 48.078 1.00 30.36 142 HIS B C 1
ATOM 2712 O O . HIS B 1 145 ? -28.616 24.363 49.081 1.00 31.35 142 HIS B O 1
ATOM 2719 N N . CYS B 1 146 ? -29.619 22.763 47.840 1.00 29.36 143 CYS B N 1
ATOM 2720 C CA . CYS B 1 146 ? -29.202 21.677 48.706 1.00 29.36 143 CYS B CA 1
ATOM 2721 C C . CYS B 1 146 ? -27.936 21.054 48.170 1.00 28.44 143 CYS B C 1
ATOM 2722 O O . CYS B 1 146 ? -27.588 21.239 47.013 1.00 27.92 143 CYS B O 1
ATOM 2725 N N . HIS B 1 147 ? -27.236 20.356 49.044 1.00 28.27 144 HIS B N 1
ATOM 2726 C CA . HIS B 1 147 ? -26.136 19.479 48.653 1.00 29.29 144 HIS B CA 1
ATOM 2727 C C . HIS B 1 147 ? -26.373 18.058 49.176 1.00 28.26 144 HIS B C 1
ATOM 2728 O O . HIS B 1 147 ? -26.310 17.796 50.408 1.00 28.65 144 HIS B O 1
ATOM 2735 N N . ILE B 1 148 ? -26.646 17.152 48.256 1.00 26.67 145 ILE B N 1
ATOM 2736 C CA . ILE B 1 148 ? -26.846 15.770 48.603 1.00 27.51 145 ILE B CA 1
ATOM 2737 C C . ILE B 1 148 ? -25.507 15.038 48.360 1.00 27.36 145 ILE B C 1
ATOM 2738 O O . ILE B 1 148 ? -25.125 14.846 47.209 1.00 27.42 145 ILE B O 1
ATOM 2743 N N . GLY B 1 149 ? -24.792 14.698 49.439 1.00 26.30 146 GLY B N 1
ATOM 2744 C CA . GLY B 1 149 ? -23.404 14.185 49.321 1.00 26.18 146 GLY B CA 1
ATOM 2745 C C . GLY B 1 149 ? -23.261 12.866 48.569 1.00 26.06 146 GLY B C 1
ATOM 2746 O O . GLY B 1 149 ? -24.231 12.088 48.462 1.00 26.56 146 GLY B O 1
ATOM 2747 N N . ALA B 1 150 ? -22.044 12.603 48.080 1.00 25.22 147 ALA B N 1
ATOM 2748 C CA . ALA B 1 150 ? -21.730 11.391 47.316 1.00 25.50 147 ALA B CA 1
ATOM 2749 C C . ALA B 1 150 ? -22.201 10.126 48.031 1.00 26.33 147 ALA B C 1
ATOM 2750 O O . ALA B 1 150 ? -22.005 9.974 49.254 1.00 25.49 147 ALA B O 1
ATOM 2752 N N . GLY B 1 151 ? -22.823 9.210 47.285 1.00 27.32 148 GLY B N 1
ATOM 2753 C CA . GLY B 1 151 ? -23.257 7.924 47.894 1.00 28.11 148 GLY B CA 1
ATOM 2754 C C . GLY B 1 151 ? -24.511 7.929 48.780 1.00 28.15 148 GLY B C 1
ATOM 2755 O O . GLY B 1 151 ? -25.007 6.868 49.162 1.00 28.63 148 GLY B O 1
ATOM 2756 N N . THR B 1 152 ? -25.050 9.105 49.064 1.00 28.00 149 THR B N 1
ATOM 2757 C CA . THR B 1 152 ? -26.281 9.228 49.861 1.00 28.28 149 THR B CA 1
ATOM 2758 C C . THR B 1 152 ? -27.506 8.615 49.185 1.00 28.33 149 THR B C 1
ATOM 2759 O O . THR B 1 152 ? -27.725 8.738 47.941 1.00 27.15 149 THR B O 1
ATOM 2763 N N . VAL B 1 153 ? -28.264 7.886 49.999 1.00 27.12 150 VAL B N 1
ATOM 2764 C CA . VAL B 1 153 ? -29.531 7.304 49.557 1.00 28.00 150 VAL B CA 1
ATOM 2765 C C . VAL B 1 153 ? -30.687 8.062 50.215 1.00 28.65 150 VAL B C 1
ATOM 2766 O O . VAL B 1 153 ? -30.760 8.187 51.447 1.00 27.29 150 VAL B O 1
ATOM 2770 N N . LEU B 1 154 ? -31.544 8.635 49.382 1.00 28.48 151 LEU B N 1
ATOM 2771 C CA . LEU B 1 154 ? -32.814 9.163 49.862 1.00 28.22 151 LEU B CA 1
ATOM 2772 C C . LEU B 1 154 ? -33.848 8.106 49.522 1.00 28.81 151 LEU B C 1
ATOM 2773 O O . LEU B 1 154 ? -34.115 7.822 48.327 1.00 27.91 151 LEU B O 1
ATOM 2778 N N . ALA B 1 155 ? -34.377 7.451 50.548 1.00 28.90 152 ALA B N 1
ATOM 2779 C CA . ALA B 1 155 ? -35.280 6.299 50.294 1.00 30.36 152 ALA B CA 1
ATOM 2780 C C . ALA B 1 155 ? -36.524 6.583 49.415 1.00 31.11 152 ALA B C 1
ATOM 2781 O O . ALA B 1 155 ? -37.120 7.665 49.409 1.00 32.16 152 ALA B O 1
ATOM 2783 N N . GLY B 1 156 ? -36.887 5.591 48.628 1.00 31.32 153 GLY B N 1
ATOM 2784 C CA . GLY B 1 156 ? -37.966 5.741 47.667 1.00 31.38 153 GLY B CA 1
ATOM 2785 C C . GLY B 1 156 ? -39.321 5.364 48.226 1.00 31.13 153 GLY B C 1
ATOM 2786 O O . GLY B 1 156 ? -39.430 4.496 49.107 1.00 30.57 153 GLY B O 1
ATOM 2787 N N . VAL B 1 157 ? -40.353 6.010 47.684 1.00 30.70 154 VAL B N 1
ATOM 2788 C CA . VAL B 1 157 ? -41.738 5.742 48.057 1.00 31.08 154 VAL B CA 1
ATOM 2789 C C . VAL B 1 157 ? -42.592 5.827 46.775 1.00 31.88 154 VAL B C 1
ATOM 2790 O O . VAL B 1 157 ? -43.022 6.923 46.395 1.00 33.75 154 VAL B O 1
ATOM 2794 N N . ILE B 1 158 ? -42.805 4.714 46.080 1.00 31.80 155 ILE B N 1
ATOM 2795 C CA . ILE B 1 158 ? -43.755 4.720 44.940 1.00 31.77 155 ILE B CA 1
ATOM 2796 C C . ILE B 1 158 ? -45.149 4.319 45.421 1.00 31.45 155 ILE B C 1
ATOM 2797 O O . ILE B 1 158 ? -46.106 5.061 45.203 1.00 31.51 155 ILE B O 1
ATOM 2802 N N . GLU B 1 159 ? -45.248 3.155 46.077 1.00 30.83 156 GLU B N 1
ATOM 2803 C CA . GLU B 1 159 ? -46.484 2.665 46.689 1.00 31.25 156 GLU B CA 1
ATOM 2804 C C . GLU B 1 159 ? -46.333 2.687 48.221 1.00 29.34 156 GLU B C 1
ATOM 2805 O O . GLU B 1 159 ? -45.221 2.571 48.718 1.00 29.35 156 GLU B O 1
ATOM 2811 N N . PRO B 1 160 ? -47.423 2.930 48.959 1.00 28.32 157 PRO B N 1
ATOM 2812 C CA . PRO B 1 160 ? -48.721 3.348 48.435 1.00 28.38 157 PRO B CA 1
ATOM 2813 C C . PRO B 1 160 ? -48.655 4.833 48.037 1.00 28.31 157 PRO B C 1
ATOM 2814 O O . PRO B 1 160 ? -47.850 5.582 48.589 1.00 27.53 157 PRO B O 1
ATOM 2818 N N . PRO B 1 161 ? -49.481 5.256 47.065 1.00 28.51 158 PRO B N 1
ATOM 2819 C CA . PRO B 1 161 ? -49.350 6.649 46.589 1.00 28.75 158 PRO B CA 1
ATOM 2820 C C . PRO B 1 161 ? -49.707 7.684 47.672 1.00 29.11 158 PRO B C 1
ATOM 2821 O O . PRO B 1 161 ? -49.326 8.840 47.548 1.00 29.72 158 PRO B O 1
ATOM 2825 N N . SER B 1 162 ? -50.388 7.251 48.730 1.00 28.92 159 SER B N 1
ATOM 2826 C CA . SER B 1 162 ? -50.796 8.148 49.811 1.00 29.69 159 SER B CA 1
ATOM 2827 C C . SER B 1 162 ? -49.649 8.407 50.797 1.00 30.17 159 SER B C 1
ATOM 2828 O O . SER B 1 162 ? -49.746 9.286 51.656 1.00 30.41 159 SER B O 1
ATOM 2831 N N . ALA B 1 163 ? -48.576 7.627 50.676 1.00 30.18 160 ALA B N 1
ATOM 2832 C CA . ALA B 1 163 ? -47.441 7.749 51.571 1.00 30.38 160 ALA B CA 1
ATOM 2833 C C . ALA B 1 163 ? -46.641 8.982 51.180 1.00 30.51 160 ALA B C 1
ATOM 2834 O O . ALA B 1 163 ? -46.568 9.347 49.993 1.00 29.50 160 ALA B O 1
ATOM 2836 N N . ALA B 1 164 ? -46.074 9.628 52.197 1.00 30.70 161 ALA B N 1
ATOM 2837 C CA . ALA B 1 164 ? -45.200 10.779 52.014 1.00 30.78 161 ALA B CA 1
ATOM 2838 C C . ALA B 1 164 ? -43.834 10.307 51.548 1.00 30.77 161 ALA B C 1
ATOM 2839 O O . ALA B 1 164 ? -43.312 9.312 52.064 1.00 30.05 161 ALA B O 1
ATOM 2841 N N . PRO B 1 165 ? -43.245 11.021 50.568 1.00 30.30 162 PRO B N 1
ATOM 2842 C CA . PRO B 1 165 ? -41.868 10.734 50.178 1.00 30.48 162 PRO B CA 1
ATOM 2843 C C . PRO B 1 165 ? -40.880 11.396 51.140 1.00 29.40 162 PRO B C 1
ATOM 2844 O O . PRO B 1 165 ? -41.285 12.163 52.027 1.00 29.97 162 PRO B O 1
ATOM 2848 N N . VAL B 1 166 ? -39.603 11.088 50.973 1.00 29.68 163 VAL B N 1
ATOM 2849 C CA . VAL B 1 166 ? -38.524 11.846 51.610 1.00 29.26 163 VAL B CA 1
ATOM 2850 C C . VAL B 1 166 ? -38.660 13.287 51.140 1.00 28.76 163 VAL B C 1
ATOM 2851 O O . VAL B 1 166 ? -38.784 13.535 49.944 1.00 28.40 163 VAL B O 1
ATOM 2855 N N . VAL B 1 167 ? -38.657 14.238 52.059 1.00 27.96 164 VAL B N 1
ATOM 2856 C CA . VAL B 1 167 ? -38.675 15.649 51.664 1.00 28.15 164 VAL B CA 1
ATOM 2857 C C . VAL B 1 167 ? -37.479 16.384 52.268 1.00 28.21 164 VAL B C 1
ATOM 2858 O O . VAL B 1 167 ? -37.317 16.485 53.516 1.00 27.42 164 VAL B O 1
ATOM 2862 N N . ILE B 1 168 ? -36.631 16.879 51.383 1.00 27.51 165 ILE B N 1
ATOM 2863 C CA . ILE B 1 168 ? -35.497 17.681 51.842 1.00 27.49 165 ILE B CA 1
ATOM 2864 C C . ILE B 1 168 ? -35.794 19.172 51.551 1.00 28.22 165 ILE B C 1
ATOM 2865 O O . ILE B 1 168 ? -35.925 19.588 50.386 1.00 28.47 165 ILE B O 1
ATOM 2870 N N . GLU B 1 169 ? -35.910 19.975 52.604 1.00 27.99 166 GLU B N 1
ATOM 2871 C CA . GLU B 1 169 ? -36.231 21.396 52.434 1.00 29.30 166 GLU B CA 1
ATOM 2872 C C . GLU B 1 169 ? -34.990 22.154 51.942 1.00 29.22 166 GLU B C 1
ATOM 2873 O O . GLU B 1 169 ? -33.922 21.554 51.836 1.00 30.04 166 GLU B O 1
ATOM 2879 N N . ASN B 1 170 ? -35.128 23.446 51.651 1.00 28.33 167 ASN B N 1
ATOM 2880 C CA . ASN B 1 170 ? -34.033 24.251 51.090 1.00 28.52 167 ASN B CA 1
ATOM 2881 C C . ASN B 1 170 ? -32.770 24.325 51.946 1.00 28.79 167 ASN B C 1
ATOM 2882 O O . ASN B 1 170 ? -32.844 24.283 53.198 1.00 28.53 167 ASN B O 1
ATOM 2887 N N . GLU B 1 171 ? -31.622 24.462 51.269 1.00 29.55 168 GLU B N 1
ATOM 2888 C CA . GLU B 1 171 ? -30.319 24.780 51.895 1.00 29.66 168 GLU B CA 1
ATOM 2889 C C . GLU B 1 171 ? -29.798 23.711 52.862 1.00 29.75 168 GLU B C 1
ATOM 2890 O O . GLU B 1 171 ? -29.001 23.995 53.781 1.00 30.28 168 GLU B O 1
ATOM 2896 N N . VAL B 1 172 ? -30.254 22.482 52.651 1.00 29.43 169 VAL B N 1
ATOM 2897 C CA . VAL B 1 172 ? -29.787 21.338 53.426 1.00 29.18 169 VAL B CA 1
ATOM 2898 C C . VAL B 1 172 ? -28.475 20.800 52.843 1.00 29.17 169 VAL B C 1
ATOM 2899 O O . VAL B 1 172 ? -28.294 20.726 51.628 1.00 27.89 169 VAL B O 1
ATOM 2903 N N . VAL B 1 173 ? -27.569 20.416 53.737 1.00 29.72 170 VAL B N 1
ATOM 2904 C CA . VAL B 1 173 ? -26.368 19.701 53.357 1.00 29.87 170 VAL B CA 1
ATOM 2905 C C . VAL B 1 173 ? -26.421 18.284 53.940 1.00 29.57 170 VAL B C 1
ATOM 2906 O O . VAL B 1 173 ? -26.565 18.108 55.154 1.00 29.86 170 VAL B O 1
ATOM 2910 N N . ILE B 1 174 ? -26.332 17.274 53.087 1.00 28.54 171 ILE B N 1
ATOM 2911 C CA . ILE B 1 174 ? -26.234 15.893 53.593 1.00 29.81 171 ILE B CA 1
ATOM 2912 C C . ILE B 1 174 ? -24.886 15.318 53.209 1.00 30.00 171 ILE B C 1
ATOM 2913 O O . ILE B 1 174 ? -24.523 15.338 52.027 1.00 29.92 171 ILE B O 1
ATOM 2918 N N . GLY B 1 175 ? -24.157 14.824 54.206 1.00 28.93 172 GLY B N 1
ATOM 2919 C CA . GLY B 1 175 ? -22.847 14.196 54.008 1.00 28.26 172 GLY B CA 1
ATOM 2920 C C . GLY B 1 175 ? -22.879 12.908 53.178 1.00 27.87 172 GLY B C 1
ATOM 2921 O O . GLY B 1 175 ? -23.951 12.359 52.896 1.00 27.97 172 GLY B O 1
ATOM 2922 N N . ALA B 1 176 ? -21.683 12.425 52.844 1.00 26.79 173 ALA B N 1
ATOM 2923 C CA . ALA B 1 176 ? -21.470 11.220 52.045 1.00 26.74 173 ALA B CA 1
ATOM 2924 C C . ALA B 1 176 ? -22.001 9.957 52.697 1.00 26.43 173 ALA B C 1
ATOM 2925 O O . ALA B 1 176 ? -21.850 9.746 53.935 1.00 25.51 173 ALA B O 1
ATOM 2927 N N . ASN B 1 177 ? -22.569 9.096 51.856 1.00 26.54 174 ASN B N 1
ATOM 2928 C CA . ASN B 1 177 ? -23.004 7.741 52.266 1.00 27.10 174 ASN B CA 1
ATOM 2929 C C . ASN B 1 177 ? -24.002 7.706 53.433 1.00 26.81 174 ASN B C 1
ATOM 2930 O O . ASN B 1 177 ? -24.082 6.711 54.152 1.00 27.96 174 ASN B O 1
ATOM 2935 N N . ALA B 1 178 ? -24.737 8.798 53.621 1.00 27.67 175 ALA B N 1
ATOM 2936 C CA . ALA B 1 178 ? -25.889 8.839 54.525 1.00 27.47 175 ALA B CA 1
ATOM 2937 C C . ALA B 1 178 ? -27.138 8.190 53.909 1.00 28.30 175 ALA B C 1
ATOM 2938 O O . ALA B 1 178 ? -27.200 7.887 52.688 1.00 28.45 175 ALA B O 1
ATOM 2940 N N . VAL B 1 179 ? -28.124 7.952 54.771 1.00 27.75 176 VAL B N 1
ATOM 2941 C CA . VAL B 1 179 ? -29.424 7.424 54.340 1.00 27.67 176 VAL B CA 1
ATOM 2942 C C . VAL B 1 179 ? -30.543 8.210 55.000 1.00 27.82 176 VAL B C 1
ATOM 2943 O O . VAL B 1 179 ? -30.534 8.416 56.223 1.00 27.39 176 VAL B O 1
ATOM 2947 N N . VAL B 1 180 ? -31.514 8.642 54.208 1.00 27.74 177 VAL B N 1
ATOM 2948 C CA . VAL B 1 180 ? -32.745 9.241 54.765 1.00 27.49 177 VAL B CA 1
ATOM 2949 C C . VAL B 1 180 ? -33.879 8.255 54.475 1.00 28.03 177 VAL B C 1
ATOM 2950 O O . VAL B 1 180 ? -34.152 7.923 53.293 1.00 27.65 177 VAL B O 1
ATOM 2954 N N . LEU B 1 181 ? -34.504 7.761 55.540 1.00 28.41 178 LEU B N 1
ATOM 2955 C CA . LEU B 1 181 ? -35.529 6.728 55.390 1.00 29.75 178 LEU B CA 1
ATOM 2956 C C . LEU B 1 181 ? -36.851 7.296 54.880 1.00 30.62 178 LEU B C 1
ATOM 2957 O O . LEU B 1 181 ? -37.052 8.516 54.883 1.00 30.70 178 LEU B O 1
ATOM 2962 N N . GLU B 1 182 ? -37.735 6.385 54.450 1.00 31.15 179 GLU B N 1
ATOM 2963 C CA . GLU B 1 182 ? -39.018 6.690 53.792 1.00 31.19 179 GLU B CA 1
ATOM 2964 C C . GLU B 1 182 ? -39.844 7.682 54.605 1.00 30.69 179 GLU B C 1
ATOM 2965 O O . GLU B 1 182 ? -40.019 7.502 55.808 1.00 30.76 179 GLU B O 1
ATOM 2971 N N . GLY B 1 183 ? -40.332 8.729 53.951 1.00 29.65 180 GLY B N 1
ATOM 2972 C CA . GLY B 1 183 ? -41.264 9.668 54.594 1.00 28.70 180 GLY B CA 1
ATOM 2973 C C . GLY B 1 183 ? -40.623 10.729 55.471 1.00 27.76 180 GLY B C 1
ATOM 2974 O O . GLY B 1 183 ? -41.314 11.638 55.932 1.00 28.88 180 GLY B O 1
ATOM 2975 N N . VAL B 1 184 ? -39.313 10.652 55.680 1.00 27.20 181 VAL B N 1
ATOM 2976 C CA . VAL B 1 184 ? -38.611 11.601 56.572 1.00 27.25 181 VAL B CA 1
ATOM 2977 C C . VAL B 1 184 ? -38.464 12.986 55.921 1.00 27.33 181 VAL B C 1
ATOM 2978 O O . VAL B 1 184 ? -38.178 13.114 54.707 1.00 28.14 181 VAL B O 1
ATOM 2982 N N . ARG B 1 185 ? -38.711 14.008 56.729 1.00 27.40 182 ARG B N 1
ATOM 2983 C CA . ARG B 1 185 ? -38.560 15.384 56.318 1.00 27.48 182 ARG B CA 1
ATOM 2984 C C . ARG B 1 185 ? -37.348 15.994 57.011 1.00 27.77 182 ARG B C 1
ATOM 2985 O O . ARG B 1 185 ? -37.203 15.948 58.248 1.00 27.27 182 ARG B O 1
ATOM 2993 N N . VAL B 1 186 ? -36.469 16.561 56.198 1.00 27.38 183 VAL B N 1
ATOM 2994 C CA . VAL B 1 186 ? -35.299 17.236 56.726 1.00 27.47 183 VAL B CA 1
ATOM 2995 C C . VAL B 1 186 ? -35.543 18.735 56.594 1.00 27.55 183 VAL B C 1
ATOM 2996 O O . VAL B 1 186 ? -35.765 19.235 55.475 1.00 27.48 183 VAL B O 1
ATOM 3000 N N . GLY B 1 187 ? -35.521 19.420 57.734 1.00 26.68 184 GLY B N 1
ATOM 3001 C CA . GLY B 1 187 ? -35.819 20.856 57.802 1.00 27.77 184 GLY B CA 1
ATOM 3002 C C . GLY B 1 187 ? -34.800 21.767 57.130 1.00 27.58 184 GLY B C 1
ATOM 3003 O O . GLY B 1 187 ? -33.632 21.398 56.973 1.00 26.38 184 GLY B O 1
ATOM 3004 N N . GLU B 1 188 ? -35.261 22.971 56.771 1.00 27.74 185 GLU B N 1
ATOM 3005 C CA . GLU B 1 188 ? -34.455 24.000 56.105 1.00 28.45 185 GLU B CA 1
ATOM 3006 C C . GLU B 1 188 ? -33.130 24.236 56.817 1.00 27.83 185 GLU B C 1
ATOM 3007 O O . GLU B 1 188 ? -33.091 24.369 58.050 1.00 27.16 185 GLU B O 1
ATOM 3013 N N . GLY B 1 189 ? -32.039 24.272 56.065 1.00 27.50 186 GLY B N 1
ATOM 3014 C CA . GLY B 1 189 ? -30.751 24.659 56.657 1.00 27.47 186 GLY B CA 1
ATOM 3015 C C . GLY B 1 189 ? -30.136 23.628 57.588 1.00 27.44 186 GLY B C 1
ATOM 3016 O O . GLY B 1 189 ? -29.146 23.916 58.250 1.00 27.79 186 GLY B O 1
ATOM 3017 N N . ALA B 1 190 ? -30.725 22.437 57.663 1.00 27.09 187 ALA B N 1
ATOM 3018 C CA . ALA B 1 190 ? -30.149 21.366 58.482 1.00 27.41 187 ALA B CA 1
ATOM 3019 C C . ALA B 1 190 ? -28.879 20.740 57.882 1.00 27.35 187 ALA B C 1
ATOM 3020 O O . ALA B 1 190 ? -28.652 20.763 56.664 1.00 27.22 187 ALA B O 1
ATOM 3022 N N . VAL B 1 191 ? -28.054 20.149 58.743 1.00 27.34 188 VAL B N 1
ATOM 3023 C CA . VAL B 1 191 ? -26.924 19.365 58.251 1.00 27.67 188 VAL B CA 1
ATOM 3024 C C . VAL B 1 191 ? -27.060 17.939 58.757 1.00 27.81 188 VAL B C 1
ATOM 3025 O O . VAL B 1 191 ? -27.252 17.712 59.976 1.00 26.41 188 VAL B O 1
ATOM 3029 N N . VAL B 1 192 ? -26.991 17.002 57.810 1.00 26.24 189 VAL B N 1
ATOM 3030 C CA . VAL B 1 192 ? -26.859 15.573 58.116 1.00 26.32 189 VAL B CA 1
ATOM 3031 C C . VAL B 1 192 ? -25.394 15.128 57.951 1.00 26.43 189 VAL B C 1
ATOM 3032 O O . VAL B 1 192 ? -24.818 15.249 56.852 1.00 26.51 189 VAL B O 1
ATOM 3036 N N . ALA B 1 193 ? -24.782 14.611 59.022 1.00 26.12 190 ALA B N 1
ATOM 3037 C CA . ALA B 1 193 ? -23.396 14.143 58.941 1.00 26.89 190 ALA B CA 1
ATOM 3038 C C . ALA B 1 193 ? -23.244 12.964 57.993 1.00 27.15 190 ALA B C 1
ATOM 3039 O O . ALA B 1 193 ? -24.190 12.197 57.802 1.00 28.05 190 ALA B O 1
ATOM 3041 N N . ALA B 1 194 ? -22.059 12.837 57.387 1.00 27.72 191 ALA B N 1
ATOM 3042 C CA . ALA B 1 194 ? -21.640 11.626 56.681 1.00 27.10 191 ALA B CA 1
ATOM 3043 C C . ALA B 1 194 ? -21.996 10.355 57.445 1.00 27.18 191 ALA B C 1
ATOM 3044 O O . ALA B 1 194 ? -21.793 10.247 58.671 1.00 26.39 191 ALA B O 1
ATOM 3046 N N . GLY B 1 195 ? -22.504 9.372 56.716 1.00 27.47 192 GLY B N 1
ATOM 3047 C CA . GLY B 1 195 ? -22.754 8.054 57.313 1.00 28.54 192 GLY B CA 1
ATOM 3048 C C . GLY B 1 195 ? -23.974 7.947 58.219 1.00 29.17 192 GLY B C 1
ATOM 3049 O O . GLY B 1 195 ? -24.245 6.862 58.742 1.00 29.59 192 GLY B O 1
ATOM 3050 N N . ALA B 1 196 ? -24.727 9.040 58.397 1.00 28.83 193 ALA B N 1
ATOM 3051 C CA . ALA B 1 196 ? -25.915 9.002 59.271 1.00 29.11 193 ALA B CA 1
ATOM 3052 C C . ALA B 1 196 ? -27.090 8.224 58.661 1.00 28.69 193 ALA B C 1
ATOM 3053 O O . ALA B 1 196 ? -27.264 8.163 57.440 1.00 30.23 193 ALA B O 1
ATOM 3055 N N . VAL B 1 197 ? -27.902 7.616 59.507 1.00 28.80 194 VAL B N 1
ATOM 3056 C CA . VAL B 1 197 ? -29.174 7.052 59.024 1.00 28.28 194 VAL B CA 1
ATOM 3057 C C . VAL B 1 197 ? -30.276 7.821 59.720 1.00 28.26 194 VAL B C 1
ATOM 3058 O O . VAL B 1 197 ? -30.438 7.731 60.943 1.00 26.50 194 VAL B O 1
ATOM 3062 N N . VAL B 1 198 ? -30.995 8.620 58.935 1.00 27.20 195 VAL B N 1
ATOM 3063 C CA . VAL B 1 198 ? -32.010 9.534 59.478 1.00 27.88 195 VAL B CA 1
ATOM 3064 C C . VAL B 1 198 ? -33.317 8.780 59.508 1.00 27.76 195 VAL B C 1
ATOM 3065 O O . VAL B 1 198 ? -33.864 8.450 58.468 1.00 27.36 195 VAL B O 1
ATOM 3069 N N . VAL B 1 199 ? -33.792 8.479 60.711 1.00 28.90 196 VAL B N 1
ATOM 3070 C CA . VAL B 1 199 ? -35.005 7.673 60.879 1.00 30.22 196 VAL B CA 1
ATOM 3071 C C . VAL B 1 199 ? -36.233 8.523 61.214 1.00 31.25 196 VAL B C 1
ATOM 3072 O O . VAL B 1 199 ? -37.355 8.030 61.159 1.00 32.84 196 VAL B O 1
ATOM 3076 N N . GLU B 1 200 ? -36.028 9.786 61.573 1.00 31.83 197 GLU B N 1
ATOM 3077 C CA . GLU B 1 200 ? -37.146 10.650 61.930 1.00 32.87 197 GLU B CA 1
ATOM 3078 C C . GLU B 1 200 ? -36.877 12.069 61.464 1.00 31.77 197 GLU B C 1
ATOM 3079 O O . GLU B 1 200 ? -35.720 12.429 61.218 1.00 31.66 197 GLU B O 1
ATOM 3085 N N . ASP B 1 201 ? -37.939 12.872 61.373 1.00 31.23 198 ASP B N 1
ATOM 3086 C CA . ASP B 1 201 ? -37.841 14.274 60.951 1.00 31.04 198 ASP B CA 1
ATOM 3087 C C . ASP B 1 201 ? -36.697 15.021 61.624 1.00 31.04 198 ASP B C 1
ATOM 3088 O O . ASP B 1 201 ? -36.448 14.843 62.825 1.00 30.78 198 ASP B O 1
ATOM 3093 N N . VAL B 1 202 ? -36.010 15.851 60.839 1.00 30.20 199 VAL B N 1
ATOM 3094 C CA . VAL B 1 202 ? -34.906 16.679 61.334 1.00 29.55 199 VAL B CA 1
ATOM 3095 C C . VAL B 1 202 ? -35.362 18.133 61.454 1.00 29.16 199 VAL B C 1
ATOM 3096 O O . VAL B 1 202 ? -35.748 18.727 60.439 1.00 28.81 199 VAL B O 1
ATOM 3100 N N . PRO B 1 203 ? -35.329 18.723 62.679 1.00 28.79 200 PRO B N 1
ATOM 3101 C CA . PRO B 1 203 ? -35.709 20.143 62.757 1.00 28.56 200 PRO B CA 1
ATOM 3102 C C . PRO B 1 203 ? -34.839 21.062 61.875 1.00 28.54 200 PRO B C 1
ATOM 3103 O O . PRO B 1 203 ? -33.635 20.813 61.679 1.00 27.55 200 PRO B O 1
ATOM 3107 N N . ALA B 1 204 ? -35.454 22.113 61.353 1.00 28.57 201 ALA B N 1
ATOM 3108 C CA . ALA B 1 204 ? -34.742 23.163 60.623 1.00 28.71 201 ALA B CA 1
ATOM 3109 C C . ALA B 1 204 ? -33.524 23.645 61.424 1.00 29.00 201 ALA B C 1
ATOM 3110 O O . ALA B 1 204 ? -33.579 23.706 62.658 1.00 29.12 201 ALA B O 1
ATOM 3112 N N . HIS B 1 205 ? -32.419 23.927 60.730 1.00 28.93 202 HIS B N 1
ATOM 3113 C CA . HIS B 1 205 ? -31.204 24.469 61.352 1.00 29.36 202 HIS B CA 1
ATOM 3114 C C . HIS B 1 205 ? -30.686 23.672 62.531 1.00 29.52 202 HIS B C 1
ATOM 3115 O O . HIS B 1 205 ? -30.296 24.247 63.550 1.00 29.17 202 HIS B O 1
ATOM 3122 N N . THR B 1 206 ? -30.708 22.350 62.399 1.00 29.02 203 THR B N 1
ATOM 3123 C CA . THR B 1 206 ? -30.039 21.481 63.361 1.00 29.55 203 THR B CA 1
ATOM 3124 C C . THR B 1 206 ? -29.008 20.611 62.649 1.00 28.87 203 THR B C 1
ATOM 3125 O O . THR B 1 206 ? -29.082 20.402 61.432 1.00 27.95 203 THR B O 1
ATOM 3129 N N . VAL B 1 207 ? -28.031 20.127 63.408 1.00 27.76 204 VAL B N 1
ATOM 3130 C CA . VAL B 1 207 ? -27.124 19.115 62.895 1.00 27.50 204 VAL B CA 1
ATOM 3131 C C . VAL B 1 207 ? -27.510 17.774 63.513 1.00 27.70 204 VAL B C 1
ATOM 3132 O O . VAL B 1 207 ? -27.632 17.664 64.745 1.00 26.25 204 VAL B O 1
ATOM 3136 N N . VAL B 1 208 ? -27.710 16.757 62.673 1.00 27.58 205 VAL B N 1
ATOM 3137 C CA . VAL B 1 208 ? -27.919 15.389 63.190 1.00 27.96 205 VAL B CA 1
ATOM 3138 C C . VAL B 1 208 ? -26.807 14.425 62.744 1.00 28.53 205 VAL B C 1
ATOM 3139 O O . VAL B 1 208 ? -26.287 14.527 61.622 1.00 29.22 205 VAL B O 1
ATOM 3143 N N . ALA B 1 209 ? -26.467 13.469 63.602 1.00 28.56 206 ALA B N 1
ATOM 3144 C CA . ALA B 1 209 ? -25.418 12.506 63.277 1.00 28.92 206 ALA B CA 1
ATOM 3145 C C . ALA B 1 209 ? -25.639 11.138 63.923 1.00 28.86 206 ALA B C 1
ATOM 3146 O O . ALA B 1 209 ? -26.270 11.031 64.969 1.00 28.80 206 ALA B O 1
ATOM 3148 N N . GLY B 1 210 ? -25.099 10.094 63.296 1.00 29.59 207 GLY B N 1
ATOM 3149 C CA . GLY B 1 210 ? -25.077 8.767 63.898 1.00 29.00 207 GLY B CA 1
ATOM 3150 C C . GLY B 1 210 ? -25.980 7.769 63.202 1.00 29.12 207 GLY B C 1
ATOM 3151 O O . GLY B 1 210 ? -26.738 8.109 62.290 1.00 28.54 207 GLY B O 1
ATOM 3152 N N . VAL B 1 211 ? -25.890 6.524 63.660 1.00 29.93 208 VAL B N 1
ATOM 3153 C CA . VAL B 1 211 ? -26.666 5.395 63.133 1.00 30.01 208 VAL B CA 1
ATOM 3154 C C . VAL B 1 211 ? -27.389 4.767 64.332 1.00 30.27 208 VAL B C 1
ATOM 3155 O O . VAL B 1 211 ? -26.794 4.005 65.074 1.00 29.26 208 VAL B O 1
ATOM 3159 N N . PRO B 1 212 ? -28.657 5.131 64.578 1.00 30.41 209 PRO B N 1
ATOM 3160 C CA . PRO B 1 212 ? -29.583 6.094 63.955 1.00 30.13 209 PRO B CA 1
ATOM 3161 C C . PRO B 1 212 ? -29.152 7.530 64.268 1.00 30.01 209 PRO B C 1
ATOM 3162 O O . PRO B 1 212 ? -28.463 7.748 65.270 1.00 30.08 209 PRO B O 1
ATOM 3166 N N . ALA B 1 213 ? -29.555 8.493 63.440 1.00 29.91 210 ALA B N 1
ATOM 3167 C CA . ALA B 1 213 ? -29.196 9.901 63.662 1.00 30.20 210 ALA B CA 1
ATOM 3168 C C . ALA B 1 213 ? -29.924 10.568 64.840 1.00 31.03 210 ALA B C 1
ATOM 3169 O O . ALA B 1 213 ? -31.115 10.342 65.089 1.00 30.75 210 ALA B O 1
ATOM 3171 N N . LYS B 1 214 ? -29.179 11.424 65.525 1.00 31.25 211 LYS B N 1
ATOM 3172 C CA . LYS B 1 214 ? -29.671 12.181 66.654 1.00 32.32 211 LYS B CA 1
ATOM 3173 C C . LYS B 1 214 ? -29.161 13.612 66.515 1.00 32.03 211 LYS B C 1
ATOM 3174 O O . LYS B 1 214 ? -28.164 13.858 65.835 1.00 31.14 211 LYS B O 1
ATOM 3180 N N . VAL B 1 215 ? -29.833 14.544 67.184 1.00 32.07 212 VAL B N 1
ATOM 3181 C CA . VAL B 1 215 ? -29.424 15.942 67.167 1.00 31.89 212 VAL B CA 1
ATOM 3182 C C . VAL B 1 215 ? -28.113 16.106 67.939 1.00 32.84 212 VAL B C 1
ATOM 3183 O O . VAL B 1 215 ? -27.986 15.667 69.088 1.00 32.34 212 VAL B O 1
ATOM 3187 N N . ILE B 1 216 ? -27.120 16.715 67.300 1.00 33.99 213 ILE B N 1
ATOM 3188 C CA . ILE B 1 216 ? -25.832 16.916 67.972 1.00 35.58 213 ILE B CA 1
ATOM 3189 C C . ILE B 1 216 ? -25.505 18.391 68.177 1.00 36.34 213 ILE B C 1
ATOM 3190 O O . ILE B 1 216 ? -24.638 18.724 68.988 1.00 36.64 213 ILE B O 1
ATOM 3195 N N . LYS B 1 217 ? -26.245 19.264 67.488 1.00 36.82 214 LYS B N 1
ATOM 3196 C CA . LYS B 1 217 ? -25.986 20.702 67.512 1.00 37.82 214 LYS B CA 1
ATOM 3197 C C . LYS B 1 217 ? -27.143 21.493 66.903 1.00 38.32 214 LYS B C 1
ATOM 3198 O O . LYS B 1 217 ? -27.806 21.031 65.969 1.00 37.35 214 LYS B O 1
ATOM 3204 N N . GLN B 1 218 ? -27.386 22.687 67.435 1.00 39.25 215 GLN B N 1
ATOM 3205 C CA . GLN B 1 218 ? -28.267 23.650 66.775 1.00 40.66 215 GLN B CA 1
ATOM 3206 C C . GLN B 1 218 ? -27.413 24.718 66.107 1.00 41.03 215 GLN B C 1
ATOM 3207 O O . GLN B 1 218 ? -26.565 25.331 66.755 1.00 41.70 215 GLN B O 1
ATOM 3213 N N . ILE B 1 219 ? -27.638 24.931 64.815 1.00 41.26 216 ILE B N 1
ATOM 3214 C CA . ILE B 1 219 ? -26.777 25.795 64.009 1.00 41.89 216 ILE B CA 1
ATOM 3215 C C . ILE B 1 219 ? -27.479 27.076 63.575 1.00 42.07 216 ILE B C 1
ATOM 3216 O O . ILE B 1 219 ? -27.884 27.870 64.417 1.00 41.89 216 ILE B O 1
ATOM 3221 N N . ASN C 1 2 ? -20.887 -26.910 40.390 1.00 36.82 -1 ASN C N 1
ATOM 3222 C CA . ASN C 1 2 ? -21.518 -27.020 41.739 1.00 36.39 -1 ASN C CA 1
ATOM 3223 C C . ASN C 1 2 ? -20.481 -26.866 42.861 1.00 36.02 -1 ASN C C 1
ATOM 3224 O O . ASN C 1 2 ? -20.103 -25.738 43.200 1.00 36.27 -1 ASN C O 1
ATOM 3229 N N . ALA C 1 3 ? -20.009 -27.988 43.412 1.00 35.06 0 ALA C N 1
ATOM 3230 C CA . ALA C 1 3 ? -18.988 -27.986 44.466 1.00 34.01 0 ALA C CA 1
ATOM 3231 C C . ALA C 1 3 ? -17.654 -27.405 43.957 1.00 33.38 0 ALA C C 1
ATOM 3232 O O . ALA C 1 3 ? -16.838 -26.884 44.730 1.00 33.51 0 ALA C O 1
ATOM 3242 N N . ASP C 1 5 ? -17.586 -24.908 41.712 1.00 28.11 2 ASP C N 1
ATOM 3243 C CA . ASP C 1 5 ? -17.876 -23.580 41.141 1.00 28.02 2 ASP C CA 1
ATOM 3244 C C . ASP C 1 5 ? -16.819 -22.505 41.427 1.00 27.41 2 ASP C C 1
ATOM 3245 O O . ASP C 1 5 ? -16.381 -21.812 40.520 1.00 26.36 2 ASP C O 1
ATOM 3250 N N . ALA C 1 6 ? -16.412 -22.379 42.684 1.00 27.42 3 ALA C N 1
ATOM 3251 C CA . ALA C 1 6 ? -15.418 -21.369 43.051 1.00 27.72 3 ALA C CA 1
ATOM 3252 C C . ALA C 1 6 ? -14.061 -21.610 42.398 1.00 27.78 3 ALA C C 1
ATOM 3253 O O . ALA C 1 6 ? -13.359 -20.633 42.071 1.00 28.33 3 ALA C O 1
ATOM 3255 N N . TYR C 1 7 ? -13.680 -22.882 42.212 1.00 27.70 4 TYR C N 1
ATOM 3256 C CA . TYR C 1 7 ? -12.478 -23.230 41.441 1.00 27.84 4 TYR C CA 1
ATOM 3257 C C . TYR C 1 7 ? -12.596 -22.857 39.951 1.00 28.55 4 TYR C C 1
ATOM 3258 O O . TYR C 1 7 ? -11.652 -22.309 39.370 1.00 28.15 4 TYR C O 1
ATOM 3267 N N . GLU C 1 8 ? -13.739 -23.182 39.348 1.00 28.56 5 GLU C N 1
ATOM 3268 C CA . GLU C 1 8 ? -14.021 -22.869 37.946 1.00 28.90 5 GLU C CA 1
ATOM 3269 C C . GLU C 1 8 ? -14.082 -21.356 37.663 1.00 29.64 5 GLU C C 1
ATOM 3270 O O . GLU C 1 8 ? -13.806 -20.916 36.537 1.00 30.03 5 GLU C O 1
ATOM 3276 N N . ILE C 1 9 ? -14.397 -20.561 38.685 1.00 29.75 6 ILE C N 1
ATOM 3277 C CA . ILE C 1 9 ? -14.427 -19.092 38.540 1.00 30.08 6 ILE C CA 1
ATOM 3278 C C . ILE C 1 9 ? -13.022 -18.524 38.396 1.00 30.32 6 ILE C C 1
ATOM 3279 O O . ILE C 1 9 ? -12.758 -17.748 37.472 1.00 30.62 6 ILE C O 1
ATOM 3284 N N . ILE C 1 10 ? -12.147 -18.913 39.318 1.00 30.15 7 ILE C N 1
ATOM 3285 C CA . ILE C 1 10 ? -10.747 -18.513 39.302 1.00 30.57 7 ILE C CA 1
ATOM 3286 C C . ILE C 1 10 ? -10.068 -18.971 37.991 1.00 30.36 7 ILE C C 1
ATOM 3287 O O . ILE C 1 10 ? -9.290 -18.217 37.409 1.00 29.82 7 ILE C O 1
ATOM 3292 N N . GLN C 1 11 ? -10.391 -20.191 37.532 1.00 29.03 8 GLN C N 1
ATOM 3293 C CA . GLN C 1 11 ? -9.865 -20.703 36.266 1.00 30.07 8 GLN C CA 1
ATOM 3294 C C . GLN C 1 11 ? -10.325 -19.867 35.058 1.00 29.09 8 GLN C C 1
ATOM 3295 O O . GLN C 1 11 ? -9.527 -19.555 34.169 1.00 29.29 8 GLN C O 1
ATOM 3301 N N . TYR C 1 12 ? -11.607 -19.523 35.024 1.00 28.75 9 TYR C N 1
ATOM 3302 C CA . TYR C 1 12 ? -12.136 -18.662 33.965 1.00 28.49 9 TYR C CA 1
ATOM 3303 C C . TYR C 1 12 ? -11.470 -17.279 33.920 1.00 28.41 9 TYR C C 1
ATOM 3304 O O . TYR C 1 12 ? -11.222 -16.740 32.836 1.00 28.68 9 TYR C O 1
ATOM 3313 N N . ILE C 1 13 ? -11.225 -16.696 35.093 1.00 28.43 10 ILE C N 1
ATOM 3314 C CA . ILE C 1 13 ? -10.522 -15.421 35.220 1.00 29.08 10 ILE C CA 1
ATOM 3315 C C . ILE C 1 13 ? -9.063 -15.509 34.726 1.00 29.18 10 ILE C C 1
ATOM 3316 O O . ILE C 1 13 ? -8.611 -14.600 34.044 1.00 29.70 10 ILE C O 1
ATOM 3321 N N . GLY C 1 14 ? -8.360 -16.600 35.065 1.00 28.78 11 GLY C N 1
ATOM 3322 C CA . GLY C 1 14 ? -6.977 -16.846 34.633 1.00 28.74 11 GLY C CA 1
ATOM 3323 C C . GLY C 1 14 ? -6.881 -17.022 33.124 1.00 28.86 11 GLY C C 1
ATOM 3324 O O . GLY C 1 14 ? -5.884 -16.647 32.505 1.00 29.00 11 GLY C O 1
ATOM 3325 N N . ASP C 1 15 ? -7.932 -17.583 32.531 1.00 28.78 12 ASP C N 1
ATOM 3326 C CA . ASP C 1 15 ? -8.010 -17.773 31.075 1.00 29.51 12 ASP C CA 1
ATOM 3327 C C . ASP C 1 15 ? -8.458 -16.539 30.293 1.00 29.15 12 ASP C C 1
ATOM 3328 O O . ASP C 1 15 ? -8.266 -16.487 29.082 1.00 29.49 12 ASP C O 1
ATOM 3333 N N . ALA C 1 16 ? -9.076 -15.570 30.963 1.00 29.66 13 ALA C N 1
ATOM 3334 C CA . ALA C 1 16 ? -9.617 -14.365 30.287 1.00 29.32 13 ALA C CA 1
ATOM 3335 C C . ALA C 1 16 ? -8.489 -13.521 29.703 1.00 29.13 13 ALA C C 1
ATOM 3336 O O . ALA C 1 16 ? -7.459 -13.351 30.343 1.00 28.87 13 ALA C O 1
ATOM 3338 N N . LYS C 1 17 ? -8.696 -12.975 28.506 1.00 28.84 14 LYS C N 1
ATOM 3339 C CA . LYS C 1 17 ? -7.686 -12.146 27.855 1.00 29.32 14 LYS C CA 1
ATOM 3340 C C . LYS C 1 17 ? -7.961 -10.661 28.038 1.00 28.28 14 LYS C C 1
ATOM 3341 O O . LYS C 1 17 ? -9.047 -10.181 27.727 1.00 27.02 14 LYS C O 1
ATOM 3347 N N . LYS C 1 18 ? -6.975 -9.918 28.513 1.00 28.53 15 LYS C N 1
ATOM 3348 C CA . LYS C 1 18 ? -7.181 -8.474 28.672 1.00 29.35 15 LYS C CA 1
ATOM 3349 C C . LYS C 1 18 ? -7.330 -7.783 27.304 1.00 28.56 15 LYS C C 1
ATOM 3350 O O . LYS C 1 18 ? -6.646 -8.145 26.346 1.00 28.50 15 LYS C O 1
ATOM 3356 N N . GLN C 1 19 ? -8.265 -6.841 27.214 1.00 28.02 16 GLN C N 1
ATOM 3357 C CA . GLN C 1 19 ? -8.560 -6.129 25.964 1.00 28.41 16 GLN C CA 1
ATOM 3358 C C . GLN C 1 19 ? -8.966 -4.679 26.196 1.00 27.73 16 GLN C C 1
ATOM 3359 O O . GLN C 1 19 ? -9.480 -4.338 27.266 1.00 27.16 16 GLN C O 1
ATOM 3365 N N . THR C 1 20 ? -8.741 -3.842 25.177 1.00 27.55 17 THR C N 1
ATOM 3366 C CA . THR C 1 20 ? -9.101 -2.412 25.183 1.00 27.38 17 THR C CA 1
ATOM 3367 C C . THR C 1 20 ? -9.981 -2.234 23.966 1.00 27.96 17 THR C C 1
ATOM 3368 O O . THR C 1 20 ? -9.537 -1.850 22.885 1.00 27.59 17 THR C O 1
ATOM 3372 N N . LEU C 1 21 ? -11.237 -2.606 24.128 1.00 28.30 18 LEU C N 1
ATOM 3373 C CA . LEU C 1 21 ? -12.110 -2.663 22.982 1.00 29.51 18 LEU C CA 1
ATOM 3374 C C . LEU C 1 21 ? -12.467 -1.245 22.570 1.00 29.32 18 LEU C C 1
ATOM 3375 O O . LEU C 1 21 ? -12.703 -0.388 23.418 1.00 28.63 18 LEU C O 1
ATOM 3380 N N . VAL C 1 22 ? -12.468 -0.994 21.265 1.00 29.01 19 VAL C N 1
ATOM 3381 C CA . VAL C 1 22 ? -12.841 0.316 20.731 1.00 29.72 19 VAL C CA 1
ATOM 3382 C C . VAL C 1 22 ? -13.883 0.170 19.621 1.00 29.43 19 VAL C C 1
ATOM 3383 O O . VAL C 1 22 ? -13.971 -0.886 18.993 1.00 29.26 19 VAL C O 1
ATOM 3387 N N . LYS C 1 23 ? -14.663 1.231 19.408 1.00 29.33 20 LYS C N 1
ATOM 3388 C CA . LYS C 1 23 ? -15.554 1.356 18.259 1.00 29.63 20 LYS C CA 1
ATOM 3389 C C . LYS C 1 23 ? -15.093 2.595 17.482 1.00 28.94 20 LYS C C 1
ATOM 3390 O O . LYS C 1 23 ? -15.034 3.694 18.029 1.00 29.16 20 LYS C O 1
ATOM 3396 N N . VAL C 1 24 ? -14.748 2.404 16.212 1.00 28.52 21 VAL C N 1
ATOM 3397 C CA . VAL C 1 24 ? -14.215 3.482 15.396 1.00 27.26 21 VAL C CA 1
ATOM 3398 C C . VAL C 1 24 ? -15.158 3.788 14.248 1.00 26.61 21 VAL C C 1
ATOM 3399 O O . VAL C 1 24 ? -15.445 2.916 13.433 1.00 26.13 21 VAL C O 1
ATOM 3403 N N . THR C 1 25 ? -15.623 5.038 14.180 1.00 25.49 22 THR C N 1
ATOM 3404 C CA . THR C 1 25 ? -16.306 5.548 12.984 1.00 23.59 22 THR C CA 1
ATOM 3405 C C . THR C 1 25 ? -15.309 6.340 12.134 1.00 23.27 22 THR C C 1
ATOM 3406 O O . THR C 1 25 ? -14.719 7.299 12.624 1.00 22.95 22 THR C O 1
ATOM 3410 N N . LEU C 1 26 ? -15.138 5.953 10.862 1.00 23.27 23 LEU C N 1
ATOM 3411 C CA . LEU C 1 26 ? -14.175 6.608 9.964 1.00 22.99 23 LEU C CA 1
ATOM 3412 C C . LEU C 1 26 ? -14.673 6.847 8.515 1.00 22.81 23 LEU C C 1
ATOM 3413 O O . LEU C 1 26 ? -15.679 6.284 8.087 1.00 21.36 23 LEU C O 1
ATOM 3418 N N . LYS C 1 27 ? -13.942 7.696 7.796 1.00 22.58 24 LYS C N 1
ATOM 3419 C CA . LYS C 1 27 ? -14.177 7.965 6.393 1.00 23.62 24 LYS C CA 1
ATOM 3420 C C . LYS C 1 27 ? -12.845 8.178 5.664 1.00 23.66 24 LYS C C 1
ATOM 3421 O O . LYS C 1 27 ? -11.816 8.458 6.294 1.00 23.58 24 LYS C O 1
ATOM 3427 N N . GLY C 1 28 ? -12.881 8.025 4.337 1.00 24.05 25 GLY C N 1
ATOM 3428 C CA . GLY C 1 28 ? -11.705 8.215 3.489 1.00 24.84 25 GLY C CA 1
ATOM 3429 C C . GLY C 1 28 ? -11.750 7.374 2.216 1.00 25.36 25 GLY C C 1
ATOM 3430 O O . GLY C 1 28 ? -12.851 7.076 1.668 1.00 24.82 25 GLY C O 1
ATOM 3431 N N . GLN C 1 29 ? -10.557 6.994 1.743 1.00 25.90 26 GLN C N 1
ATOM 3432 C CA . GLN C 1 29 ? -10.437 6.119 0.571 1.00 27.36 26 GLN C CA 1
ATOM 3433 C C . GLN C 1 29 ? -10.313 4.679 1.074 1.00 27.67 26 GLN C C 1
ATOM 3434 O O . GLN C 1 29 ? -9.204 4.119 1.175 1.00 27.64 26 GLN C O 1
ATOM 3440 N N . LEU C 1 30 ? -11.464 4.092 1.409 1.00 28.64 27 LEU C N 1
ATOM 3441 C CA . LEU C 1 30 ? -11.503 2.817 2.146 1.00 29.26 27 LEU C CA 1
ATOM 3442 C C . LEU C 1 30 ? -11.390 1.580 1.248 1.00 29.93 27 LEU C C 1
ATOM 3443 O O . LEU C 1 30 ? -11.000 0.499 1.716 1.00 29.61 27 LEU C O 1
ATOM 3448 N N . LYS C 1 31 ? -11.725 1.747 -0.035 1.00 30.63 28 LYS C N 1
ATOM 3449 C CA . LYS C 1 31 ? -11.538 0.694 -1.026 1.00 31.86 28 LYS C CA 1
ATOM 3450 C C . LYS C 1 31 ? -10.037 0.477 -1.248 1.00 32.71 28 LYS C C 1
ATOM 3451 O O . LYS C 1 31 ? -9.610 -0.614 -1.633 1.00 33.18 28 LYS C O 1
ATOM 3457 N N . GLU C 1 32 ? -9.246 1.522 -1.001 1.00 33.53 29 GLU C N 1
ATOM 3458 C CA . GLU C 1 32 ? -7.782 1.431 -1.053 1.00 34.38 29 GLU C CA 1
ATOM 3459 C C . GLU C 1 32 ? -7.147 0.994 0.287 1.00 34.64 29 GLU C C 1
ATOM 3460 O O . GLU C 1 32 ? -5.917 0.912 0.403 1.00 34.70 29 GLU C O 1
ATOM 3466 N N . VAL C 1 33 ? -7.985 0.707 1.283 1.00 34.88 30 VAL C N 1
ATOM 3467 C CA . VAL C 1 33 ? -7.512 0.276 2.601 1.00 35.29 30 VAL C CA 1
ATOM 3468 C C . VAL C 1 33 ? -7.685 -1.235 2.774 1.00 35.61 30 VAL C C 1
ATOM 3469 O O . VAL C 1 33 ? -8.749 -1.777 2.457 1.00 35.97 30 VAL C O 1
ATOM 3473 N N . THR C 1 34 ? -6.633 -1.907 3.252 1.00 35.82 31 THR C N 1
ATOM 3474 C CA . THR C 1 34 ? -6.728 -3.308 3.678 1.00 35.73 31 THR C CA 1
ATOM 3475 C C . THR C 1 34 ? -6.821 -3.385 5.202 1.00 35.62 31 THR C C 1
ATOM 3476 O O . THR C 1 34 ? -5.906 -2.983 5.938 1.00 35.47 31 THR C O 1
ATOM 3480 N N . PHE C 1 35 ? -7.954 -3.872 5.681 1.00 35.26 32 PHE C N 1
ATOM 3481 C CA . PHE C 1 35 ? -8.139 -4.029 7.110 1.00 34.86 32 PHE C CA 1
ATOM 3482 C C . PHE C 1 35 ? -7.631 -5.423 7.472 1.00 34.80 32 PHE C C 1
ATOM 3483 O O . PHE C 1 35 ? -7.783 -6.362 6.675 1.00 34.61 32 PHE C O 1
ATOM 3491 N N . PRO C 1 36 ? -6.995 -5.560 8.653 1.00 34.49 33 PRO C N 1
ATOM 3492 C CA . PRO C 1 36 ? -6.499 -6.871 9.058 1.00 34.33 33 PRO C CA 1
ATOM 3493 C C . PRO C 1 36 ? -7.606 -7.731 9.664 1.00 34.23 33 PRO C C 1
ATOM 3494 O O . PRO C 1 36 ? -8.664 -7.215 10.043 1.00 33.77 33 PRO C O 1
ATOM 3498 N N . GLU C 1 37 ? -7.338 -9.033 9.737 1.00 34.23 34 GLU C N 1
ATOM 3499 C CA . GLU C 1 37 ? -8.272 -10.050 10.226 1.00 34.30 34 GLU C CA 1
ATOM 3500 C C . GLU C 1 37 ? -8.758 -9.785 11.643 1.00 33.64 34 GLU C C 1
ATOM 3501 O O . GLU C 1 37 ? -9.843 -10.217 12.024 1.00 33.93 34 GLU C O 1
ATOM 3507 N N . THR C 1 38 ? -7.937 -9.077 12.412 1.00 32.92 35 THR C N 1
ATOM 3508 C CA . THR C 1 38 ? -8.150 -8.856 13.840 1.00 31.93 35 THR C CA 1
ATOM 3509 C C . THR C 1 38 ? -9.205 -7.780 14.144 1.00 31.60 35 THR C C 1
ATOM 3510 O O . THR C 1 38 ? -9.550 -7.553 15.308 1.00 31.09 35 THR C O 1
ATOM 3514 N N . ILE C 1 39 ? -9.698 -7.123 13.094 1.00 30.85 36 ILE C N 1
ATOM 3515 C CA . ILE C 1 39 ? -10.653 -6.026 13.209 1.00 30.33 36 ILE C CA 1
ATOM 3516 C C . ILE C 1 39 ? -11.936 -6.425 12.473 1.00 30.39 36 ILE C C 1
ATOM 3517 O O . ILE C 1 39 ? -11.861 -6.914 11.350 1.00 29.93 36 ILE C O 1
ATOM 3522 N N . LYS C 1 40 ? -13.094 -6.254 13.118 1.00 30.29 37 LYS C N 1
ATOM 3523 C CA . LYS C 1 40 ? -14.399 -6.397 12.440 1.00 30.50 37 LYS C CA 1
ATOM 3524 C C . LYS C 1 40 ? -14.727 -5.085 11.761 1.00 30.09 37 LYS C C 1
ATOM 3525 O O . LYS C 1 40 ? -14.694 -4.040 12.397 1.00 30.50 37 LYS C O 1
ATOM 3531 N N . VAL C 1 41 ? -15.066 -5.115 10.485 1.00 29.62 38 VAL C N 1
ATOM 3532 C CA . VAL C 1 41 ? -15.274 -3.854 9.791 1.00 29.17 38 VAL C CA 1
ATOM 3533 C C . VAL C 1 41 ? -16.556 -3.842 8.950 1.00 28.98 38 VAL C C 1
ATOM 3534 O O . VAL C 1 41 ? -16.828 -4.777 8.186 1.00 28.20 38 VAL C O 1
ATOM 3538 N N . PHE C 1 42 ? -17.339 -2.778 9.137 1.00 28.73 39 PHE C N 1
ATOM 3539 C CA . PHE C 1 42 ? -18.589 -2.556 8.423 1.00 28.53 39 PHE C CA 1
ATOM 3540 C C . PHE C 1 42 ? -18.462 -1.265 7.628 1.00 29.08 39 PHE C C 1
ATOM 3541 O O . PHE C 1 42 ? -18.740 -0.175 8.126 1.00 29.25 39 PHE C O 1
ATOM 3549 N N . ASN C 1 43 ? -18.039 -1.395 6.377 1.00 29.70 40 ASN C N 1
ATOM 3550 C CA . ASN C 1 43 ? -17.706 -0.226 5.581 1.00 30.44 40 ASN C CA 1
ATOM 3551 C C . ASN C 1 43 ? -18.255 -0.228 4.154 1.00 30.50 40 ASN C C 1
ATOM 3552 O O . ASN C 1 43 ? -18.505 -1.283 3.568 1.00 30.07 40 ASN C O 1
ATOM 3557 N N . ASN C 1 44 ? -18.468 0.976 3.634 1.00 30.89 41 ASN C N 1
ATOM 3558 C CA . ASN C 1 44 ? -18.578 1.211 2.200 1.00 31.69 41 ASN C CA 1
ATOM 3559 C C . ASN C 1 44 ? -17.187 1.574 1.707 1.00 32.00 41 ASN C C 1
ATOM 3560 O O . ASN C 1 44 ? -16.208 1.462 2.447 1.00 32.00 41 ASN C O 1
ATOM 3565 N N . CYS C 1 45 ? -17.102 2.022 0.462 1.00 32.42 42 CYS C N 1
ATOM 3566 C CA . CYS C 1 45 ? -15.877 2.620 -0.049 1.00 32.96 42 CYS C CA 1
ATOM 3567 C C . CYS C 1 45 ? -15.612 4.005 0.583 1.00 32.69 42 CYS C C 1
ATOM 3568 O O . CYS C 1 45 ? -14.473 4.493 0.563 1.00 32.74 42 CYS C O 1
ATOM 3571 N N . LYS C 1 46 ? -16.660 4.606 1.167 1.00 32.34 43 LYS C N 1
ATOM 3572 C CA . LYS C 1 46 ? -16.629 5.977 1.708 1.00 31.82 43 LYS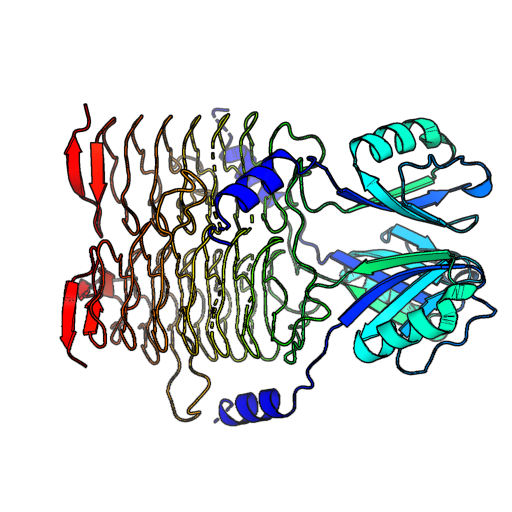 C CA 1
ATOM 3573 C C . LYS C 1 46 ? -16.439 6.065 3.235 1.00 31.01 43 LYS C C 1
ATOM 3574 O O . LYS C 1 46 ? -15.486 6.679 3.721 1.00 30.53 43 LYS C O 1
ATOM 3580 N N . THR C 1 47 ? -17.377 5.484 3.978 1.00 30.52 44 THR C N 1
ATOM 3581 C CA . THR C 1 47 ? -17.360 5.536 5.434 1.00 30.08 44 THR C CA 1
ATOM 3582 C C . THR C 1 47 ? -17.430 4.104 5.976 1.00 29.80 44 THR C C 1
ATOM 3583 O O . THR C 1 47 ? -17.635 3.159 5.203 1.00 29.48 44 THR C O 1
ATOM 3587 N N . GLY C 1 48 ? -17.258 3.950 7.292 1.00 29.31 45 GLY C N 1
ATOM 3588 C CA . GLY C 1 48 ? -17.318 2.640 7.946 1.00 28.97 45 GLY C CA 1
ATOM 3589 C C . GLY C 1 48 ? -17.168 2.647 9.465 1.00 28.76 45 GLY C C 1
ATOM 3590 O O . GLY C 1 48 ? -16.759 3.653 10.053 1.00 29.02 45 GLY C O 1
ATOM 3591 N N . THR C 1 49 ? -17.509 1.511 10.086 1.00 28.24 46 THR C N 1
ATOM 3592 C CA . THR C 1 49 ? -17.378 1.276 11.534 1.00 27.74 46 THR C CA 1
ATOM 3593 C C . THR C 1 49 ? -16.469 0.069 11.806 1.00 27.46 46 THR C C 1
ATOM 3594 O O . THR C 1 49 ? -16.658 -0.991 11.201 1.00 27.48 46 THR C O 1
ATOM 3598 N N . LEU C 1 50 ? -15.500 0.232 12.713 1.00 26.96 47 LEU C N 1
ATOM 3599 C CA . LEU C 1 50 ? -14.617 -0.853 13.106 1.00 26.98 47 LEU C CA 1
ATOM 3600 C C . LEU C 1 50 ? -14.780 -1.186 14.591 1.00 26.59 47 LEU C C 1
ATOM 3601 O O . LEU C 1 50 ? -14.947 -0.298 15.422 1.00 26.51 47 LEU C O 1
ATOM 3606 N N . PHE C 1 51 ? -14.742 -2.476 14.901 1.00 26.50 48 PHE C N 1
ATOM 3607 C CA . PHE C 1 51 ? -14.711 -2.975 16.271 1.00 26.35 48 PHE C CA 1
ATOM 3608 C C . PHE C 1 51 ? -13.427 -3.775 16.381 1.00 26.19 48 PHE C C 1
ATOM 3609 O O . PHE C 1 51 ? -13.125 -4.574 15.511 1.00 25.65 48 PHE C O 1
ATOM 3617 N N . GLY C 1 52 ? -12.640 -3.539 17.421 1.00 26.11 49 GLY C N 1
ATOM 3618 C CA . GLY C 1 52 ? -11.404 -4.282 17.574 1.00 26.90 49 GLY C CA 1
ATOM 3619 C C . GLY C 1 52 ? -10.712 -3.936 18.871 1.00 27.69 49 GLY C C 1
ATOM 3620 O O . GLY C 1 52 ? -11.181 -3.096 19.624 1.00 27.99 49 GLY C O 1
ATOM 3621 N N . ASP C 1 53 ? -9.592 -4.598 19.127 1.00 28.37 50 ASP C N 1
ATOM 3622 C CA . ASP C 1 53 ? -8.752 -4.275 20.277 1.00 29.09 50 ASP C CA 1
ATOM 3623 C C . ASP C 1 53 ? -7.836 -3.108 19.865 1.00 28.68 50 ASP C C 1
ATOM 3624 O O . ASP C 1 53 ? -7.347 -3.080 18.726 1.00 28.33 50 ASP C O 1
ATOM 3629 N N . TRP C 1 54 ? -7.646 -2.149 20.768 1.00 28.19 51 TRP C N 1
ATOM 3630 C CA . TRP C 1 54 ? -6.835 -0.965 20.522 1.00 28.61 51 TRP C CA 1
ATOM 3631 C C . TRP C 1 54 ? -5.417 -1.341 20.062 1.00 28.58 51 TRP C C 1
ATOM 3632 O O . TRP C 1 54 ? -4.856 -0.669 19.189 1.00 28.28 51 TRP C O 1
ATOM 3643 N N . ALA C 1 55 ? -4.879 -2.444 20.595 1.00 28.70 52 ALA C N 1
ATOM 3644 C CA . ALA C 1 55 ? -3.543 -2.911 20.218 1.00 28.81 52 ALA C CA 1
ATOM 3645 C C . ALA C 1 55 ? -3.455 -3.239 18.729 1.00 28.87 52 ALA C C 1
ATOM 3646 O O . ALA C 1 55 ? -2.372 -3.227 18.159 1.00 29.04 52 ALA C O 1
ATOM 3648 N N . ASP C 1 56 ? -4.597 -3.527 18.108 1.00 28.99 53 ASP C N 1
ATOM 3649 C CA . ASP C 1 56 ? -4.645 -3.773 16.655 1.00 29.00 53 ASP C CA 1
ATOM 3650 C C . ASP C 1 56 ? -5.067 -2.536 15.873 1.00 28.73 53 ASP C C 1
ATOM 3651 O O . ASP C 1 56 ? -4.579 -2.294 14.775 1.00 28.54 53 ASP C O 1
ATOM 3656 N N . VAL C 1 57 ? -5.975 -1.757 16.456 1.00 28.67 54 VAL C N 1
ATOM 3657 C CA . VAL C 1 57 ? -6.591 -0.640 15.759 1.00 28.45 54 VAL C CA 1
ATOM 3658 C C . VAL C 1 57 ? -5.660 0.561 15.707 1.00 28.51 54 VAL C C 1
ATOM 3659 O O . VAL C 1 57 ? -5.604 1.235 14.693 1.00 27.97 54 VAL C O 1
ATOM 3663 N N . LYS C 1 58 ? -4.928 0.824 16.789 1.00 28.31 55 LYS C N 1
ATOM 3664 C CA . LYS C 1 58 ? -3.944 1.930 16.809 1.00 28.87 55 LYS C CA 1
ATOM 3665 C C . LYS C 1 58 ? -2.864 1.872 15.676 1.00 28.81 55 LYS C C 1
ATOM 3666 O O . LYS C 1 58 ? -2.722 2.835 14.906 1.00 29.01 55 LYS C O 1
ATOM 3672 N N . PRO C 1 59 ? -2.105 0.755 15.566 1.00 28.42 56 PRO C N 1
ATOM 3673 C CA . PRO C 1 59 ? -1.127 0.688 14.483 1.00 28.02 56 PRO C CA 1
ATOM 3674 C C . PRO C 1 59 ? -1.785 0.653 13.087 1.00 27.74 56 PRO C C 1
ATOM 3675 O O . PRO C 1 59 ? -1.187 1.119 12.102 1.00 27.48 56 PRO C O 1
ATOM 3679 N N . PHE C 1 60 ? -3.002 0.121 13.011 1.00 27.22 57 PHE C N 1
ATOM 3680 C CA . PHE C 1 60 ? -3.808 0.223 11.800 1.00 27.13 57 PHE C CA 1
ATOM 3681 C C . PHE C 1 60 ? -4.056 1.678 11.379 1.00 27.11 57 PHE C C 1
ATOM 3682 O O . PHE C 1 60 ? -3.791 2.039 10.234 1.00 26.83 57 PHE C O 1
ATOM 3690 N N . LEU C 1 61 ? -4.570 2.500 12.294 1.00 27.03 58 LEU C N 1
ATOM 3691 C CA . LEU C 1 61 ? -4.863 3.911 11.998 1.00 27.19 58 LEU C CA 1
ATOM 3692 C C . LEU C 1 61 ? -3.601 4.700 11.631 1.00 27.84 58 LEU C C 1
ATOM 3693 O O . LEU C 1 61 ? -3.645 5.599 10.771 1.00 28.04 58 LEU C O 1
ATOM 3698 N N . GLU C 1 62 ? -2.483 4.356 12.267 1.00 28.32 59 GLU C N 1
ATOM 3699 C CA . GLU C 1 62 ? -1.195 4.949 11.919 1.00 29.22 59 GLU C CA 1
ATOM 3700 C C . GLU C 1 62 ? -0.750 4.492 10.530 1.00 29.58 59 GLU C C 1
ATOM 3701 O O . GLU C 1 62 ? -0.350 5.324 9.712 1.00 29.71 59 GLU C O 1
ATOM 3707 N N . ALA C 1 63 ? -0.844 3.187 10.256 1.00 29.87 60 ALA C N 1
ATOM 3708 C CA . ALA C 1 63 ? -0.448 2.627 8.947 1.00 29.95 60 ALA C CA 1
ATOM 3709 C C . ALA C 1 63 ? -1.262 3.154 7.756 1.00 30.24 60 ALA C C 1
ATOM 3710 O O . ALA C 1 63 ? -0.785 3.149 6.621 1.00 29.93 60 ALA C O 1
ATOM 3712 N N . ASN C 1 64 ? -2.488 3.605 8.008 1.00 30.67 61 ASN C N 1
ATOM 3713 C CA . ASN C 1 64 ? -3.375 4.048 6.929 1.00 31.29 61 ASN C CA 1
ATOM 3714 C C . ASN C 1 64 ? -3.745 5.533 6.981 1.00 31.79 61 ASN C C 1
ATOM 3715 O O . ASN C 1 64 ? -4.753 5.937 6.394 1.00 32.30 61 ASN C O 1
ATOM 3720 N N . LYS C 1 65 ? -2.926 6.337 7.662 1.00 32.15 62 LYS C N 1
ATOM 3721 C CA . LYS C 1 65 ? -3.220 7.763 7.899 1.00 32.68 62 LYS C CA 1
ATOM 3722 C C . LYS C 1 65 ? -3.473 8.576 6.625 1.00 32.80 62 LYS C C 1
ATOM 3723 O O . LYS C 1 65 ? -4.296 9.495 6.633 1.00 32.83 62 LYS C O 1
ATOM 3729 N N . GLU C 1 66 ? -2.769 8.222 5.548 1.00 32.96 63 GLU C N 1
ATOM 3730 C CA . GLU C 1 66 ? -2.914 8.848 4.229 1.00 33.03 63 GLU C CA 1
ATOM 3731 C C . GLU C 1 66 ? -4.324 8.731 3.649 1.00 32.93 63 GLU C C 1
ATOM 3732 O O . GLU C 1 66 ? -4.809 9.657 2.987 1.00 33.02 63 GLU C O 1
ATOM 3738 N N . LYS C 1 67 ? -4.960 7.579 3.880 1.00 32.58 64 LYS C N 1
ATOM 3739 C CA . LYS C 1 67 ? -6.246 7.246 3.267 1.00 32.21 64 LYS C CA 1
ATOM 3740 C C . LYS C 1 67 ? -7.443 7.558 4.159 1.00 31.87 64 LYS C C 1
ATOM 3741 O O . LYS C 1 67 ? -8.559 7.704 3.664 1.00 31.46 64 LYS C O 1
ATOM 3747 N N . ILE C 1 68 ? -7.204 7.654 5.466 1.00 31.66 65 ILE C N 1
ATOM 3748 C CA . ILE C 1 68 ? -8.262 7.950 6.439 1.00 31.63 65 ILE C CA 1
ATOM 3749 C C . ILE C 1 68 ? -8.353 9.464 6.637 1.00 31.63 65 ILE C C 1
ATOM 3750 O O . ILE C 1 68 ? -7.405 10.094 7.106 1.00 32.24 65 ILE C O 1
ATOM 3755 N N . GLU C 1 69 ? -9.483 10.050 6.258 1.00 31.31 66 GLU C N 1
ATOM 3756 C CA . GLU C 1 69 ? -9.649 11.497 6.362 1.00 30.89 66 GLU C CA 1
ATOM 3757 C C . GLU C 1 69 ? -9.907 11.965 7.800 1.00 30.31 66 GLU C C 1
ATOM 3758 O O . GLU C 1 69 ? -9.248 12.889 8.288 1.00 30.20 66 GLU C O 1
ATOM 3764 N N . ASP C 1 70 ? -10.883 11.342 8.456 1.00 29.64 67 ASP C N 1
ATOM 3765 C CA . ASP C 1 70 ? -11.244 11.690 9.829 1.00 29.12 67 ASP C CA 1
ATOM 3766 C C . ASP C 1 70 ? -11.796 10.463 10.540 1.00 28.88 67 ASP C C 1
ATOM 3767 O O . ASP C 1 70 ? -12.368 9.591 9.895 1.00 28.99 67 ASP C O 1
ATOM 3772 N N . TYR C 1 71 ? -11.641 10.403 11.867 1.00 28.47 68 TYR C N 1
ATOM 3773 C CA . TYR C 1 71 ? -12.236 9.317 12.648 1.00 27.96 68 TYR C CA 1
ATOM 3774 C C . TYR C 1 71 ? -12.610 9.729 14.091 1.00 27.71 68 TYR C C 1
ATOM 3775 O O . TYR C 1 71 ? -12.160 10.779 14.592 1.00 27.11 68 TYR C O 1
ATOM 3784 N N . VAL C 1 72 ? -13.453 8.910 14.726 1.00 27.11 69 VAL C N 1
ATOM 3785 C CA . VAL C 1 72 ? -13.820 9.046 16.150 1.00 27.31 69 VAL C CA 1
ATOM 3786 C C . VAL C 1 72 ? -13.597 7.677 16.799 1.00 27.48 69 VAL C C 1
ATOM 3787 O O . VAL C 1 72 ? -13.958 6.648 16.229 1.00 27.13 69 VAL C O 1
ATOM 3791 N N . VAL C 1 73 ? -13.004 7.666 17.985 1.00 27.98 70 VAL C N 1
ATOM 3792 C CA . VAL C 1 73 ? -12.802 6.421 18.734 1.00 28.66 70 VAL C CA 1
ATOM 3793 C C . VAL C 1 73 ? -13.665 6.460 19.998 1.00 29.02 70 VAL C C 1
ATOM 3794 O O . VAL C 1 73 ? -13.606 7.432 20.751 1.00 28.61 70 VAL C O 1
ATOM 3798 N N . GLU C 1 74 ? -14.486 5.425 20.188 1.00 29.41 71 GLU C N 1
ATOM 3799 C CA . GLU C 1 74 ? -15.290 5.239 21.388 1.00 30.01 71 GLU C CA 1
ATOM 3800 C C . GLU C 1 74 ? -14.718 4.072 22.194 1.00 29.80 71 GLU C C 1
ATOM 3801 O O . GLU C 1 74 ? -14.407 3.022 21.646 1.00 29.00 71 GLU C O 1
ATOM 3807 N N . ASN C 1 75 ? -14.547 4.290 23.496 1.00 29.72 72 ASN C N 1
ATOM 3808 C CA . ASN C 1 75 ? -13.888 3.337 24.371 1.00 30.31 72 ASN C CA 1
ATOM 3809 C C . ASN C 1 75 ? -14.402 3.515 25.792 1.00 31.01 72 ASN C C 1
ATOM 3810 O O . ASN C 1 75 ? -14.606 4.650 26.244 1.00 29.70 72 ASN C O 1
ATOM 3815 N N . ASP C 1 76 ? -14.576 2.380 26.479 1.00 32.08 73 ASP C N 1
ATOM 3816 C CA . ASP C 1 76 ? -15.180 2.311 27.811 1.00 34.29 73 ASP C CA 1
ATOM 3817 C C . ASP C 1 76 ? -14.232 1.716 28.836 1.00 33.12 73 ASP C C 1
ATOM 3818 O O . ASP C 1 76 ? -14.359 1.960 30.032 1.00 33.73 73 ASP C O 1
ATOM 3823 N N . ALA C 1 77 ? -13.319 0.876 28.382 1.00 31.79 74 ALA C N 1
ATOM 3824 C CA . ALA C 1 77 ? -12.530 0.113 29.336 1.00 31.04 74 ALA C CA 1
ATOM 3825 C C . ALA C 1 77 ? -11.121 -0.091 28.839 1.00 30.50 74 ALA C C 1
ATOM 3826 O O . ALA C 1 77 ? -10.836 0.038 27.624 1.00 31.03 74 ALA C O 1
ATOM 3828 N N . ARG C 1 78 ? -10.227 -0.407 29.775 1.00 29.85 75 ARG C N 1
ATOM 3829 C CA . ARG C 1 78 ? -8.811 -0.506 29.471 1.00 27.69 75 ARG C CA 1
ATOM 3830 C C . ARG C 1 78 ? -8.232 -1.753 30.144 1.00 28.00 75 ARG C C 1
ATOM 3831 O O . ARG C 1 78 ? -8.340 -1.906 31.372 1.00 26.80 75 ARG C O 1
ATOM 3839 N N . ASN C 1 79 ? -7.633 -2.635 29.331 1.00 27.05 76 ASN C N 1
ATOM 3840 C CA . ASN C 1 79 ? -7.020 -3.885 29.818 1.00 26.87 76 ASN C CA 1
ATOM 3841 C C . ASN C 1 79 ? -8.008 -4.736 30.620 1.00 26.80 76 ASN C C 1
ATOM 3842 O O . ASN C 1 79 ? -7.645 -5.342 31.632 1.00 26.01 76 ASN C O 1
ATOM 3847 N N . SER C 1 80 ? -9.266 -4.719 30.193 1.00 25.78 77 SER C N 1
ATOM 3848 C CA . SER C 1 80 ? -10.327 -5.443 30.878 1.00 25.48 77 SER C CA 1
ATOM 3849 C C . SER C 1 80 ? -10.443 -6.838 30.264 1.00 25.20 77 SER C C 1
ATOM 3850 O O . SER C 1 80 ? -10.501 -6.994 29.045 1.00 26.22 77 SER C O 1
ATOM 3853 N N . ALA C 1 81 ? -10.454 -7.862 31.112 1.00 24.90 78 ALA C N 1
ATOM 3854 C CA . ALA C 1 81 ? -10.368 -9.231 30.628 1.00 24.39 78 ALA C CA 1
ATOM 3855 C C . ALA C 1 81 ? -11.694 -9.992 30.771 1.00 24.09 78 ALA C C 1
ATOM 3856 O O . ALA C 1 81 ? -12.069 -10.763 29.889 1.00 22.47 78 ALA C O 1
ATOM 3858 N N . ILE C 1 82 ? -12.406 -9.735 31.867 1.00 24.41 79 ILE C N 1
ATOM 3859 C CA . ILE C 1 82 ? -13.673 -10.412 32.131 1.00 24.39 79 ILE C CA 1
ATOM 3860 C C . ILE C 1 82 ? -14.826 -9.787 31.335 1.00 25.12 79 ILE C C 1
ATOM 3861 O O . ILE C 1 82 ? -15.176 -8.615 31.522 1.00 24.35 79 ILE C O 1
ATOM 3866 N N . PRO C 1 83 ? -15.421 -10.587 30.439 1.00 25.95 80 PRO C N 1
ATOM 3867 C CA . PRO C 1 83 ? -16.579 -10.135 29.683 1.00 26.81 80 PRO C CA 1
ATOM 3868 C C . PRO C 1 83 ? -17.817 -9.868 30.560 1.00 27.10 80 PRO C C 1
ATOM 3869 O O . PRO C 1 83 ? -17.936 -10.346 31.682 1.00 27.40 80 PRO C O 1
ATOM 3873 N N . PHE C 1 84 ? -18.713 -9.057 30.035 1.00 28.11 81 PHE C N 1
ATOM 3874 C CA . PHE C 1 84 ? -19.996 -8.789 30.661 1.00 28.16 81 PHE C CA 1
ATOM 3875 C C . PHE C 1 84 ? -21.031 -9.802 30.203 1.00 27.50 81 PHE C C 1
ATOM 3876 O O . PHE C 1 84 ? -20.864 -10.437 29.169 1.00 27.30 81 PHE C O 1
ATOM 3884 N N . LEU C 1 85 ? -22.102 -9.955 30.978 1.00 28.28 82 LEU C N 1
ATOM 3885 C CA . LEU C 1 85 ? -23.104 -10.993 30.742 1.00 27.68 82 LEU C CA 1
ATOM 3886 C C . LEU C 1 85 ? -24.038 -10.591 29.604 1.00 27.70 82 LEU C C 1
ATOM 3887 O O . LEU C 1 85 ? -24.497 -9.443 29.549 1.00 27.75 82 LEU C O 1
ATOM 3892 N N . ASP C 1 86 ? -24.285 -11.507 28.669 1.00 27.34 83 ASP C N 1
ATOM 3893 C CA . ASP C 1 86 ? -25.280 -11.261 27.636 1.00 27.23 83 ASP C CA 1
ATOM 3894 C C . ASP C 1 86 ? -26.654 -11.233 28.323 1.00 27.47 83 ASP C C 1
ATOM 3895 O O . ASP C 1 86 ? -27.108 -12.251 28.852 1.00 26.98 83 ASP C O 1
ATOM 3900 N N . LEU C 1 87 ? -27.291 -10.061 28.335 1.00 27.26 84 LEU C N 1
ATOM 3901 C CA . LEU C 1 87 ? -28.605 -9.882 28.998 1.00 27.63 84 LEU C CA 1
ATOM 3902 C C . LEU C 1 87 ? -29.818 -10.259 28.163 1.00 27.13 84 LEU C C 1
ATOM 3903 O O . LEU C 1 87 ? -30.913 -10.406 28.710 1.00 26.42 84 LEU C O 1
ATOM 3908 N N . LYS C 1 88 ? -29.643 -10.385 26.844 1.00 27.71 85 LYS C N 1
ATOM 3909 C CA . LYS C 1 88 ? -30.788 -10.287 25.924 1.00 27.20 85 LYS C CA 1
ATOM 3910 C C . LYS C 1 88 ? -31.858 -11.379 26.069 1.00 27.65 85 LYS C C 1
ATOM 3911 O O . LYS C 1 88 ? -33.046 -11.148 25.760 1.00 26.97 85 LYS C O 1
ATOM 3917 N N . ASP C 1 89 ? -31.450 -12.568 26.507 1.00 28.26 86 ASP C N 1
ATOM 3918 C CA . ASP C 1 89 ? -32.384 -13.698 26.621 1.00 28.85 86 ASP C CA 1
ATOM 3919 C C . ASP C 1 89 ? -32.699 -14.100 28.070 1.00 28.44 86 ASP C C 1
ATOM 3920 O O . ASP C 1 89 ? -33.376 -15.083 28.297 1.00 29.27 86 ASP C O 1
ATOM 3925 N N . ILE C 1 90 ? -32.251 -13.327 29.045 1.00 29.04 87 ILE C N 1
ATOM 3926 C CA . ILE C 1 90 ? -32.516 -13.650 30.444 1.00 28.99 87 ILE C CA 1
ATOM 3927 C C . ILE C 1 90 ? -33.988 -13.404 30.840 1.00 29.07 87 ILE C C 1
ATOM 3928 O O . ILE C 1 90 ? -34.587 -12.365 30.472 1.00 28.61 87 ILE C O 1
ATOM 3933 N N . ASN C 1 91 ? -34.554 -14.346 31.602 1.00 28.53 88 ASN C N 1
ATOM 3934 C CA . ASN C 1 91 ? -35.946 -14.258 32.057 1.00 28.83 88 ASN C CA 1
ATOM 3935 C C . ASN C 1 91 ? -36.063 -13.424 33.343 1.00 28.09 88 ASN C C 1
ATOM 3936 O O . ASN C 1 91 ? -36.469 -13.923 34.387 1.00 28.90 88 ASN C O 1
ATOM 3941 N N . ALA C 1 92 ? -35.665 -12.164 33.247 1.00 26.91 89 ALA C N 1
ATOM 3942 C CA . ALA C 1 92 ? -35.671 -11.231 34.352 1.00 26.32 89 ALA C CA 1
ATOM 3943 C C . ALA C 1 92 ? -35.672 -9.767 33.843 1.00 26.76 89 ALA C C 1
ATOM 3944 O O . ALA C 1 92 ? -35.670 -9.500 32.630 1.00 25.77 89 ALA C O 1
ATOM 3946 N N . ARG C 1 93 ? -35.673 -8.827 34.779 1.00 25.93 90 ARG C N 1
ATOM 3947 C CA . ARG C 1 93 ? -35.604 -7.406 34.431 1.00 26.08 90 ARG C CA 1
ATOM 3948 C C . ARG C 1 93 ? -34.242 -6.814 34.802 1.00 26.61 90 ARG C C 1
ATOM 3949 O O . ARG C 1 93 ? -33.793 -6.877 35.970 1.00 27.17 90 ARG C O 1
ATOM 3957 N N . ILE C 1 94 ? -33.553 -6.273 33.808 1.00 26.35 91 ILE C N 1
ATOM 3958 C CA . ILE C 1 94 ? -32.262 -5.592 34.106 1.00 26.87 91 ILE C CA 1
ATOM 3959 C C . ILE C 1 94 ? -32.301 -4.187 33.547 1.00 26.87 91 ILE C C 1
ATOM 3960 O O . ILE C 1 94 ? -32.525 -4.006 32.343 1.00 25.05 91 ILE C O 1
ATOM 3965 N N . GLU C 1 95 ? -32.120 -3.194 34.421 1.00 25.67 92 GLU C N 1
ATOM 3966 C CA . GLU C 1 95 ? -32.316 -1.810 33.997 1.00 26.83 92 GLU C CA 1
ATOM 3967 C C . GLU C 1 95 ? -31.005 -1.242 33.458 1.00 27.42 92 GLU C C 1
ATOM 3968 O O . GLU C 1 95 ? -29.944 -1.765 33.802 1.00 27.54 92 GLU C O 1
ATOM 3974 N N . PRO C 1 96 ? -31.070 -0.184 32.611 1.00 29.04 93 PRO C N 1
ATOM 3975 C CA . PRO C 1 96 ? -29.852 0.411 32.047 1.00 28.85 93 PRO C CA 1
ATOM 3976 C C . PRO C 1 96 ? -28.918 0.937 33.118 1.00 28.74 93 PRO C C 1
ATOM 3977 O O . PRO C 1 96 ? -29.373 1.430 34.146 1.00 29.34 93 PRO C O 1
ATOM 3981 N N . GLY C 1 97 ? -27.617 0.820 32.875 1.00 28.97 94 GLY C N 1
ATOM 3982 C CA . GLY C 1 97 ? -26.607 1.213 33.863 1.00 28.51 94 GLY C CA 1
ATOM 3983 C C . GLY C 1 97 ? -26.214 0.143 34.871 1.00 28.81 94 GLY C C 1
ATOM 3984 O O . GLY C 1 97 ? -25.221 0.336 35.585 1.00 28.97 94 GLY C O 1
ATOM 3985 N N . ALA C 1 98 ? -26.969 -0.972 34.957 1.00 28.19 95 ALA C N 1
ATOM 3986 C CA . ALA C 1 98 ? -26.521 -2.132 35.765 1.00 29.30 95 ALA C CA 1
ATOM 3987 C C . ALA C 1 98 ? -25.245 -2.698 35.131 1.00 29.49 95 ALA C C 1
ATOM 3988 O O . ALA C 1 98 ? -25.108 -2.720 33.907 1.00 29.24 95 ALA C O 1
ATOM 3990 N N . LEU C 1 99 ? -24.280 -3.071 35.958 1.00 29.27 96 LEU C N 1
ATOM 3991 C CA . LEU C 1 99 ? -22.995 -3.564 35.416 1.00 28.31 96 LEU C CA 1
ATOM 3992 C C . LEU C 1 99 ? -22.850 -5.019 35.843 1.00 28.38 96 LEU C C 1
ATOM 3993 O O . LEU C 1 99 ? -22.683 -5.300 37.034 1.00 28.04 96 LEU C O 1
ATOM 3998 N N . ILE C 1 100 ? -23.049 -5.939 34.899 1.00 26.55 97 ILE C N 1
ATOM 3999 C CA . ILE C 1 100 ? -23.134 -7.369 35.251 1.00 27.57 97 ILE C CA 1
ATOM 4000 C C . ILE C 1 100 ? -22.095 -8.175 34.473 1.00 27.46 97 ILE C C 1
ATOM 4001 O O . ILE C 1 100 ? -22.147 -8.288 33.245 1.00 26.39 97 ILE C O 1
ATOM 4006 N N . ARG C 1 101 ? -21.180 -8.779 35.216 1.00 27.66 98 ARG C N 1
ATOM 4007 C CA . ARG C 1 101 ? -20.098 -9.554 34.614 1.00 27.32 98 ARG C CA 1
ATOM 4008 C C . ARG C 1 101 ? -20.592 -10.939 34.172 1.00 27.32 98 ARG C C 1
ATOM 4009 O O . ARG C 1 101 ? -21.658 -11.387 34.603 1.00 27.36 98 ARG C O 1
ATOM 4017 N N . GLU C 1 102 ? -19.818 -11.604 33.308 1.00 27.54 99 GLU C N 1
ATOM 4018 C CA . GLU C 1 102 ? -20.041 -13.026 32.992 1.00 28.39 99 GLU C CA 1
ATOM 4019 C C . GLU C 1 102 ? -20.103 -13.912 34.242 1.00 28.56 99 GLU C C 1
ATOM 4020 O O . GLU C 1 102 ? -19.579 -13.552 35.312 1.00 27.01 99 GLU C O 1
ATOM 4026 N N . LYS C 1 103 ? -20.776 -15.050 34.092 1.00 29.44 100 LYS C N 1
ATOM 4027 C CA . LYS C 1 103 ? -20.898 -16.067 35.142 1.00 31.09 100 LYS C CA 1
ATOM 4028 C C . LYS C 1 103 ? -21.645 -15.568 36.374 1.00 31.42 100 LYS C C 1
ATOM 4029 O O . LYS C 1 103 ? -21.382 -15.981 37.504 1.00 31.84 100 LYS C O 1
ATOM 4035 N N . VAL C 1 104 ? -22.567 -14.637 36.134 1.00 31.81 101 VAL C N 1
ATOM 4036 C CA . VAL C 1 104 ? -23.539 -14.224 37.125 1.00 30.65 101 VAL C CA 1
ATOM 4037 C C . VAL C 1 104 ? -24.838 -14.943 36.790 1.00 30.90 101 VAL C C 1
ATOM 4038 O O . VAL C 1 104 ? -25.167 -15.138 35.609 1.00 30.49 101 VAL C O 1
ATOM 4042 N N . GLU C 1 105 ? -25.560 -15.350 37.828 1.00 31.08 102 GLU C N 1
ATOM 4043 C CA . GLU C 1 105 ? -26.764 -16.167 37.684 1.00 31.10 102 GLU C CA 1
ATOM 4044 C C . GLU C 1 105 ? -27.947 -15.358 38.155 1.00 31.25 102 GLU C C 1
ATOM 4045 O O . GLU C 1 105 ? -28.013 -14.915 39.329 1.00 29.84 102 GLU C O 1
ATOM 4051 N N . ILE C 1 106 ? -28.856 -15.100 37.227 1.00 30.54 103 ILE C N 1
ATOM 4052 C CA . ILE C 1 106 ? -29.987 -14.242 37.538 1.00 31.73 103 ILE C CA 1
ATOM 4053 C C . ILE C 1 106 ? -31.267 -15.058 37.441 1.00 31.31 103 ILE C C 1
ATOM 4054 O O . ILE C 1 106 ? -31.676 -15.437 36.346 1.00 30.98 103 ILE C O 1
ATOM 4059 N N . GLY C 1 107 ? -31.897 -15.310 38.588 1.00 30.78 104 GLY C N 1
ATOM 4060 C CA . GLY C 1 107 ? -33.131 -16.141 38.649 1.00 30.01 104 GLY C CA 1
ATOM 4061 C C . GLY C 1 107 ? -34.335 -15.518 37.934 1.00 30.19 104 GLY C C 1
ATOM 4062 O O . GLY C 1 107 ? -34.315 -14.319 37.579 1.00 29.74 104 GLY C O 1
ATOM 4063 N N . ASP C 1 108 ? -35.384 -16.322 37.744 1.00 28.25 105 ASP C N 1
ATOM 4064 C CA . ASP C 1 108 ? -36.593 -15.918 37.041 1.00 28.61 105 ASP C CA 1
ATOM 4065 C C . ASP C 1 108 ? -37.254 -14.756 37.778 1.00 28.01 105 ASP C C 1
ATOM 4066 O O . ASP C 1 108 ? -37.467 -14.815 38.986 1.00 26.16 105 ASP C O 1
ATOM 4071 N N . GLN C 1 109 ? -37.556 -13.704 37.036 1.00 27.82 106 GLN C N 1
ATOM 4072 C CA . GLN C 1 109 ? -38.297 -12.557 37.538 1.00 28.90 106 GLN C CA 1
ATOM 4073 C C . GLN C 1 109 ? -37.548 -11.807 38.609 1.00 28.39 106 GLN C C 1
ATOM 4074 O O . GLN C 1 109 ? -38.137 -11.032 39.360 1.00 29.36 106 GLN C O 1
ATOM 4080 N N . ALA C 1 110 ? -36.230 -11.990 38.657 1.00 27.58 107 ALA C N 1
ATOM 4081 C CA . ALA C 1 110 ? -35.438 -11.055 39.426 1.00 26.35 107 ALA C CA 1
ATOM 4082 C C . ALA C 1 110 ? -35.473 -9.646 38.757 1.00 26.51 107 ALA C C 1
ATOM 4083 O O . ALA C 1 110 ? -35.830 -9.494 37.590 1.00 25.62 107 ALA C O 1
ATOM 4085 N N . VAL C 1 111 ? -35.157 -8.629 39.544 1.00 26.57 108 VAL C N 1
ATOM 4086 C CA . VAL C 1 111 ? -35.052 -7.255 39.092 1.00 26.61 108 VAL C CA 1
ATOM 4087 C C . VAL C 1 111 ? -33.689 -6.697 39.504 1.00 27.04 108 VAL C C 1
ATOM 4088 O O . VAL C 1 111 ? -33.328 -6.657 40.707 1.00 28.09 108 VAL C O 1
ATOM 4092 N N . ILE C 1 112 ? -32.906 -6.305 38.514 1.00 27.53 109 ILE C N 1
ATOM 4093 C CA . ILE C 1 112 ? -31.635 -5.605 38.747 1.00 27.13 109 ILE C CA 1
ATOM 4094 C C . ILE C 1 112 ? -31.811 -4.123 38.340 1.00 26.96 109 ILE C C 1
ATOM 4095 O O . ILE C 1 112 ? -31.945 -3.783 37.134 1.00 26.11 109 ILE C O 1
ATOM 4116 N N . GLY C 1 115 ? -27.631 0.981 37.860 1.00 28.66 112 GLY C N 1
ATOM 4117 C CA . GLY C 1 115 ? -26.375 1.213 38.627 1.00 27.71 112 GLY C CA 1
ATOM 4118 C C . GLY C 1 115 ? -25.933 0.116 39.599 1.00 27.99 112 GLY C C 1
ATOM 4119 O O . GLY C 1 115 ? -24.840 0.204 40.162 1.00 28.00 112 GLY C O 1
ATOM 4120 N N . ALA C 1 116 ? -26.753 -0.929 39.789 1.00 26.96 113 ALA C N 1
ATOM 4121 C CA . ALA C 1 116 ? -26.293 -2.120 40.523 1.00 27.79 113 ALA C CA 1
ATOM 4122 C C . ALA C 1 116 ? -25.113 -2.798 39.809 1.00 28.06 113 ALA C C 1
ATOM 4123 O O . ALA C 1 116 ? -24.976 -2.750 38.576 1.00 27.73 113 ALA C O 1
ATOM 4125 N N . ILE C 1 117 ? -24.272 -3.432 40.602 1.00 27.41 114 ILE C N 1
ATOM 4126 C CA . ILE C 1 117 ? -23.017 -3.995 40.096 1.00 27.47 114 ILE C CA 1
ATOM 4127 C C . ILE C 1 117 ? -22.936 -5.429 40.613 1.00 28.26 114 ILE C C 1
ATOM 4128 O O . ILE C 1 117 ? -22.953 -5.682 41.834 1.00 28.12 114 ILE C O 1
ATOM 4133 N N . LEU C 1 118 ? -22.966 -6.375 39.672 1.00 28.67 115 LEU C N 1
ATOM 4134 C CA . LEU C 1 118 ? -22.882 -7.801 40.001 1.00 29.09 115 LEU C CA 1
ATOM 4135 C C . LEU C 1 118 ? -21.558 -8.357 39.512 1.00 29.22 115 LEU C C 1
ATOM 4136 O O . LEU C 1 118 ? -21.330 -8.479 38.288 1.00 28.91 115 LEU C O 1
ATOM 4141 N N . ASN C 1 119 ? -20.687 -8.673 40.470 1.00 28.47 116 ASN C N 1
ATOM 4142 C CA . ASN C 1 119 ? -19.379 -9.280 40.147 1.00 29.01 116 ASN C CA 1
ATOM 4143 C C . ASN C 1 119 ? -19.520 -10.768 39.789 1.00 28.75 116 ASN C C 1
ATOM 4144 O O . ASN C 1 119 ? -20.549 -11.374 40.082 1.00 29.08 116 ASN C O 1
ATOM 4149 N N . ILE C 1 120 ? -18.488 -11.315 39.141 1.00 29.13 117 ILE C N 1
ATOM 4150 C CA . ILE C 1 120 ? -18.411 -12.714 38.711 1.00 28.75 117 ILE C CA 1
ATOM 4151 C C . ILE C 1 120 ? -18.806 -13.673 39.839 1.00 28.77 117 ILE C C 1
ATOM 4152 O O . ILE C 1 120 ? -18.407 -13.482 40.990 1.00 29.20 117 ILE C O 1
ATOM 4157 N N . GLY C 1 121 ? -19.607 -14.687 39.504 1.00 28.81 118 GLY C N 1
ATOM 4158 C CA . GLY C 1 121 ? -20.051 -15.666 40.477 1.00 28.61 118 GLY C CA 1
ATOM 4159 C C . GLY C 1 121 ? -21.267 -15.305 41.336 1.00 29.01 118 GLY C C 1
ATOM 4160 O O . GLY C 1 121 ? -21.834 -16.207 41.979 1.00 28.56 118 GLY C O 1
ATOM 4161 N N . ALA C 1 122 ? -21.659 -14.020 41.364 1.00 28.69 119 ALA C N 1
ATOM 4162 C CA . ALA C 1 122 ? -22.851 -13.586 42.116 1.00 30.16 119 ALA C CA 1
ATOM 4163 C C . ALA C 1 122 ? -24.080 -14.393 41.673 1.00 30.25 119 ALA C C 1
ATOM 4164 O O . ALA C 1 122 ? -24.198 -14.782 40.514 1.00 30.76 119 ALA C O 1
ATOM 4166 N N . VAL C 1 123 ? -24.964 -14.699 42.610 1.00 30.70 120 VAL C N 1
ATOM 4167 C CA . VAL C 1 123 ? -26.162 -15.455 42.299 1.00 29.98 120 VAL C CA 1
ATOM 4168 C C . VAL C 1 123 ? -27.322 -14.655 42.834 1.00 30.43 120 VAL C C 1
ATOM 4169 O O . VAL C 1 123 ? -27.306 -14.192 43.987 1.00 30.14 120 VAL C O 1
ATOM 4173 N N . VAL C 1 124 ? -28.318 -14.437 41.984 1.00 30.38 121 VAL C N 1
ATOM 4174 C CA . VAL C 1 124 ? -29.540 -13.744 42.407 1.00 30.04 121 VAL C CA 1
ATOM 4175 C C . VAL C 1 124 ? -30.733 -14.671 42.194 1.00 29.89 121 VAL C C 1
ATOM 4176 O O . VAL C 1 124 ? -31.054 -15.023 41.057 1.00 29.74 121 VAL C O 1
ATOM 4180 N N . GLY C 1 125 ? -31.405 -15.069 43.271 1.00 29.42 122 GLY C N 1
ATOM 4181 C CA . GLY C 1 125 ? -32.522 -15.991 43.120 1.00 28.60 122 GLY C CA 1
ATOM 4182 C C . GLY C 1 125 ? -33.784 -15.398 42.499 1.00 28.67 122 GLY C C 1
ATOM 4183 O O . GLY C 1 125 ? -33.898 -14.185 42.362 1.00 28.22 122 GLY C O 1
ATOM 4184 N N . ALA C 1 126 ? -34.744 -16.271 42.171 1.00 27.36 123 ALA C N 1
ATOM 4185 C CA . ALA C 1 126 ? -36.034 -15.888 41.596 1.00 27.74 123 ALA C CA 1
ATOM 4186 C C . ALA C 1 126 ? -36.765 -14.829 42.419 1.00 28.16 123 ALA C C 1
ATOM 4187 O O . ALA C 1 126 ? -36.850 -14.923 43.654 1.00 27.71 123 ALA C O 1
ATOM 4189 N N . GLY C 1 127 ? -37.234 -13.790 41.739 1.00 28.17 124 GLY C N 1
ATOM 4190 C CA . GLY C 1 127 ? -38.124 -12.814 42.358 1.00 28.42 124 GLY C CA 1
ATOM 4191 C C . GLY C 1 127 ? -37.417 -11.793 43.221 1.00 29.64 124 GLY C C 1
ATOM 4192 O O . GLY C 1 127 ? -38.074 -10.957 43.848 1.00 29.63 124 GLY C O 1
ATOM 4193 N N . THR C 1 128 ? -36.080 -11.834 43.248 1.00 29.22 125 THR C N 1
ATOM 4194 C CA . THR C 1 128 ? -35.329 -10.934 44.078 1.00 29.75 125 THR C CA 1
ATOM 4195 C C . THR C 1 128 ? -35.094 -9.576 43.377 1.00 30.83 125 THR C C 1
ATOM 4196 O O . THR C 1 128 ? -34.808 -9.524 42.172 1.00 31.12 125 THR C O 1
ATOM 4208 N N . ILE C 1 130 ? -32.446 -6.487 43.331 1.00 30.38 127 ILE C N 1
ATOM 4209 C CA . ILE C 1 130 ? -31.187 -5.825 43.671 1.00 29.90 127 ILE C CA 1
ATOM 4210 C C . ILE C 1 130 ? -31.377 -4.334 43.347 1.00 30.14 127 ILE C C 1
ATOM 4211 O O . ILE C 1 130 ? -31.468 -3.952 42.147 1.00 29.65 127 ILE C O 1
ATOM 4216 N N . ASP C 1 131 ? -31.472 -3.503 44.401 1.00 29.20 128 ASP C N 1
ATOM 4217 C CA . ASP C 1 131 ? -31.862 -2.103 44.212 1.00 30.44 128 ASP C CA 1
ATOM 4218 C C . ASP C 1 131 ? -30.715 -1.212 43.708 1.00 30.19 128 ASP C C 1
ATOM 4219 O O . ASP C 1 131 ? -29.573 -1.670 43.597 1.00 29.54 128 ASP C O 1
ATOM 4232 N N . GLY C 1 133 ? -27.717 0.962 42.579 1.00 30.55 130 GLY C N 1
ATOM 4233 C CA . GLY C 1 133 ? -26.367 1.208 43.124 1.00 30.85 130 GLY C CA 1
ATOM 4234 C C . GLY C 1 133 ? -25.861 0.137 44.107 1.00 30.83 130 GLY C C 1
ATOM 4235 O O . GLY C 1 133 ? -24.777 0.276 44.644 1.00 31.29 130 GLY C O 1
ATOM 4236 N N . ALA C 1 134 ? -26.631 -0.937 44.326 1.00 30.57 131 ALA C N 1
ATOM 4237 C CA . ALA C 1 134 ? -26.155 -2.046 45.150 1.00 29.67 131 ALA C CA 1
ATOM 4238 C C . ALA C 1 134 ? -25.003 -2.794 44.477 1.00 28.44 131 ALA C C 1
ATOM 4239 O O . ALA C 1 134 ? -24.866 -2.817 43.246 1.00 27.79 131 ALA C O 1
ATOM 4241 N N . VAL C 1 135 ? -24.184 -3.411 45.318 1.00 28.15 132 VAL C N 1
ATOM 4242 C CA . VAL C 1 135 ? -22.990 -4.127 44.852 1.00 28.28 132 VAL C CA 1
ATOM 4243 C C . VAL C 1 135 ? -22.970 -5.550 45.386 1.00 28.56 132 VAL C C 1
ATOM 4244 O O . VAL C 1 135 ? -22.972 -5.754 46.598 1.00 28.87 132 VAL C O 1
ATOM 4248 N N . LEU C 1 136 ? -22.970 -6.534 44.480 1.00 28.49 133 LEU C N 1
ATOM 4249 C CA . LEU C 1 136 ? -22.735 -7.922 44.890 1.00 28.84 133 LEU C CA 1
ATOM 4250 C C . LEU C 1 136 ? -21.323 -8.335 44.529 1.00 28.10 133 LEU C C 1
ATOM 4251 O O . LEU C 1 136 ? -20.955 -8.428 43.336 1.00 28.16 133 LEU C O 1
ATOM 4256 N N . GLY C 1 137 ? -20.532 -8.566 45.566 1.00 27.15 134 GLY C N 1
ATOM 4257 C CA . GLY C 1 137 ? -19.144 -8.980 45.362 1.00 27.83 134 GLY C CA 1
ATOM 4258 C C . GLY C 1 137 ? -19.055 -10.379 44.751 1.00 27.96 134 GLY C C 1
ATOM 4259 O O . GLY C 1 137 ? -20.067 -11.072 44.586 1.00 27.97 134 GLY C O 1
ATOM 4260 N N . GLY C 1 138 ? -17.846 -10.786 44.398 1.00 27.58 135 GLY C N 1
ATOM 4261 C CA . GLY C 1 138 ? -17.613 -12.144 43.877 1.00 28.09 135 GLY C CA 1
ATOM 4262 C C . GLY C 1 138 ? -18.279 -13.200 44.731 1.00 28.28 135 GLY C C 1
ATOM 4263 O O . GLY C 1 138 ? -18.146 -13.204 45.964 1.00 28.15 135 GLY C O 1
ATOM 4264 N N . ARG C 1 139 ? -19.019 -14.062 44.049 1.00 28.75 136 ARG C N 1
ATOM 4265 C CA . ARG C 1 139 ? -19.735 -15.218 44.618 1.00 29.40 136 ARG C CA 1
ATOM 4266 C C . ARG C 1 139 ? -20.864 -14.939 45.629 1.00 29.85 136 ARG C C 1
ATOM 4267 O O . ARG C 1 139 ? -21.410 -15.881 46.168 1.00 30.19 136 ARG C O 1
ATOM 4275 N N . ALA C 1 140 ? -21.214 -13.661 45.863 1.00 29.84 137 ALA C N 1
ATOM 4276 C CA . ALA C 1 140 ? -22.291 -13.302 46.792 1.00 30.14 137 ALA C CA 1
ATOM 4277 C C . ALA C 1 140 ? -23.598 -13.949 46.314 1.00 30.65 137 ALA C C 1
ATOM 4278 O O . ALA C 1 140 ? -23.987 -13.823 45.132 1.00 30.00 137 ALA C O 1
ATOM 4280 N N . THR C 1 141 ? -24.245 -14.664 47.218 1.00 29.82 138 THR C N 1
ATOM 4281 C CA . THR C 1 141 ? -25.374 -15.507 46.827 1.00 30.81 138 THR C CA 1
ATOM 4282 C C . THR C 1 141 ? -26.642 -14.991 47.509 1.00 30.58 138 THR C C 1
ATOM 4283 O O . THR C 1 141 ? -26.702 -14.861 48.733 1.00 32.13 138 THR C O 1
ATOM 4287 N N . VAL C 1 142 ? -27.645 -14.668 46.718 1.00 29.95 139 VAL C N 1
ATOM 4288 C CA . VAL C 1 142 ? -28.879 -14.095 47.283 1.00 29.29 139 VAL C CA 1
ATOM 4289 C C . VAL C 1 142 ? -30.041 -15.029 46.975 1.00 29.18 139 VAL C C 1
ATOM 4290 O O . VAL C 1 142 ? -30.214 -15.453 45.815 1.00 29.58 139 VAL C O 1
ATOM 4294 N N . GLY C 1 143 ? -30.836 -15.351 47.994 1.00 27.39 140 GLY C N 1
ATOM 4295 C CA . GLY C 1 143 ? -31.976 -16.227 47.796 1.00 27.41 140 GLY C CA 1
ATOM 4296 C C . GLY C 1 143 ? -33.108 -15.642 46.954 1.00 27.70 140 GLY C C 1
ATOM 4297 O O . GLY C 1 143 ? -32.926 -14.644 46.250 1.00 28.41 140 GLY C O 1
ATOM 4298 N N . LYS C 1 144 ? -34.269 -16.290 47.042 1.00 27.38 141 LYS C N 1
ATOM 4299 C CA . LYS C 1 144 ? -35.508 -15.893 46.366 1.00 27.69 141 LYS C CA 1
ATOM 4300 C C . LYS C 1 144 ? -36.267 -14.842 47.161 1.00 27.16 141 LYS C C 1
ATOM 4301 O O . LYS C 1 144 ? -36.300 -14.878 48.385 1.00 26.34 141 LYS C O 1
ATOM 4307 N N . HIS C 1 145 ? -36.885 -13.911 46.439 1.00 28.20 142 HIS C N 1
ATOM 4308 C CA . HIS C 1 145 ? -37.776 -12.888 47.040 1.00 28.56 142 HIS C CA 1
ATOM 4309 C C . HIS C 1 145 ? -37.149 -12.059 48.141 1.00 28.60 142 HIS C C 1
ATOM 4310 O O . HIS C 1 145 ? -37.822 -11.712 49.128 1.00 29.77 142 HIS C O 1
ATOM 4317 N N . CYS C 1 146 ? -35.863 -11.749 47.968 1.00 28.55 143 CYS C N 1
ATOM 4318 C CA . CYS C 1 146 ? -35.154 -10.793 48.802 1.00 28.94 143 CYS C CA 1
ATOM 4319 C C . CYS C 1 146 ? -35.226 -9.389 48.228 1.00 28.98 143 CYS C C 1
ATOM 4320 O O . CYS C 1 146 ? -35.505 -9.179 47.039 1.00 28.11 143 CYS C O 1
ATOM 4323 N N . HIS C 1 147 ? -35.025 -8.416 49.099 1.00 29.53 144 HIS C N 1
ATOM 4324 C CA . HIS C 1 147 ? -34.812 -7.046 48.653 1.00 30.65 144 HIS C CA 1
ATOM 4325 C C . HIS C 1 147 ? -33.464 -6.581 49.215 1.00 29.89 144 HIS C C 1
ATOM 4326 O O . HIS C 1 147 ? -33.269 -6.489 50.464 1.00 30.34 144 HIS C O 1
ATOM 4333 N N . ILE C 1 148 ? -32.533 -6.316 48.309 1.00 28.73 145 ILE C N 1
ATOM 4334 C CA . ILE C 1 148 ? -31.210 -5.808 48.636 1.00 28.92 145 ILE C CA 1
ATOM 4335 C C . ILE C 1 148 ? -31.235 -4.309 48.357 1.00 28.88 145 ILE C C 1
ATOM 4336 O O . ILE C 1 148 ? -31.280 -3.862 47.186 1.00 28.72 145 ILE C O 1
ATOM 4341 N N . GLY C 1 149 ? -31.273 -3.534 49.432 1.00 27.18 146 GLY C N 1
ATOM 4342 C CA . GLY C 1 149 ? -31.485 -2.108 49.304 1.00 27.49 146 GLY C CA 1
ATOM 4343 C C . GLY C 1 149 ? -30.422 -1.303 48.569 1.00 27.23 146 GLY C C 1
ATOM 4344 O O . GLY C 1 149 ? -29.251 -1.743 48.436 1.00 27.26 146 GLY C O 1
ATOM 4345 N N . ALA C 1 150 ? -30.813 -0.102 48.138 1.00 26.62 147 ALA C N 1
ATOM 4346 C CA . ALA C 1 150 ? -29.947 0.825 47.378 1.00 26.76 147 ALA C CA 1
ATOM 4347 C C . ALA C 1 150 ? -28.612 1.052 48.037 1.00 26.89 147 ALA C C 1
ATOM 4348 O O . ALA C 1 150 ? -28.548 1.313 49.239 1.00 26.42 147 ALA C O 1
ATOM 4350 N N . GLY C 1 151 ? -27.529 0.933 47.269 1.00 27.44 148 GLY C N 1
ATOM 4351 C CA . GLY C 1 151 ? -26.175 1.178 47.829 1.00 28.01 148 GLY C CA 1
ATOM 4352 C C . GLY C 1 151 ? -25.580 0.104 48.757 1.00 28.25 148 GLY C C 1
ATOM 4353 O O . GLY C 1 151 ? -24.432 0.198 49.157 1.00 28.99 148 GLY C O 1
ATOM 4354 N N . THR C 1 152 ? -26.354 -0.915 49.091 1.00 28.40 149 THR C N 1
ATOM 4355 C CA . THR C 1 152 ? -25.882 -2.024 49.898 1.00 29.11 149 THR C CA 1
ATOM 4356 C C . THR C 1 152 ? -24.714 -2.760 49.221 1.00 28.69 149 THR C C 1
ATOM 4357 O O . THR C 1 152 ? -24.695 -2.974 47.993 1.00 29.07 149 THR C O 1
ATOM 4361 N N . VAL C 1 153 ? -23.739 -3.119 50.040 1.00 27.68 150 VAL C N 1
ATOM 4362 C CA . VAL C 1 153 ? -22.606 -3.927 49.577 1.00 28.13 150 VAL C CA 1
ATOM 4363 C C . VAL C 1 153 ? -22.633 -5.313 50.249 1.00 28.35 150 VAL C C 1
ATOM 4364 O O . VAL C 1 153 ? -22.652 -5.448 51.492 1.00 28.49 150 VAL C O 1
ATOM 4368 N N . LEU C 1 154 ? -22.636 -6.339 49.407 1.00 28.40 151 LEU C N 1
ATOM 4369 C CA . LEU C 1 154 ? -22.458 -7.703 49.859 1.00 29.02 151 LEU C CA 1
ATOM 4370 C C . LEU C 1 154 ? -21.022 -8.064 49.466 1.00 29.60 151 LEU C C 1
ATOM 4371 O O . LEU C 1 154 ? -20.690 -8.158 48.270 1.00 29.94 151 LEU C O 1
ATOM 4376 N N . ALA C 1 155 ? -20.181 -8.223 50.483 1.00 28.96 152 ALA C N 1
ATOM 4377 C CA . ALA C 1 155 ? -18.741 -8.402 50.285 1.00 30.76 152 ALA C CA 1
ATOM 4378 C C . ALA C 1 155 ? -18.412 -9.630 49.439 1.00 31.56 152 ALA C C 1
ATOM 4379 O O . ALA C 1 155 ? -19.072 -10.662 49.520 1.00 32.85 152 ALA C O 1
ATOM 4381 N N . GLY C 1 156 ? -17.373 -9.492 48.629 1.00 31.86 153 GLY C N 1
ATOM 4382 C CA . GLY C 1 156 ? -16.971 -10.511 47.682 1.00 31.88 153 GLY C CA 1
ATOM 4383 C C . GLY C 1 156 ? -15.934 -11.455 48.236 1.00 31.48 153 GLY C C 1
ATOM 4384 O O . GLY C 1 156 ? -15.107 -11.072 49.084 1.00 31.27 153 GLY C O 1
ATOM 4385 N N . VAL C 1 157 ? -16.000 -12.695 47.758 1.00 31.30 154 VAL C N 1
ATOM 4386 C CA . VAL C 1 157 ? -15.071 -13.751 48.122 1.00 32.58 154 VAL C CA 1
ATOM 4387 C C . VAL C 1 157 ? -14.759 -14.534 46.839 1.00 33.07 154 VAL C C 1
ATOM 4388 O O . VAL C 1 157 ? -15.539 -15.397 46.433 1.00 35.35 154 VAL C O 1
ATOM 4392 N N . ILE C 1 158 ? -13.656 -14.219 46.172 1.00 32.17 155 ILE C N 1
ATOM 4393 C CA . ILE C 1 158 ? -13.238 -15.024 45.023 1.00 31.88 155 ILE C CA 1
ATOM 4394 C C . ILE C 1 158 ? -12.180 -16.016 45.489 1.00 31.06 155 ILE C C 1
ATOM 4395 O O . ILE C 1 158 ? -12.310 -17.227 45.288 1.00 30.68 155 ILE C O 1
ATOM 4400 N N . GLU C 1 159 ? -11.150 -15.493 46.143 1.00 30.79 156 GLU C N 1
ATOM 4401 C CA . GLU C 1 159 ? -10.079 -16.323 46.658 1.00 30.62 156 GLU C CA 1
ATOM 4402 C C . GLU C 1 159 ? -10.091 -16.186 48.177 1.00 29.67 156 GLU C C 1
ATOM 4403 O O . GLU C 1 159 ? -10.495 -15.146 48.687 1.00 30.73 156 GLU C O 1
ATOM 4409 N N . PRO C 1 160 ? -9.781 -17.268 48.907 1.00 28.80 157 PRO C N 1
ATOM 4410 C CA . PRO C 1 160 ? -9.485 -18.587 48.371 1.00 27.99 157 PRO C CA 1
ATOM 4411 C C . PRO C 1 160 ? -10.815 -19.260 48.030 1.00 27.26 157 PRO C C 1
ATOM 4412 O O . PRO C 1 160 ? -11.854 -18.875 48.577 1.00 26.59 157 PRO C O 1
ATOM 4416 N N . PRO C 1 161 ? -10.800 -20.221 47.092 1.00 27.28 158 PRO C N 1
ATOM 4417 C CA . PRO C 1 161 ? -12.053 -20.856 46.626 1.00 27.76 158 PRO C CA 1
ATOM 4418 C C . PRO C 1 161 ? -12.815 -21.662 47.701 1.00 28.05 158 PRO C C 1
ATOM 4419 O O . PRO C 1 161 ? -14.035 -21.784 47.595 1.00 27.98 158 PRO C O 1
ATOM 4423 N N . SER C 1 162 ? -12.104 -22.151 48.725 1.00 28.15 159 SER C N 1
ATOM 4424 C CA . SER C 1 162 ? -12.721 -22.861 49.868 1.00 29.27 159 SER C CA 1
ATOM 4425 C C . SER C 1 162 ? -13.501 -21.960 50.865 1.00 29.47 159 SER C C 1
ATOM 4426 O O . SER C 1 162 ? -14.247 -22.455 51.718 1.00 29.50 159 SER C O 1
ATOM 4429 N N . ALA C 1 163 ? -13.299 -20.649 50.755 1.00 29.52 160 ALA C N 1
ATOM 4430 C CA . ALA C 1 163 ? -13.969 -19.668 51.586 1.00 29.77 160 ALA C CA 1
ATOM 4431 C C . ALA C 1 163 ? -15.440 -19.580 51.207 1.00 30.25 160 ALA C C 1
ATOM 4432 O O . ALA C 1 163 ? -15.790 -19.613 50.015 1.00 30.27 160 ALA C O 1
ATOM 4434 N N . ALA C 1 164 ? -16.297 -19.483 52.226 1.00 30.74 161 ALA C N 1
ATOM 4435 C CA . ALA C 1 164 ? -17.727 -19.276 52.019 1.00 30.92 161 ALA C CA 1
ATOM 4436 C C . ALA C 1 164 ? -17.974 -17.861 51.512 1.00 30.56 161 ALA C C 1
ATOM 4437 O O . ALA C 1 164 ? -17.373 -16.924 52.013 1.00 29.92 161 ALA C O 1
ATOM 4439 N N . PRO C 1 165 ? -18.884 -17.700 50.526 1.00 30.51 162 PRO C N 1
ATOM 4440 C CA . PRO C 1 165 ? -19.266 -16.340 50.144 1.00 30.25 162 PRO C CA 1
ATOM 4441 C C . PRO C 1 165 ? -20.292 -15.772 51.126 1.00 29.34 162 PRO C C 1
ATOM 4442 O O . PRO C 1 165 ? -20.687 -16.449 52.073 1.00 29.19 162 PRO C O 1
ATOM 4446 N N . VAL C 1 166 ? -20.706 -14.531 50.904 1.00 29.28 163 VAL C N 1
ATOM 4447 C CA . VAL C 1 166 ? -21.901 -14.001 51.539 1.00 28.59 163 VAL C CA 1
ATOM 4448 C C . VAL C 1 166 ? -23.088 -14.839 51.056 1.00 28.56 163 VAL C C 1
ATOM 4449 O O . VAL C 1 166 ? -23.224 -15.080 49.852 1.00 27.77 163 VAL C O 1
ATOM 4453 N N . VAL C 1 167 ? -23.913 -15.318 51.988 1.00 28.09 164 VAL C N 1
ATOM 4454 C CA . VAL C 1 167 ? -25.149 -16.018 51.621 1.00 27.59 164 VAL C CA 1
ATOM 4455 C C . VAL C 1 167 ? -26.379 -15.320 52.242 1.00 27.85 164 VAL C C 1
ATOM 4456 O O . VAL C 1 167 ? -26.532 -15.248 53.491 1.00 28.08 164 VAL C O 1
ATOM 4460 N N . ILE C 1 168 ? -27.262 -14.824 51.389 1.00 26.54 165 ILE C N 1
ATOM 4461 C CA . ILE C 1 168 ? -28.515 -14.228 51.876 1.00 27.43 165 ILE C CA 1
ATOM 4462 C C . ILE C 1 168 ? -29.625 -15.248 51.636 1.00 27.78 165 ILE C C 1
ATOM 4463 O O . ILE C 1 168 ? -29.868 -15.659 50.484 1.00 27.33 165 ILE C O 1
ATOM 4468 N N . GLU C 1 169 ? -30.292 -15.672 52.700 1.00 27.36 166 GLU C N 1
ATOM 4469 C CA . GLU C 1 169 ? -31.325 -16.713 52.553 1.00 28.85 166 GLU C CA 1
ATOM 4470 C C . GLU C 1 169 ? -32.583 -16.078 51.964 1.00 28.12 166 GLU C C 1
ATOM 4471 O O . GLU C 1 169 ? -32.574 -14.891 51.737 1.00 28.24 166 GLU C O 1
ATOM 4477 N N . ASN C 1 170 ? -33.629 -16.861 51.692 1.00 27.35 167 ASN C N 1
ATOM 4478 C CA . ASN C 1 170 ? -34.889 -16.345 51.133 1.00 27.80 167 ASN C CA 1
ATOM 4479 C C . ASN C 1 170 ? -35.590 -15.296 52.005 1.00 28.77 167 ASN C C 1
ATOM 4480 O O . ASN C 1 170 ? -35.581 -15.395 53.266 1.00 28.16 167 ASN C O 1
ATOM 4485 N N . GLU C 1 171 ? -36.219 -14.322 51.329 1.00 29.03 168 GLU C N 1
ATOM 4486 C CA . GLU C 1 171 ? -37.180 -13.382 51.957 1.00 30.01 168 GLU C CA 1
ATOM 4487 C C . GLU C 1 171 ? -36.546 -12.343 52.870 1.00 29.54 168 GLU C C 1
ATOM 4488 O O . GLU C 1 171 ? -37.219 -11.724 53.683 1.00 31.05 168 GLU C O 1
ATOM 4494 N N . VAL C 1 172 ? -35.251 -12.152 52.716 1.00 29.62 169 VAL C N 1
ATOM 4495 C CA . VAL C 1 172 ? -34.508 -11.163 53.454 1.00 29.36 169 VAL C CA 1
ATOM 4496 C C . VAL C 1 172 ? -34.673 -9.790 52.806 1.00 29.05 169 VAL C C 1
ATOM 4497 O O . VAL C 1 172 ? -34.739 -9.647 51.570 1.00 28.67 169 VAL C O 1
ATOM 4501 N N . VAL C 1 173 ? -34.775 -8.797 53.677 1.00 29.56 170 VAL C N 1
ATOM 4502 C CA . VAL C 1 173 ? -34.781 -7.394 53.297 1.00 29.90 170 VAL C CA 1
ATOM 4503 C C . VAL C 1 173 ? -33.577 -6.736 53.972 1.00 29.91 170 VAL C C 1
ATOM 4504 O O . VAL C 1 173 ? -33.381 -6.831 55.203 1.00 30.10 170 VAL C O 1
ATOM 4508 N N . ILE C 1 174 ? -32.757 -6.085 53.173 1.00 29.22 171 ILE C N 1
ATOM 4509 C CA . ILE C 1 174 ? -31.627 -5.324 53.688 1.00 28.92 171 ILE C CA 1
ATOM 4510 C C . ILE C 1 174 ? -31.801 -3.853 53.309 1.00 29.69 171 ILE C C 1
ATOM 4511 O O . ILE C 1 174 ? -32.067 -3.548 52.122 1.00 29.16 171 ILE C O 1
ATOM 4516 N N . GLY C 1 175 ? -31.663 -2.967 54.305 1.00 28.15 172 GLY C N 1
ATOM 4517 C CA . GLY C 1 175 ? -31.717 -1.507 54.102 1.00 28.47 172 GLY C CA 1
ATOM 4518 C C . GLY C 1 175 ? -30.626 -0.933 53.199 1.00 28.13 172 GLY C C 1
ATOM 4519 O O . GLY C 1 175 ? -29.628 -1.597 52.877 1.00 28.73 172 GLY C O 1
ATOM 4520 N N . ALA C 1 176 ? -30.819 0.319 52.823 1.00 27.51 173 ALA C N 1
ATOM 4521 C CA . ALA C 1 176 ? -29.905 1.067 51.991 1.00 27.39 173 ALA C CA 1
ATOM 4522 C C . ALA C 1 176 ? -28.542 1.246 52.656 1.00 27.17 173 ALA C C 1
ATOM 4523 O O . ALA C 1 176 ? -28.444 1.430 53.899 1.00 26.53 173 ALA C O 1
ATOM 4525 N N . ASN C 1 177 ? -27.503 1.211 51.823 1.00 26.45 174 ASN C N 1
ATOM 4526 C CA . ASN C 1 177 ? -26.111 1.453 52.270 1.00 26.82 174 ASN C CA 1
ATOM 4527 C C . ASN C 1 177 ? -25.638 0.586 53.446 1.00 26.53 174 ASN C C 1
ATOM 4528 O O . ASN C 1 177 ? -24.776 1.005 54.212 1.00 28.07 174 ASN C O 1
ATOM 4533 N N . ALA C 1 178 ? -26.238 -0.593 53.606 1.00 27.09 175 ALA C N 1
ATOM 4534 C CA . ALA C 1 178 ? -25.722 -1.587 54.512 1.00 26.64 175 ALA C CA 1
ATOM 4535 C C . ALA C 1 178 ? -24.492 -2.312 53.939 1.00 26.75 175 ALA C C 1
ATOM 4536 O O . ALA C 1 178 ? -24.187 -2.228 52.733 1.00 26.12 175 ALA C O 1
ATOM 4538 N N . VAL C 1 179 ? -23.772 -2.994 54.825 1.00 25.44 176 VAL C N 1
ATOM 4539 C CA . VAL C 1 179 ? -22.685 -3.866 54.395 1.00 26.34 176 VAL C CA 1
ATOM 4540 C C . VAL C 1 179 ? -22.831 -5.231 55.040 1.00 27.32 176 VAL C C 1
ATOM 4541 O O . VAL C 1 179 ? -23.043 -5.325 56.258 1.00 27.15 176 VAL C O 1
ATOM 4545 N N . VAL C 1 180 ? -22.704 -6.283 54.232 1.00 27.55 177 VAL C N 1
ATOM 4546 C CA . VAL C 1 180 ? -22.566 -7.648 54.744 1.00 27.08 177 VAL C CA 1
ATOM 4547 C C . VAL C 1 180 ? -21.139 -8.136 54.465 1.00 27.68 177 VAL C C 1
ATOM 4548 O O . VAL C 1 180 ? -20.705 -8.165 53.309 1.00 27.88 177 VAL C O 1
ATOM 4552 N N . LEU C 1 181 ? -20.396 -8.456 55.524 1.00 26.94 178 LEU C N 1
ATOM 4553 C CA . LEU C 1 181 ? -18.984 -8.832 55.380 1.00 28.21 178 LEU C CA 1
ATOM 4554 C C . LEU C 1 181 ? -18.803 -10.252 54.846 1.00 28.32 178 LEU C C 1
ATOM 4555 O O . LEU C 1 181 ? -19.758 -11.023 54.761 1.00 27.97 178 LEU C O 1
ATOM 4560 N N . GLU C 1 182 ? -17.561 -10.585 54.510 1.00 29.44 179 GLU C N 1
ATOM 4561 C CA . GLU C 1 182 ? -17.206 -11.842 53.824 1.00 30.33 179 GLU C CA 1
ATOM 4562 C C . GLU C 1 182 ? -17.642 -13.097 54.580 1.00 30.09 179 GLU C C 1
ATOM 4563 O O . GLU C 1 182 ? -17.351 -13.264 55.781 1.00 29.85 179 GLU C O 1
ATOM 4569 N N . GLY C 1 183 ? -18.366 -13.971 53.890 1.00 29.70 180 GLY C N 1
ATOM 4570 C CA . GLY C 1 183 ? -18.733 -15.278 54.481 1.00 28.98 180 GLY C CA 1
ATOM 4571 C C . GLY C 1 183 ? -19.941 -15.284 55.413 1.00 28.56 180 GLY C C 1
ATOM 4572 O O . GLY C 1 183 ? -20.388 -16.350 55.838 1.00 28.54 180 GLY C O 1
ATOM 4573 N N . VAL C 1 184 ? -20.479 -14.108 55.723 1.00 28.29 181 VAL C N 1
ATOM 4574 C CA . VAL C 1 184 ? -21.648 -13.984 56.600 1.00 28.86 181 VAL C CA 1
ATOM 4575 C C . VAL C 1 184 ? -22.913 -14.566 55.949 1.00 29.15 181 VAL C C 1
ATOM 4576 O O . VAL C 1 184 ? -23.176 -14.331 54.769 1.00 30.07 181 VAL C O 1
ATOM 4580 N N . ARG C 1 185 ? -23.662 -15.345 56.726 1.00 29.37 182 ARG C N 1
ATOM 4581 C CA . ARG C 1 185 ? -24.968 -15.862 56.332 1.00 29.69 182 ARG C CA 1
ATOM 4582 C C . ARG C 1 185 ? -26.093 -15.026 57.010 1.00 29.54 182 ARG C C 1
ATOM 4583 O O . ARG C 1 185 ? -26.093 -14.804 58.234 1.00 29.63 182 ARG C O 1
ATOM 4591 N N . VAL C 1 186 ? -27.030 -14.535 56.219 1.00 27.08 183 VAL C N 1
ATOM 4592 C CA . VAL C 1 186 ? -28.175 -13.850 56.783 1.00 27.19 183 VAL C CA 1
ATOM 4593 C C . VAL C 1 186 ? -29.355 -14.797 56.652 1.00 27.49 183 VAL C C 1
ATOM 4594 O O . VAL C 1 186 ? -29.736 -15.198 55.523 1.00 27.31 183 VAL C O 1
ATOM 4598 N N . GLY C 1 187 ? -29.895 -15.188 57.804 1.00 27.23 184 GLY C N 1
ATOM 4599 C CA . GLY C 1 187 ? -30.973 -16.196 57.856 1.00 27.46 184 GLY C CA 1
ATOM 4600 C C . GLY C 1 187 ? -32.285 -15.784 57.207 1.00 27.48 184 GLY C C 1
ATOM 4601 O O . GLY C 1 187 ? -32.563 -14.595 57.038 1.00 26.58 184 GLY C O 1
ATOM 4602 N N . GLU C 1 188 ? -33.101 -16.783 56.873 1.00 27.35 185 GLU C N 1
ATOM 4603 C CA . GLU C 1 188 ? -34.377 -16.586 56.197 1.00 28.39 185 GLU C CA 1
ATOM 4604 C C . GLU C 1 188 ? -35.286 -15.582 56.919 1.00 27.95 185 GLU C C 1
ATOM 4605 O O . GLU C 1 188 ? -35.411 -15.592 58.169 1.00 25.96 185 GLU C O 1
ATOM 4611 N N . GLY C 1 189 ? -35.889 -14.694 56.131 1.00 27.31 186 GLY C N 1
ATOM 4612 C CA . GLY C 1 189 ? -36.900 -13.756 56.677 1.00 27.42 186 GLY C CA 1
ATOM 4613 C C . GLY C 1 189 ? -36.336 -12.712 57.621 1.00 27.27 186 GLY C C 1
ATOM 4614 O O . GLY C 1 189 ? -37.086 -12.014 58.288 1.00 27.42 186 GLY C O 1
ATOM 4615 N N . ALA C 1 190 ? -35.010 -12.599 57.670 1.00 26.93 187 ALA C N 1
ATOM 4616 C CA . ALA C 1 190 ? -34.353 -11.620 58.536 1.00 27.70 187 ALA C CA 1
ATOM 4617 C C . ALA C 1 190 ? -34.403 -10.224 57.916 1.00 27.57 187 ALA C C 1
ATOM 4618 O O . ALA C 1 190 ? -34.599 -10.066 56.710 1.00 28.23 187 ALA C O 1
ATOM 4620 N N . VAL C 1 191 ? -34.217 -9.203 58.742 1.00 28.11 188 VAL C N 1
ATOM 4621 C CA . VAL C 1 191 ? -34.195 -7.825 58.251 1.00 28.37 188 VAL C CA 1
ATOM 4622 C C . VAL C 1 191 ? -32.912 -7.159 58.748 1.00 28.74 188 VAL C C 1
ATOM 4623 O O . VAL C 1 191 ? -32.586 -7.213 59.949 1.00 28.76 188 VAL C O 1
ATOM 4627 N N . VAL C 1 192 ? -32.206 -6.522 57.827 1.00 27.99 189 VAL C N 1
ATOM 4628 C CA . VAL C 1 192 ? -31.008 -5.763 58.152 1.00 27.82 189 VAL C CA 1
ATOM 4629 C C . VAL C 1 192 ? -31.333 -4.286 57.953 1.00 27.94 189 VAL C C 1
ATOM 4630 O O . VAL C 1 192 ? -31.740 -3.876 56.851 1.00 28.21 189 VAL C O 1
ATOM 4634 N N . ALA C 1 193 ? -31.168 -3.497 59.011 1.00 26.61 190 ALA C N 1
ATOM 4635 C CA . ALA C 1 193 ? -31.471 -2.063 58.970 1.00 27.03 190 ALA C CA 1
ATOM 4636 C C . ALA C 1 193 ? -30.522 -1.281 58.051 1.00 27.66 190 ALA C C 1
ATOM 4637 O O . ALA C 1 193 ? -29.384 -1.731 57.783 1.00 28.21 190 ALA C O 1
ATOM 4639 N N . ALA C 1 194 ? -30.995 -0.131 57.544 1.00 27.54 191 ALA C N 1
ATOM 4640 C CA . ALA C 1 194 ? -30.189 0.737 56.698 1.00 26.89 191 ALA C CA 1
ATOM 4641 C C . ALA C 1 194 ? -28.893 1.065 57.392 1.00 26.89 191 ALA C C 1
ATOM 4642 O O . ALA C 1 194 ? -28.880 1.293 58.610 1.00 26.66 191 ALA C O 1
ATOM 4644 N N . GLY C 1 195 ? -27.790 1.039 56.639 1.00 27.44 192 GLY C N 1
ATOM 4645 C CA . GLY C 1 195 ? -26.497 1.486 57.176 1.00 28.23 192 GLY C CA 1
ATOM 4646 C C . GLY C 1 195 ? -25.839 0.536 58.173 1.00 28.49 192 GLY C C 1
ATOM 4647 O O . GLY C 1 195 ? -24.815 0.877 58.763 1.00 29.40 192 GLY C O 1
ATOM 4648 N N . ALA C 1 196 ? -26.400 -0.657 58.351 1.00 27.93 193 ALA C N 1
ATOM 4649 C CA . ALA C 1 196 ? -25.812 -1.634 59.240 1.00 28.37 193 ALA C CA 1
ATOM 4650 C C . ALA C 1 196 ? -24.564 -2.256 58.617 1.00 28.33 193 ALA C C 1
ATOM 4651 O O . ALA C 1 196 ? -24.421 -2.321 57.387 1.00 28.21 193 ALA C O 1
ATOM 4653 N N . VAL C 1 197 ? -23.628 -2.642 59.465 1.00 28.02 194 VAL C N 1
ATOM 4654 C CA . VAL C 1 197 ? -22.522 -3.468 58.998 1.00 28.41 194 VAL C CA 1
ATOM 4655 C C . VAL C 1 197 ? -22.621 -4.799 59.719 1.00 28.82 194 VAL C C 1
ATOM 4656 O O . VAL C 1 197 ? -22.436 -4.882 60.939 1.00 27.92 194 VAL C O 1
ATOM 4660 N N . VAL C 1 198 ? -22.923 -5.831 58.940 1.00 28.90 195 VAL C N 1
ATOM 4661 C CA . VAL C 1 198 ? -23.211 -7.174 59.475 1.00 29.89 195 VAL C CA 1
ATOM 4662 C C . VAL C 1 198 ? -21.917 -7.982 59.500 1.00 29.37 195 VAL C C 1
ATOM 4663 O O . VAL C 1 198 ? -21.376 -8.312 58.454 1.00 29.19 195 VAL C O 1
ATOM 4667 N N . VAL C 1 199 ? -21.424 -8.280 60.700 1.00 29.98 196 VAL C N 1
ATOM 4668 C CA . VAL C 1 199 ? -20.113 -8.916 60.871 1.00 30.28 196 VAL C CA 1
ATOM 4669 C C . VAL C 1 199 ? -20.168 -10.405 61.244 1.00 30.86 196 VAL C C 1
ATOM 4670 O O . VAL C 1 199 ? -19.155 -11.104 61.200 1.00 31.19 196 VAL C O 1
ATOM 4674 N N . GLU C 1 200 ? -21.346 -10.878 61.625 1.00 30.94 197 GLU C N 1
ATOM 4675 C CA . GLU C 1 200 ? -21.535 -12.265 61.998 1.00 31.38 197 GLU C CA 1
ATOM 4676 C C . GLU C 1 200 ? -22.903 -12.711 61.516 1.00 30.90 197 GLU C C 1
ATOM 4677 O O . GLU C 1 200 ? -23.762 -11.870 61.231 1.00 30.04 197 GLU C O 1
ATOM 4683 N N . ASP C 1 201 ? -23.112 -14.028 61.449 1.00 30.64 198 ASP C N 1
ATOM 4684 C CA . ASP C 1 201 ? -24.386 -14.598 61.001 1.00 30.58 198 ASP C CA 1
ATOM 4685 C C . ASP C 1 201 ? -25.609 -13.982 61.697 1.00 30.35 198 ASP C C 1
ATOM 4686 O O . ASP C 1 201 ? -25.607 -13.740 62.913 1.00 30.28 198 ASP C O 1
ATOM 4691 N N . VAL C 1 202 ? -26.643 -13.734 60.907 1.00 29.22 199 VAL C N 1
ATOM 4692 C CA . VAL C 1 202 ? -27.921 -13.218 61.382 1.00 28.69 199 VAL C CA 1
ATOM 4693 C C . VAL C 1 202 ? -28.882 -14.389 61.467 1.00 28.66 199 VAL C C 1
ATOM 4694 O O . VAL C 1 202 ? -29.114 -15.079 60.467 1.00 28.18 199 VAL C O 1
ATOM 4698 N N . PRO C 1 203 ? -29.449 -14.630 62.658 1.00 28.42 200 PRO C N 1
ATOM 4699 C CA . PRO C 1 203 ? -30.412 -15.714 62.778 1.00 28.75 200 PRO C CA 1
ATOM 4700 C C . PRO C 1 203 ? -31.643 -15.465 61.911 1.00 28.61 200 PRO C C 1
ATOM 4701 O O . PRO C 1 203 ? -32.000 -14.307 61.658 1.00 28.84 200 PRO C O 1
ATOM 4705 N N . ALA C 1 204 ? -32.264 -16.541 61.445 1.00 28.16 201 ALA C N 1
ATOM 4706 C CA . ALA C 1 204 ? -33.539 -16.452 60.740 1.00 28.35 201 ALA C CA 1
ATOM 4707 C C . ALA C 1 204 ? -34.575 -15.626 61.515 1.00 28.18 201 ALA C C 1
ATOM 4708 O O . ALA C 1 204 ? -34.658 -15.701 62.750 1.00 27.84 201 ALA C O 1
ATOM 4710 N N . HIS C 1 205 ? -35.348 -14.830 60.779 1.00 27.90 202 HIS C N 1
ATOM 4711 C CA . HIS C 1 205 ? -36.440 -14.012 61.342 1.00 28.72 202 HIS C CA 1
ATOM 4712 C C . HIS C 1 205 ? -36.063 -13.115 62.520 1.00 28.53 202 HIS C C 1
ATOM 4713 O O . HIS C 1 205 ? -36.805 -13.004 63.473 1.00 28.50 202 HIS C O 1
ATOM 4720 N N . THR C 1 206 ? -34.905 -12.474 62.422 1.00 29.02 203 THR C N 1
ATOM 4721 C CA . THR C 1 206 ? -34.475 -11.477 63.407 1.00 29.12 203 THR C CA 1
ATOM 4722 C C . THR C 1 206 ? -34.155 -10.189 62.674 1.00 28.46 203 THR C C 1
ATOM 4723 O O . THR C 1 206 ? -33.890 -10.202 61.459 1.00 27.62 203 THR C O 1
ATOM 4727 N N . VAL C 1 207 ? -34.229 -9.079 63.397 1.00 27.78 204 VAL C N 1
ATOM 4728 C CA . VAL C 1 207 ? -33.854 -7.778 62.853 1.00 27.95 204 VAL C CA 1
ATOM 4729 C C . VAL C 1 207 ? -32.519 -7.400 63.479 1.00 28.17 204 VAL C C 1
ATOM 4730 O O . VAL C 1 207 ? -32.357 -7.462 64.707 1.00 28.05 204 VAL C O 1
ATOM 4734 N N . VAL C 1 208 ? -31.556 -7.030 62.647 1.00 28.85 205 VAL C N 1
ATOM 4735 C CA . VAL C 1 208 ? -30.313 -6.493 63.176 1.00 29.18 205 VAL C CA 1
ATOM 4736 C C . VAL C 1 208 ? -30.067 -5.064 62.676 1.00 29.64 205 VAL C C 1
ATOM 4737 O O . VAL C 1 208 ? -30.505 -4.673 61.579 1.00 29.23 205 VAL C O 1
ATOM 4741 N N . ALA C 1 209 ? -29.334 -4.301 63.471 1.00 29.52 206 ALA C N 1
ATOM 4742 C CA . ALA C 1 209 ? -29.078 -2.896 63.174 1.00 29.52 206 ALA C CA 1
ATOM 4743 C C . ALA C 1 209 ? -27.804 -2.447 63.877 1.00 29.48 206 ALA C C 1
ATOM 4744 O O . ALA C 1 209 ? -27.473 -2.955 64.944 1.00 28.11 206 ALA C O 1
ATOM 4746 N N . GLY C 1 210 ? -27.105 -1.483 63.282 1.00 29.74 207 GLY C N 1
ATOM 4747 C CA . GLY C 1 210 ? -25.986 -0.813 63.952 1.00 29.18 207 GLY C CA 1
ATOM 4748 C C . GLY C 1 210 ? -24.670 -1.068 63.264 1.00 28.69 207 GLY C C 1
ATOM 4749 O O . GLY C 1 210 ? -24.593 -1.862 62.325 1.00 27.90 207 GLY C O 1
ATOM 4750 N N . VAL C 1 211 ? -23.636 -0.373 63.730 1.00 28.90 208 VAL C N 1
ATOM 4751 C CA . VAL C 1 211 ? -22.274 -0.501 63.204 1.00 28.70 208 VAL C CA 1
ATOM 4752 C C . VAL C 1 211 ? -21.321 -0.793 64.386 1.00 29.20 208 VAL C C 1
ATOM 4753 O O . VAL C 1 211 ? -20.865 0.138 65.053 1.00 28.11 208 VAL C O 1
ATOM 4757 N N . PRO C 1 212 ? -21.032 -2.088 64.646 1.00 29.70 209 PRO C N 1
ATOM 4758 C CA . PRO C 1 212 ? -21.426 -3.280 63.862 1.00 29.78 209 PRO C CA 1
ATOM 4759 C C . PRO C 1 212 ? -22.845 -3.715 64.239 1.00 29.99 209 PRO C C 1
ATOM 4760 O O . PRO C 1 212 ? -23.315 -3.324 65.315 1.00 29.80 209 PRO C O 1
ATOM 4764 N N . ALA C 1 213 ? -23.522 -4.503 63.396 1.00 29.27 210 ALA C N 1
ATOM 4765 C CA . ALA C 1 213 ? -24.941 -4.848 63.655 1.00 29.55 210 ALA C CA 1
ATOM 4766 C C . ALA C 1 213 ? -25.120 -5.808 64.833 1.00 30.17 210 ALA C C 1
ATOM 4767 O O . ALA C 1 213 ? -24.322 -6.717 65.027 1.00 30.02 210 ALA C O 1
ATOM 4769 N N . LYS C 1 214 ? -26.178 -5.577 65.605 1.00 30.57 211 LYS C N 1
ATOM 4770 C CA . LYS C 1 214 ? -26.562 -6.411 66.739 1.00 31.68 211 LYS C CA 1
ATOM 4771 C C . LYS C 1 214 ? -28.031 -6.779 66.582 1.00 31.70 211 LYS C C 1
ATOM 4772 O O . LYS C 1 214 ? -28.763 -6.065 65.910 1.00 31.21 211 LYS C O 1
ATOM 4778 N N . VAL C 1 215 ? -28.472 -7.846 67.251 1.00 32.02 212 VAL C N 1
ATOM 4779 C CA . VAL C 1 215 ? -29.886 -8.222 67.245 1.00 31.90 212 VAL C CA 1
ATOM 4780 C C . VAL C 1 215 ? -30.728 -7.169 67.973 1.00 32.55 212 VAL C C 1
ATOM 4781 O O . VAL C 1 215 ? -30.485 -6.856 69.146 1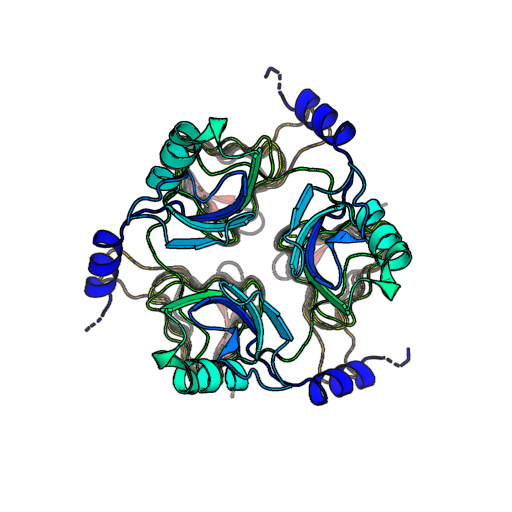.00 32.57 212 VAL C O 1
ATOM 4785 N N . ILE C 1 216 ? -31.703 -6.598 67.278 1.00 33.03 213 ILE C N 1
ATOM 4786 C CA . ILE C 1 216 ? -32.540 -5.592 67.924 1.00 34.60 213 ILE C CA 1
ATOM 4787 C C . ILE C 1 216 ? -33.954 -6.082 68.254 1.00 35.48 213 ILE C C 1
ATOM 4788 O O . ILE C 1 216 ? -34.543 -5.607 69.218 1.00 35.30 213 ILE C O 1
ATOM 4793 N N . LYS C 1 217 ? -34.456 -7.064 67.498 1.00 36.52 214 LYS C N 1
ATOM 4794 C CA . LYS C 1 217 ? -35.734 -7.719 67.803 1.00 37.98 214 LYS C CA 1
ATOM 4795 C C . LYS C 1 217 ? -36.021 -8.972 66.965 1.00 38.86 214 LYS C C 1
ATOM 4796 O O . LYS C 1 217 ? -35.641 -9.060 65.798 1.00 38.42 214 LYS C O 1
ATOM 4802 N N . GLN C 1 218 ? -36.686 -9.942 67.587 1.00 40.11 215 GLN C N 1
ATOM 4803 C CA . GLN C 1 218 ? -37.188 -11.125 66.887 1.00 41.60 215 GLN C CA 1
ATOM 4804 C C . GLN C 1 218 ? -38.539 -10.837 66.256 1.00 42.48 215 GLN C C 1
ATOM 4805 O O . GLN C 1 218 ? -39.429 -10.279 66.899 1.00 42.92 215 GLN C O 1
ATOM 4811 N N . ILE C 1 219 ? -38.687 -11.241 65.002 1.00 43.44 216 ILE C N 1
ATOM 4812 C CA . ILE C 1 219 ? -39.930 -11.083 64.268 1.00 44.63 216 ILE C CA 1
ATOM 4813 C C . ILE C 1 219 ? -40.782 -12.343 64.400 1.00 45.49 216 ILE C C 1
ATOM 4814 O O . ILE C 1 219 ? -40.288 -13.462 64.239 1.00 45.77 216 ILE C O 1
ATOM 4819 N N . ASP C 1 220 ? -42.065 -12.152 64.676 1.00 46.59 217 ASP C N 1
ATOM 4820 C CA . ASP C 1 220 ? -43.046 -13.231 64.570 1.00 47.72 217 ASP C CA 1
ATOM 4821 C C . ASP C 1 220 ? -43.987 -12.918 63.419 1.00 47.77 217 ASP C C 1
ATOM 4822 O O . ASP C 1 220 ? -44.732 -11.938 63.480 1.00 48.21 217 ASP C O 1
#

Radius of gyration: 25.09 Å; Cα contacts (8 Å, |Δi|>4): 1957; chains: 3; bounding box: 55×56×69 Å

B-factor: mean 30.74, std 5.33, range [11.0, 58.34]

Secondary structure (DSSP, 8-state):
--HHHHHHHHHHPPPB-EEEEEEEE-TTS----TTSEEEE-SSEEEEEEEHHHHHHHHHHTTTTEEEEEEEE--BSB-SPBPP-TT-SSBB-TT-EEBSS-EE-TT-B---EE-TT-EE-TT-----EE-TT-EE-TT-EE-TT-EE----SSTTS---EE-TT-EE-TT-EE-TT-EE-TT-EE-TT-EE-SPBPTTEEEETTTTEEEEE---/---HHHHHHHHHHPPPB-EEEEEEEE-GGG----TTSEEEE-SSEEEEEEEHHHHHHHHHHTTTTEEEEEEEE--BSB-SPBPP-TT-SSBB-TT-EEBSS-EE-TT-B---EE-TT-EE-TT-----EE-TT-EE-TT-EE-TT-EE----SSTTSPPPEE-TT-EE-TT-EE-TT-EE-TT-EE-TT-EE-S-B-TTEEEETTTTEEEEE-/---HHHHHHHHHHPPPB-EEEEEEEE--TT----TTSEEEE-SSEEEEEEEHHHHHHHHHHTTTTEEEEEEEE--BSB-SPBP--TT-SSBB-TT-EEBTT-EE-TT-B---EE-TT-EE-TT-----EE-TT-EE-TT-EE-TT-EE----SSTTS---EE-TT-EE-TT-EE-TT-EE-TT-EE-TT-EE-SPBPTTEEEETTTTEEEEE--

CATH classification: 4.10.180.10 (+2 more: 3.30.70.250, 2.160.10.10)

Nearest PDB structures (foldseek):
  3cj8-assembly1_B  TM=1.002E+00  e=1.902E-37  Enterococcus faecalis
  3r8y-assembly2_E  TM=9.946E-01  e=8.377E-30  Bacillus anthracis
  3r8y-assembly1_C  TM=9.928E-01  e=1.315E-28  Bacillus anthracis
  6wye-assembly2_F-5  TM=6.983E-01  e=4.735E-06  Neisseria gonorrhoeae
  6wye-assembly1_E-4  TM=6.982E-01  e=7.697E-06  Neisseria gonorrhoeae

Foldseek 3Di:
DPLVVLVVLVVPFFFFWKKKKKWFFQCVPADADPQWDWDDDRGIIIIIHGCVRVVVSCVVCVVGIDDMDIDTDDGRDGFAFDDPPPDQEAEDPCETGTPQEAAEHHEHYCEYEDHLEYHEHCEDACEYEAANAYAYHNEYHENQEYQYHDNPPSVFAAEYEYACEYEYANEYEDGNEYEAHNEYEYHHEYDDHHHHHQFYWYDPDTDTDGHHPD/DLALVVLVVLQVPFFFFWKKKKKWFFQPVPADQDPQWDWADDRGIIIIIHGCVRVVVSCVVCVVGIPDMDMDTDDGRDGFAFDDPPPDQEAEDPCETGTPQAAAEHHEHYVEYHDHLHYHEACEEACEYEAANAYAYYNEYHENQEYQHHQSPPSVFAAEYEYAQEYEYHNEYEDGREYEAANEYEYHPEYDPHHHYHQFYWYDDPTDTDGRD/DLPLVVQVVVVVPFFFFWKKKKKWFFQPVPADQDPQWDWADDRGIIIIIHGCVRVVVSCVVCVVGIDDMDIDTDDGRDGWAFDDPPPDQEAEDPCETGTPQEAAEHHEHYVEYEDHLEYHYACEEAVEYEAANAYAYYNEYHEALEYQYHDSPPSPFAAEYEYAQEYEYHNEYEDGREYEAANEYEYHHEYDDHHHYHQFYWYDDPTDTDGGHD